Protein AF-A0A2D6U8T1-F1 (afdb_monomer_lite)

Secondary structure (DSSP, 8-state):
-TTTTS-THHHH-GGG--EEEEEEEE-TTS-EEEEEEEEEPPSTTGGGTS-HHHHHHHHHH-BTTTBPP-BGGGT-SB-HHHHHHHHHHHHHTPPPHHHHHHHHHHHHHHHHHHHHHHH--SHHHHHHHHHHHHHHHHHHHHHHHHHH-TT----TT-HHHHHHHHHHHHHHHHHHHHHHHHHHHHHHHHHHHHHHHHHHHHHHHHH-GGGGSTT-HHHHHHHHHHHHTSTTSSTTTHHHHHHHHHHHT--HHHHTT-SHHHHBTTGGGTTTS---HHHHS-SS--GGGTT---TT-BSSSPP-TTTHHHHH-SSHHHHHHHHHH-PPTT--BTTTB--TTS-S---S-EEESS--STT-STTS---EEE--SS-HHHHHHHHHHHTT-

Sequence (389 aa):
IYLEGAQCVNCHGPEGAGGVVNTAITSSSGEFVAQVNWKAPALNTLMSRHTEDEVLHVLNYGRNGVMPAWGSGGGGPLTDQQLEEIIFYLRSVQISEDEIRSQVDSGVEAGAKALILETSDEAWAVEVRAAEAAQADAAMAVRLLGRADFDFECSDDISECLTLDDANARLTAANEAAVEPLDAAVATWFDQVSAAKMAADALAIEADPSLADEGNEDDLRAAALEILSTPGAFEGQEAYLQWGEILFSNTAAAGTYSCARCHTYGWSFDGASDYVLEENGRDGPIPELADGYVTAGGFFGPNLTGGSTLSQFETAIGQSAFITRGQAIGQTYGRGGSGGNGQMPGFGALTEANPVGPGMGPGSGIVFEYPALLTDEQIDAIVAFERTL

Radius of gyration: 23.48 Å; chains: 1; bounding box: 60×54×65 Å

pLDDT: mean 92.46, std 6.71, range [61.53, 98.88]

Structure (mmCIF, N/CA/C/O backbone):
data_AF-A0A2D6U8T1-F1
#
_entry.id   AF-A0A2D6U8T1-F1
#
loop_
_atom_site.group_PDB
_atom_site.id
_atom_site.type_symbol
_atom_site.label_atom_id
_atom_site.label_alt_id
_atom_site.label_comp_id
_atom_site.label_asym_id
_atom_site.label_entity_id
_atom_site.label_seq_id
_atom_site.pdbx_PDB_ins_code
_atom_site.Cartn_x
_atom_site.Cartn_y
_atom_site.Cartn_z
_atom_site.occupancy
_atom_site.B_iso_or_equiv
_atom_site.auth_seq_id
_atom_site.auth_comp_id
_atom_site.auth_asym_id
_atom_site.auth_atom_id
_atom_site.pdbx_PDB_model_num
ATOM 1 N N . ILE A 1 1 ? 26.208 -3.281 -14.864 1.00 82.06 1 ILE A N 1
ATOM 2 C CA . ILE A 1 1 ? 25.438 -2.032 -15.109 1.00 82.06 1 ILE A CA 1
ATOM 3 C C . ILE A 1 1 ? 24.660 -1.595 -13.869 1.00 82.06 1 ILE A C 1
ATOM 5 O O . ILE A 1 1 ? 24.837 -0.455 -13.461 1.00 82.06 1 ILE A O 1
ATOM 9 N N . TYR A 1 2 ? 23.880 -2.487 -13.244 1.00 84.94 2 TYR A N 1
ATOM 10 C CA . TYR A 1 2 ? 23.098 -2.185 -12.034 1.00 84.94 2 TYR A CA 1
ATOM 11 C C . TYR A 1 2 ? 23.930 -1.622 -10.861 1.00 84.94 2 TYR A C 1
ATOM 13 O O . TYR A 1 2 ? 23.549 -0.614 -10.273 1.00 84.94 2 TYR A O 1
ATOM 21 N N . LEU A 1 3 ? 25.086 -2.235 -10.562 1.00 81.75 3 LEU A N 1
ATOM 22 C CA . LEU A 1 3 ? 25.968 -1.835 -9.452 1.00 81.75 3 LEU A CA 1
ATOM 23 C C . LEU A 1 3 ? 26.947 -0.710 -9.830 1.00 81.75 3 LEU A C 1
ATOM 25 O O . LEU A 1 3 ? 26.957 0.347 -9.215 1.00 81.75 3 LEU A O 1
ATOM 29 N N . GLU A 1 4 ? 27.772 -0.931 -10.856 1.00 76.62 4 GLU A N 1
ATOM 30 C CA . GLU A 1 4 ? 28.932 -0.068 -11.154 1.00 76.62 4 GLU A CA 1
ATOM 31 C C . GLU A 1 4 ? 28.704 0.932 -12.303 1.00 76.62 4 GLU A C 1
ATOM 33 O O . GLU A 1 4 ? 29.538 1.800 -12.535 1.00 76.62 4 GLU A O 1
ATOM 38 N N . GLY A 1 5 ? 27.608 0.789 -13.059 1.00 78.44 5 GLY A N 1
ATOM 39 C CA . GLY A 1 5 ? 27.343 1.565 -14.277 1.00 78.44 5 GLY A CA 1
ATOM 40 C C . GLY A 1 5 ? 26.330 2.682 -14.051 1.00 78.44 5 GLY A C 1
ATOM 41 O O . GLY A 1 5 ? 26.669 3.743 -13.546 1.00 78.44 5 GLY A O 1
ATOM 42 N N . ALA A 1 6 ? 25.071 2.428 -14.410 1.00 80.06 6 ALA A N 1
ATOM 43 C CA . ALA A 1 6 ? 23.958 3.349 -14.164 1.00 80.06 6 ALA A CA 1
ATOM 44 C C . ALA A 1 6 ? 23.617 3.504 -12.667 1.00 80.06 6 ALA A C 1
ATOM 46 O O . ALA A 1 6 ? 22.782 4.326 -12.313 1.00 80.06 6 ALA A O 1
ATOM 47 N N . GLN A 1 7 ? 24.254 2.709 -11.795 1.00 88.12 7 GLN A N 1
ATOM 48 C CA . GLN A 1 7 ? 24.093 2.737 -10.340 1.00 88.12 7 GLN A CA 1
ATOM 49 C C . GLN A 1 7 ? 22.624 2.710 -9.890 1.00 88.12 7 GLN A C 1
ATOM 51 O O . GLN A 1 7 ? 22.237 3.392 -8.944 1.00 88.12 7 GLN A O 1
ATOM 56 N N . CYS A 1 8 ? 21.801 1.888 -10.550 1.00 91.12 8 CYS A N 1
ATOM 57 C CA . CYS A 1 8 ? 20.397 1.674 -10.194 1.00 91.12 8 CYS A CA 1
ATOM 58 C C . CYS A 1 8 ? 20.244 1.283 -8.711 1.00 91.12 8 CYS A C 1
ATOM 60 O O . CYS A 1 8 ? 19.275 1.674 -8.062 1.00 91.12 8 CYS A O 1
ATOM 62 N N . VAL A 1 9 ? 21.249 0.580 -8.172 1.00 92.81 9 VAL A N 1
ATOM 63 C CA . VAL A 1 9 ? 21.383 0.213 -6.754 1.00 92.81 9 VAL A CA 1
ATOM 64 C C . VAL A 1 9 ? 21.304 1.407 -5.796 1.00 92.81 9 VAL A C 1
ATOM 66 O O . VAL A 1 9 ? 20.790 1.254 -4.694 1.00 92.81 9 VAL A O 1
ATOM 69 N N . ASN A 1 10 ? 21.749 2.601 -6.205 1.00 90.81 10 ASN A N 1
ATOM 70 C CA . ASN A 1 10 ? 21.728 3.789 -5.346 1.00 90.81 10 ASN A CA 1
ATOM 71 C C . ASN A 1 10 ? 20.302 4.246 -5.025 1.00 90.81 10 ASN A C 1
ATOM 73 O O . ASN A 1 10 ? 20.096 4.914 -4.021 1.00 90.81 10 ASN A O 1
ATOM 77 N N . CYS A 1 11 ? 19.334 3.911 -5.883 1.00 92.06 11 CYS A N 1
ATOM 78 C CA . CYS A 1 11 ? 17.924 4.215 -5.654 1.00 92.06 11 CYS A CA 1
ATOM 79 C C . CYS A 1 11 ? 17.160 2.964 -5.208 1.00 92.06 11 CYS A C 1
ATOM 81 O O . CYS A 1 11 ? 16.411 3.015 -4.245 1.00 92.06 11 CYS A O 1
ATOM 83 N N . HIS A 1 12 ? 17.352 1.833 -5.889 1.00 93.56 12 HIS A N 1
ATOM 84 C CA . HIS A 1 12 ? 16.535 0.625 -5.710 1.00 93.56 12 HIS A CA 1
ATOM 85 C C . HIS A 1 12 ? 17.134 -0.415 -4.755 1.00 93.56 12 HIS A C 1
ATOM 87 O O . HIS A 1 12 ? 16.596 -1.515 -4.633 1.00 93.56 12 HIS A O 1
ATOM 93 N N . GLY A 1 13 ? 18.244 -0.080 -4.096 1.00 91.81 13 GLY A N 1
ATOM 94 C CA . GLY A 1 13 ? 18.906 -0.936 -3.121 1.00 91.81 13 GLY A CA 1
ATOM 95 C C . GLY A 1 13 ? 19.609 -2.158 -3.729 1.00 91.81 13 GLY A C 1
ATOM 96 O O . GLY A 1 13 ? 19.516 -2.426 -4.938 1.00 91.81 13 GLY A O 1
ATOM 97 N N . PRO A 1 14 ? 20.360 -2.912 -2.907 1.00 91.19 14 PRO A N 1
ATOM 98 C CA . PRO A 1 14 ? 20.948 -4.189 -3.300 1.00 91.19 14 PRO A CA 1
ATOM 99 C C . PRO A 1 14 ? 19.871 -5.160 -3.791 1.00 91.19 14 PRO A C 1
ATOM 101 O O . PRO A 1 14 ? 18.778 -5.196 -3.235 1.00 91.19 14 PRO A O 1
ATOM 104 N N . GLU A 1 15 ? 20.170 -5.904 -4.859 1.00 91.75 15 GLU A N 1
ATOM 105 C CA . GLU A 1 15 ? 19.265 -6.915 -5.445 1.00 91.75 15 GLU A CA 1
ATOM 106 C C . GLU A 1 15 ? 17.875 -6.386 -5.845 1.00 91.75 15 GLU A C 1
ATOM 108 O O . GLU A 1 15 ? 16.962 -7.154 -6.125 1.00 91.75 15 GLU A O 1
ATOM 113 N N . GLY A 1 16 ? 17.703 -5.063 -5.919 1.00 91.44 16 GLY A N 1
ATOM 114 C CA . GLY A 1 16 ? 16.411 -4.461 -6.219 1.00 91.44 16 GLY A CA 1
ATOM 115 C C . GLY A 1 16 ? 15.405 -4.599 -5.081 1.00 91.44 16 GLY A C 1
ATOM 116 O O . GLY A 1 16 ? 14.212 -4.597 -5.354 1.00 91.44 16 GLY A O 1
ATOM 117 N N . ALA A 1 17 ? 15.834 -4.715 -3.823 1.00 92.00 17 ALA A N 1
ATOM 118 C CA . ALA A 1 17 ? 14.925 -4.841 -2.679 1.00 92.00 17 ALA A CA 1
ATOM 119 C C . ALA A 1 17 ? 14.108 -3.566 -2.363 1.00 92.00 17 ALA A C 1
ATOM 121 O O . ALA A 1 17 ? 13.240 -3.585 -1.493 1.00 92.00 17 ALA A O 1
ATOM 122 N N . GLY A 1 18 ? 14.360 -2.465 -3.074 1.00 91.19 18 GLY A N 1
ATOM 123 C CA . GLY A 1 18 ? 13.779 -1.152 -2.808 1.00 91.19 18 GLY A CA 1
ATOM 124 C C . GLY A 1 18 ? 14.760 -0.265 -2.052 1.00 91.19 18 GLY A C 1
ATOM 125 O O . GLY A 1 18 ? 15.782 -0.719 -1.536 1.00 91.19 18 GLY A O 1
ATOM 126 N N . GLY A 1 19 ? 14.483 1.033 -2.029 1.00 90.62 19 GLY A N 1
ATOM 127 C CA . GLY A 1 19 ? 15.377 1.988 -1.393 1.00 90.62 19 GLY A CA 1
ATOM 128 C C . GLY A 1 19 ? 14.783 3.380 -1.298 1.00 90.62 19 GLY A C 1
ATOM 129 O O . GLY A 1 19 ? 13.570 3.575 -1.383 1.00 90.62 19 GLY A O 1
ATOM 130 N N . VAL A 1 20 ? 15.656 4.357 -1.095 1.00 90.38 20 VAL A N 1
ATOM 131 C CA . VAL A 1 20 ? 15.286 5.758 -0.917 1.00 90.38 20 VAL A CA 1
ATOM 132 C C . VAL A 1 20 ? 16.223 6.619 -1.746 1.00 90.38 20 VAL A C 1
ATOM 134 O O . VAL A 1 20 ? 17.425 6.366 -1.798 1.00 90.38 20 VAL A O 1
ATOM 137 N N . VAL A 1 21 ? 15.674 7.647 -2.386 1.00 90.00 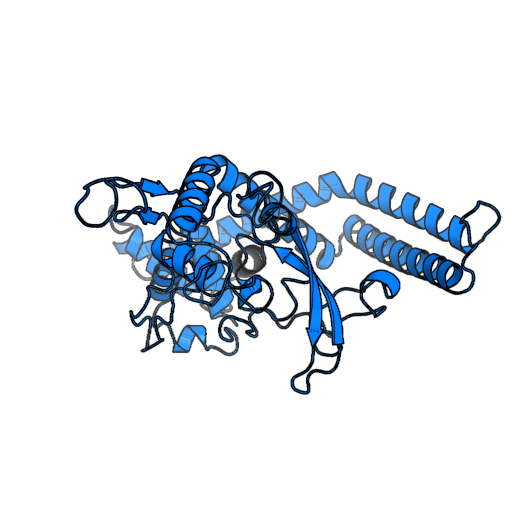21 VAL A N 1
ATOM 138 C CA . VAL A 1 21 ? 16.446 8.660 -3.106 1.00 90.00 21 VAL A CA 1
ATOM 139 C C . VAL A 1 21 ? 16.050 10.050 -2.630 1.00 90.00 21 VAL A C 1
ATOM 141 O O . VAL A 1 21 ? 14.868 10.372 -2.535 1.00 90.00 21 VAL A O 1
ATOM 144 N N . ASN A 1 22 ? 17.043 10.883 -2.326 1.00 88.62 22 ASN A N 1
ATOM 145 C CA . ASN A 1 22 ? 16.806 12.270 -1.950 1.00 88.62 22 ASN A CA 1
ATOM 146 C C . ASN A 1 22 ? 16.539 13.114 -3.207 1.00 88.62 22 ASN A C 1
ATOM 148 O O . ASN A 1 22 ? 17.288 13.031 -4.184 1.00 88.62 22 ASN A O 1
ATOM 152 N N . THR A 1 23 ? 15.462 13.895 -3.201 1.00 88.12 23 THR A N 1
ATOM 153 C CA . THR A 1 23 ? 15.096 14.768 -4.321 1.00 88.12 23 THR A CA 1
ATOM 154 C C . THR A 1 23 ? 14.360 16.016 -3.852 1.00 88.12 23 THR A C 1
ATOM 156 O O . THR A 1 23 ? 13.691 16.009 -2.819 1.00 88.12 23 THR A O 1
ATOM 159 N N . ALA A 1 24 ? 14.442 17.083 -4.646 1.00 88.94 24 ALA A N 1
ATOM 160 C CA . ALA A 1 24 ? 13.748 18.330 -4.370 1.00 88.94 24 ALA A CA 1
ATOM 161 C C . ALA A 1 24 ? 12.346 18.321 -4.985 1.00 88.94 24 ALA A C 1
ATOM 163 O O . ALA A 1 24 ? 12.177 18.064 -6.179 1.00 88.94 24 ALA A O 1
ATOM 164 N N . ILE A 1 25 ? 11.352 18.697 -4.189 1.00 86.50 25 ILE A N 1
ATOM 165 C CA . ILE A 1 25 ? 10.024 19.074 -4.665 1.00 86.50 25 ILE A CA 1
ATOM 166 C C . ILE A 1 25 ? 10.043 20.563 -4.999 1.00 86.50 25 ILE A C 1
ATOM 168 O O . ILE A 1 25 ? 10.510 21.388 -4.207 1.00 86.50 25 ILE A O 1
ATOM 172 N N . THR A 1 26 ? 9.534 20.909 -6.178 1.00 87.75 26 THR A N 1
ATOM 173 C CA . THR A 1 26 ? 9.417 22.290 -6.649 1.00 87.75 26 THR A CA 1
ATOM 174 C C . THR A 1 26 ? 7.975 22.634 -6.998 1.00 87.75 26 THR A C 1
ATOM 176 O O . THR A 1 26 ? 7.170 21.769 -7.343 1.00 87.75 26 THR A O 1
ATOM 179 N N . SER A 1 27 ? 7.635 23.915 -6.888 1.00 86.00 27 SER A N 1
ATOM 180 C CA . SER A 1 27 ? 6.331 24.443 -7.275 1.00 86.00 27 SER A CA 1
ATOM 181 C C . SER A 1 27 ? 6.201 24.536 -8.800 1.00 86.00 27 SER A C 1
ATOM 183 O O . SER A 1 27 ? 7.173 24.407 -9.548 1.00 86.00 27 SER A O 1
ATOM 185 N N . SER A 1 28 ? 5.005 24.872 -9.291 1.00 85.31 28 SER A N 1
ATOM 186 C CA . SER A 1 28 ? 4.776 25.116 -10.722 1.00 85.31 28 SER A CA 1
ATOM 187 C C . SER A 1 28 ? 5.585 26.288 -11.297 1.00 85.31 28 SER A C 1
ATOM 189 O O . SER A 1 28 ? 5.765 26.360 -12.511 1.00 85.31 28 SER A O 1
ATOM 191 N N . SER A 1 29 ? 6.052 27.224 -10.459 1.00 89.75 29 SER A N 1
ATOM 192 C CA . SER A 1 29 ? 6.953 28.315 -10.865 1.00 89.75 29 SER A CA 1
ATOM 193 C C . SER A 1 29 ? 8.435 27.920 -10.814 1.00 89.75 29 SER A C 1
ATOM 195 O O . SER A 1 29 ? 9.289 28.732 -11.168 1.00 89.75 29 SER A O 1
ATOM 197 N N . GLY A 1 30 ? 8.746 26.681 -10.417 1.00 85.81 30 GLY A N 1
ATOM 198 C CA . GLY A 1 30 ? 10.108 26.178 -10.245 1.00 85.81 30 GLY A CA 1
ATOM 199 C C . GLY A 1 30 ? 10.757 26.590 -8.923 1.00 85.81 30 GLY A C 1
ATOM 200 O O . GLY A 1 30 ? 11.965 26.424 -8.764 1.00 85.81 30 GLY A O 1
ATOM 201 N N . GLU A 1 31 ? 9.986 27.135 -7.980 1.00 89.44 31 GLU A N 1
ATOM 202 C CA . GLU A 1 31 ? 10.486 27.488 -6.651 1.00 89.44 31 GLU A CA 1
ATOM 203 C C . GLU A 1 31 ? 10.653 26.234 -5.793 1.00 89.44 31 GLU A C 1
ATOM 205 O O . GLU A 1 31 ? 9.868 25.294 -5.888 1.00 89.44 31 GLU A O 1
ATOM 210 N N . PHE A 1 32 ? 11.684 26.213 -4.953 1.00 88.81 32 PHE A N 1
ATOM 211 C CA . PHE A 1 32 ? 11.931 25.114 -4.026 1.00 88.81 32 PHE A CA 1
ATOM 212 C C . PHE A 1 32 ? 10.830 25.032 -2.957 1.00 88.81 32 PHE A C 1
ATOM 214 O O . PHE A 1 32 ? 10.505 26.044 -2.339 1.00 88.81 32 PHE A O 1
ATOM 221 N N . VAL A 1 33 ? 10.300 23.828 -2.724 1.00 85.94 33 VAL A N 1
ATOM 222 C CA . VAL A 1 33 ? 9.289 23.546 -1.690 1.00 85.94 33 VAL A CA 1
ATOM 223 C C . VAL A 1 33 ? 9.901 22.756 -0.535 1.00 85.94 33 VAL A C 1
ATOM 225 O O . VAL A 1 33 ? 9.754 23.145 0.621 1.00 85.94 33 VAL A O 1
ATOM 228 N N . ALA A 1 34 ? 10.572 21.641 -0.834 1.00 86.88 34 ALA A N 1
ATOM 229 C CA . ALA A 1 34 ? 11.186 20.765 0.163 1.00 86.88 34 ALA A CA 1
ATOM 230 C C . ALA A 1 34 ? 12.251 19.865 -0.469 1.00 86.88 34 ALA A C 1
ATOM 232 O O . ALA A 1 34 ? 12.147 19.524 -1.645 1.00 86.88 34 ALA A O 1
ATOM 233 N N . GLN A 1 35 ? 13.236 19.442 0.320 1.00 88.31 35 GLN A N 1
ATOM 234 C CA . GLN A 1 35 ? 14.005 18.233 0.035 1.00 88.31 35 GLN A CA 1
ATOM 235 C C . GLN A 1 35 ? 13.259 17.066 0.678 1.00 88.31 35 GLN A C 1
ATOM 237 O O . GLN A 1 35 ? 12.760 17.199 1.792 1.00 88.31 35 GLN A O 1
ATOM 242 N N . VAL A 1 36 ? 13.126 15.954 -0.036 1.00 87.69 36 VAL A N 1
ATOM 243 C CA . VAL A 1 36 ? 12.376 14.796 0.448 1.00 87.69 36 VAL A CA 1
ATOM 244 C C . VAL A 1 36 ? 13.110 13.498 0.163 1.00 87.69 36 VAL A C 1
ATOM 246 O O . VAL A 1 36 ? 13.852 13.372 -0.812 1.00 87.69 36 VAL A O 1
ATOM 249 N N . ASN A 1 37 ? 12.835 12.505 1.000 1.00 89.00 37 ASN A N 1
ATOM 250 C CA . ASN A 1 37 ? 13.307 11.140 0.842 1.00 89.00 37 ASN A CA 1
ATOM 251 C C . ASN A 1 37 ? 12.243 10.323 0.107 1.00 89.00 37 ASN A C 1
ATOM 253 O O . ASN A 1 37 ? 11.260 9.869 0.687 1.00 89.00 37 ASN A O 1
ATOM 257 N N . TRP A 1 38 ? 12.424 10.159 -1.199 1.00 90.94 38 TRP A N 1
ATOM 258 C CA . TRP A 1 38 ? 11.486 9.441 -2.048 1.00 90.94 38 TRP A CA 1
ATOM 259 C C . TRP A 1 38 ? 11.690 7.930 -1.955 1.00 90.94 38 TRP A C 1
ATOM 261 O O . TRP A 1 38 ? 12.779 7.427 -2.234 1.00 90.94 38 TRP A O 1
ATOM 271 N N . LYS A 1 39 ? 10.622 7.191 -1.653 1.00 92.19 39 LYS A N 1
ATOM 272 C CA . LYS A 1 39 ? 10.592 5.725 -1.600 1.00 92.19 39 LYS A CA 1
ATOM 273 C C . LYS A 1 39 ? 10.679 5.140 -3.011 1.00 92.19 39 LYS A C 1
ATOM 275 O O . LYS A 1 39 ? 9.722 5.166 -3.798 1.00 92.19 39 LYS A O 1
ATOM 280 N N . ALA A 1 40 ? 11.855 4.626 -3.353 1.00 91.56 40 ALA A N 1
ATOM 281 C CA . ALA A 1 40 ? 12.093 3.902 -4.589 1.00 91.56 40 ALA A CA 1
ATOM 282 C C . ALA A 1 40 ? 11.594 2.454 -4.433 1.00 91.56 40 ALA A C 1
ATOM 284 O O . ALA A 1 40 ? 12.004 1.753 -3.506 1.00 91.56 40 ALA A O 1
ATOM 285 N N . PRO A 1 41 ? 10.705 1.989 -5.328 1.00 89.75 41 PRO A N 1
ATOM 286 C CA . PRO A 1 41 ? 10.052 0.698 -5.170 1.00 89.75 41 PRO A CA 1
ATOM 287 C C . PRO A 1 41 ? 11.044 -0.447 -5.365 1.00 89.75 41 PRO A C 1
ATOM 289 O O . PRO A 1 41 ? 12.032 -0.312 -6.100 1.00 89.75 41 PRO A O 1
ATOM 292 N N . ALA A 1 42 ? 10.728 -1.590 -4.765 1.00 93.69 42 ALA A N 1
ATOM 293 C CA . ALA A 1 42 ? 11.452 -2.827 -4.982 1.00 93.69 42 ALA A CA 1
ATOM 294 C C . ALA A 1 42 ? 11.278 -3.294 -6.433 1.00 93.69 42 ALA A C 1
ATOM 296 O O . ALA A 1 42 ? 10.180 -3.265 -6.986 1.00 93.69 42 ALA A O 1
ATOM 297 N N . LEU A 1 43 ? 12.378 -3.674 -7.075 1.00 95.06 43 LEU A N 1
ATOM 298 C CA . LEU A 1 43 ? 12.438 -4.215 -8.430 1.00 95.06 43 LEU A CA 1
ATOM 299 C C . LEU A 1 43 ? 12.469 -5.750 -8.456 1.00 95.06 43 LEU A C 1
ATOM 301 O O . LEU A 1 43 ? 12.268 -6.345 -9.513 1.00 95.06 43 LEU A O 1
ATOM 305 N N . ASN A 1 44 ? 12.676 -6.394 -7.309 1.00 96.19 44 ASN A N 1
ATOM 306 C CA . ASN A 1 44 ? 12.637 -7.849 -7.148 1.00 96.19 44 ASN A CA 1
ATOM 307 C C . ASN A 1 44 ? 11.219 -8.455 -7.254 1.00 96.19 44 ASN A C 1
ATOM 309 O O . ASN A 1 44 ? 11.055 -9.662 -7.160 1.00 96.19 44 ASN A O 1
ATOM 313 N N . THR A 1 45 ? 10.199 -7.637 -7.501 1.00 95.50 45 THR A N 1
ATOM 314 C CA . THR A 1 45 ? 8.837 -8.061 -7.876 1.00 95.50 45 THR A CA 1
ATOM 315 C C . THR A 1 45 ? 8.362 -7.395 -9.168 1.00 95.50 45 THR A C 1
ATOM 317 O O . THR A 1 45 ? 7.183 -7.431 -9.513 1.00 95.50 45 THR A O 1
ATOM 320 N N . LEU A 1 46 ? 9.266 -6.719 -9.887 1.00 94.75 46 LEU A N 1
ATOM 321 C CA . LEU A 1 46 ? 8.933 -5.913 -11.059 1.00 94.75 46 LEU A CA 1
ATOM 322 C C . LEU A 1 46 ? 8.247 -6.725 -12.158 1.00 94.75 46 LEU A C 1
ATOM 324 O O . LEU A 1 46 ? 7.291 -6.234 -12.756 1.00 94.75 46 LEU A O 1
ATOM 328 N N . MET A 1 47 ? 8.722 -7.944 -12.400 1.00 94.75 47 MET A N 1
ATOM 329 C CA . MET A 1 47 ? 8.226 -8.794 -13.478 1.00 94.75 47 MET A CA 1
ATOM 330 C C . MET A 1 47 ? 6.872 -9.428 -13.149 1.00 94.75 47 MET A C 1
ATOM 332 O O . MET A 1 47 ? 6.176 -9.867 -14.050 1.00 94.75 47 MET A O 1
ATOM 336 N N . SER A 1 48 ? 6.443 -9.409 -11.886 1.00 94.38 48 SER A N 1
ATOM 337 C CA . SER A 1 48 ? 5.073 -9.773 -11.501 1.00 94.38 48 SER A CA 1
ATOM 338 C C . SER A 1 48 ? 4.032 -8.712 -11.860 1.00 94.38 48 SER A C 1
ATOM 340 O O . SER A 1 48 ? 2.843 -8.972 -11.729 1.00 94.38 48 SER A O 1
ATOM 342 N N . ARG A 1 49 ? 4.444 -7.508 -12.280 1.00 90.50 49 ARG A N 1
ATOM 343 C CA . ARG A 1 49 ? 3.520 -6.370 -12.431 1.00 90.50 49 ARG A CA 1
ATOM 344 C C . ARG A 1 49 ? 3.710 -5.509 -13.673 1.00 90.50 49 ARG A C 1
ATOM 346 O O . ARG A 1 49 ? 2.885 -4.636 -13.937 1.00 90.50 49 ARG A O 1
ATOM 353 N N . HIS A 1 50 ? 4.801 -5.726 -14.399 1.00 90.94 50 HIS A N 1
ATOM 354 C CA . HIS A 1 50 ? 5.104 -5.052 -15.651 1.00 90.94 50 HIS A CA 1
ATOM 355 C C . HIS A 1 50 ? 5.669 -6.053 -16.651 1.00 90.94 50 HIS A C 1
ATOM 357 O O . HIS A 1 50 ? 6.556 -6.840 -16.320 1.00 90.94 50 HIS A O 1
ATOM 363 N N . THR A 1 51 ? 5.182 -5.966 -17.882 1.00 89.81 51 THR A N 1
ATOM 364 C CA . THR A 1 51 ? 5.795 -6.638 -19.032 1.00 89.81 51 THR A CA 1
ATOM 365 C C . THR A 1 51 ? 7.178 -6.057 -19.307 1.00 89.81 51 THR A C 1
ATOM 367 O O . THR A 1 51 ? 7.476 -4.908 -18.963 1.00 89.81 51 THR A O 1
ATOM 370 N N . GLU A 1 52 ? 8.043 -6.820 -19.965 1.00 90.81 52 GLU A N 1
ATOM 371 C CA . GLU A 1 52 ? 9.397 -6.351 -20.264 1.00 90.81 52 GLU A CA 1
ATOM 372 C C . GLU A 1 52 ? 9.395 -5.143 -21.223 1.00 90.81 52 GLU A C 1
ATOM 374 O O . GLU A 1 52 ? 10.270 -4.281 -21.117 1.00 90.81 52 GLU A O 1
ATOM 379 N N . ASP A 1 53 ? 8.366 -4.999 -22.066 1.00 86.88 53 ASP A N 1
ATOM 380 C CA . ASP A 1 53 ? 8.133 -3.808 -22.898 1.00 86.88 53 ASP A CA 1
ATOM 381 C C . ASP A 1 53 ? 7.803 -2.559 -22.056 1.00 86.88 53 ASP A C 1
ATOM 383 O O . ASP A 1 53 ? 8.311 -1.464 -22.319 1.00 86.88 53 ASP A O 1
ATOM 387 N N . GLU A 1 54 ? 6.985 -2.701 -21.009 1.00 88.69 54 GLU A N 1
ATOM 388 C CA . GLU A 1 54 ? 6.681 -1.614 -20.069 1.00 88.69 54 GLU A CA 1
ATOM 389 C C . GLU A 1 54 ? 7.913 -1.226 -19.248 1.00 88.69 54 GLU A C 1
ATOM 391 O O . GLU A 1 54 ? 8.191 -0.036 -19.058 1.00 88.69 54 GLU A O 1
ATOM 396 N N . VAL A 1 55 ? 8.700 -2.215 -18.813 1.00 91.81 55 VAL A N 1
ATOM 397 C CA . VAL A 1 55 ? 9.984 -1.976 -18.140 1.00 91.81 55 VAL A CA 1
ATOM 398 C C . VAL A 1 55 ? 10.935 -1.227 -19.072 1.00 91.81 55 VAL A C 1
ATOM 400 O O . VAL A 1 55 ? 11.538 -0.230 -18.666 1.00 91.81 55 VAL A O 1
ATOM 403 N N . LEU A 1 56 ? 11.036 -1.641 -20.336 1.00 90.12 56 LEU A N 1
ATOM 404 C CA . LEU A 1 56 ? 11.863 -0.974 -21.335 1.00 90.12 56 LEU A CA 1
ATOM 405 C C . LEU A 1 56 ? 11.392 0.462 -21.601 1.00 90.12 56 LEU A C 1
ATOM 407 O O . LEU A 1 56 ? 12.225 1.360 -21.751 1.00 90.12 56 LEU A O 1
ATOM 411 N N . HIS A 1 57 ? 10.081 0.714 -21.616 1.00 89.06 57 HIS A N 1
ATOM 412 C CA . HIS A 1 57 ? 9.532 2.067 -21.715 1.00 89.06 57 HIS A CA 1
ATOM 413 C C . HIS A 1 57 ? 9.980 2.937 -20.532 1.00 89.06 57 HIS A C 1
ATOM 415 O O . HIS A 1 57 ? 10.510 4.031 -20.738 1.00 89.06 57 HIS A O 1
ATOM 421 N N . VAL A 1 58 ? 9.842 2.445 -19.298 1.00 90.69 58 VAL A N 1
ATOM 422 C CA . VAL A 1 58 ? 10.273 3.173 -18.091 1.00 90.69 58 VAL A CA 1
ATOM 423 C C . VAL A 1 58 ? 11.783 3.426 -18.098 1.00 90.69 58 VAL A C 1
ATOM 425 O O . VAL A 1 58 ? 12.219 4.533 -17.789 1.00 90.69 58 VAL A O 1
ATOM 428 N N . LEU A 1 59 ? 12.598 2.450 -18.502 1.00 92.38 59 LEU A N 1
ATOM 429 C CA . LEU A 1 59 ? 14.047 2.635 -18.616 1.00 92.38 59 LEU A CA 1
ATOM 430 C C . LEU A 1 59 ? 14.415 3.679 -19.678 1.00 92.38 59 LEU A C 1
ATOM 432 O O . LEU A 1 59 ? 15.340 4.467 -19.475 1.00 92.38 59 LEU A O 1
ATOM 436 N N . ASN A 1 60 ? 13.696 3.720 -20.800 1.00 92.00 60 ASN A N 1
ATOM 437 C CA . ASN A 1 60 ? 13.950 4.696 -21.854 1.00 92.00 60 ASN A CA 1
ATOM 438 C C . ASN A 1 60 ? 13.562 6.116 -21.456 1.00 92.00 60 ASN A C 1
ATOM 440 O O . ASN A 1 60 ? 14.320 7.034 -21.748 1.00 92.00 60 ASN A O 1
ATOM 444 N N . TYR A 1 61 ? 12.417 6.304 -20.803 1.00 90.88 61 TYR A N 1
ATOM 445 C CA . TYR A 1 61 ? 11.818 7.631 -20.629 1.00 90.88 61 TYR A CA 1
ATOM 446 C C . TYR A 1 61 ? 11.816 8.146 -19.186 1.00 90.88 61 TYR A C 1
ATOM 448 O O . TYR A 1 61 ? 11.479 9.307 -18.955 1.00 90.88 61 TYR A O 1
ATOM 456 N N . GLY A 1 62 ? 12.236 7.326 -18.224 1.00 89.62 62 GLY A N 1
ATOM 457 C CA . GLY A 1 62 ? 12.166 7.653 -16.805 1.00 89.62 62 GLY A CA 1
ATOM 458 C C . GLY A 1 62 ? 10.738 7.595 -16.257 1.00 89.62 62 GLY A C 1
ATOM 459 O O . GLY A 1 62 ? 9.796 7.184 -16.938 1.00 89.62 62 GLY A O 1
ATOM 460 N N . ARG A 1 63 ? 10.569 7.992 -14.990 1.00 86.75 63 ARG A N 1
ATOM 461 C CA . ARG A 1 63 ? 9.274 7.965 -14.290 1.00 86.75 63 ARG A CA 1
ATOM 462 C C . ARG A 1 63 ? 9.194 9.002 -13.168 1.00 86.75 63 ARG A C 1
ATOM 464 O O . ARG A 1 63 ? 10.133 9.175 -12.392 1.00 86.75 63 ARG A O 1
ATOM 471 N N . ASN A 1 64 ? 8.039 9.666 -13.069 1.00 76.75 64 ASN A N 1
ATOM 472 C CA . ASN A 1 64 ? 7.644 10.601 -11.999 1.00 76.75 64 ASN A CA 1
ATOM 473 C C . ASN A 1 64 ? 8.591 11.792 -11.771 1.00 76.75 64 ASN A C 1
ATOM 475 O O . ASN A 1 64 ? 8.565 12.390 -10.703 1.00 76.75 64 ASN A O 1
ATOM 479 N N . GLY A 1 65 ? 9.461 12.117 -12.734 1.00 79.12 65 GLY A N 1
ATOM 480 C CA . GLY A 1 65 ? 10.493 13.150 -12.570 1.00 79.12 65 GLY A CA 1
ATOM 481 C C . GLY A 1 65 ? 11.604 12.795 -11.570 1.00 79.12 65 GLY A C 1
ATOM 482 O O . GLY A 1 65 ? 12.533 13.579 -11.410 1.00 79.12 65 GLY A O 1
ATOM 483 N N . VAL A 1 66 ? 11.533 11.620 -10.933 1.00 85.69 66 VAL A N 1
ATOM 484 C CA . VAL A 1 66 ? 12.510 11.129 -9.948 1.00 85.69 66 VAL A CA 1
ATOM 485 C C . VAL A 1 66 ? 13.447 10.109 -10.583 1.00 85.69 66 VAL A C 1
ATOM 487 O O . VAL A 1 66 ? 14.660 10.193 -10.417 1.00 85.69 66 VAL A O 1
ATOM 490 N N . MET A 1 67 ? 12.902 9.166 -11.358 1.00 90.69 67 MET A N 1
ATOM 491 C CA . MET A 1 67 ? 13.713 8.249 -12.153 1.00 90.69 67 MET A CA 1
ATOM 492 C C . MET A 1 67 ? 14.026 8.914 -13.501 1.00 90.69 67 MET A C 1
ATOM 494 O O . MET A 1 67 ? 13.088 9.180 -14.258 1.00 90.69 67 MET A O 1
ATOM 498 N N . PRO A 1 68 ? 15.302 9.192 -13.825 1.00 90.00 68 PRO A N 1
ATOM 499 C CA . PRO A 1 68 ? 15.665 9.800 -15.099 1.00 90.00 68 PRO A CA 1
ATOM 500 C C . PRO A 1 68 ? 15.516 8.809 -16.261 1.00 90.00 68 PRO A C 1
ATOM 502 O O . PRO A 1 68 ? 15.441 7.594 -16.067 1.00 90.00 68 PRO A O 1
ATOM 505 N N . ALA A 1 69 ? 15.520 9.340 -17.483 1.00 93.00 69 ALA A N 1
ATOM 506 C CA . ALA A 1 69 ? 15.674 8.544 -18.694 1.00 93.00 69 ALA A CA 1
ATOM 507 C C . ALA A 1 69 ? 17.082 7.928 -18.746 1.00 93.00 69 ALA A C 1
ATOM 509 O O . ALA A 1 69 ? 18.085 8.645 -18.713 1.00 93.00 69 ALA A O 1
ATOM 510 N N . TRP A 1 70 ? 17.160 6.601 -18.851 1.00 93.31 70 TRP A N 1
ATOM 511 C CA . TRP A 1 70 ? 18.425 5.875 -18.972 1.00 93.31 70 TRP A CA 1
ATOM 512 C C . TRP A 1 70 ? 18.704 5.425 -20.398 1.00 93.31 70 TRP A C 1
ATOM 514 O O . TRP A 1 70 ? 19.855 5.435 -20.825 1.00 93.31 70 TRP A O 1
ATOM 524 N N . GLY A 1 71 ? 17.665 5.050 -21.135 1.00 92.94 71 GLY A N 1
ATOM 525 C CA . GLY A 1 71 ? 17.783 4.600 -22.512 1.00 92.94 71 GLY A CA 1
ATOM 526 C C . GLY A 1 71 ? 17.919 5.732 -23.522 1.00 92.94 71 GLY A C 1
ATOM 527 O O . GLY A 1 71 ? 17.391 6.833 -23.343 1.00 92.94 71 GLY A O 1
ATOM 528 N N . SER A 1 72 ? 18.597 5.432 -24.628 1.00 88.81 72 SER A N 1
ATOM 529 C CA . SER A 1 72 ? 18.807 6.377 -25.728 1.00 88.81 72 SER A CA 1
ATOM 530 C C . SER A 1 72 ? 17.502 6.947 -26.308 1.00 88.81 72 SER A C 1
ATOM 532 O O . SER A 1 72 ? 17.488 8.098 -26.748 1.00 88.81 72 SER A O 1
ATOM 534 N N . GLY A 1 73 ? 16.389 6.203 -26.227 1.00 84.69 73 GLY A N 1
ATOM 535 C CA . GLY A 1 73 ? 15.071 6.639 -26.691 1.00 84.69 73 GLY A CA 1
ATOM 536 C C . GLY A 1 73 ? 14.541 7.895 -25.990 1.00 84.69 73 GLY A C 1
ATOM 537 O O . GLY A 1 73 ? 13.854 8.693 -26.626 1.00 84.69 73 GLY A O 1
ATOM 538 N N . GLY A 1 74 ? 14.895 8.107 -24.718 1.00 87.94 74 GLY A N 1
ATOM 539 C CA . GLY A 1 74 ? 14.594 9.327 -23.957 1.00 87.94 74 GLY A CA 1
ATOM 540 C C . GLY A 1 74 ? 15.793 10.261 -23.773 1.00 87.94 74 GLY A C 1
ATOM 541 O O . GLY A 1 74 ? 15.727 11.179 -22.959 1.00 87.94 74 GLY A O 1
ATOM 542 N N . GLY A 1 75 ? 16.890 10.044 -24.509 1.00 91.00 75 GLY A N 1
ATOM 543 C CA . GLY A 1 75 ? 18.120 10.837 -24.403 1.00 91.00 75 GLY A CA 1
ATOM 544 C C . GLY A 1 75 ? 19.069 10.409 -23.278 1.00 91.00 75 GLY A C 1
ATOM 545 O O . GLY A 1 75 ? 20.001 11.149 -22.962 1.00 91.00 75 GLY A O 1
ATOM 546 N N . GLY A 1 76 ? 18.844 9.238 -22.678 1.00 92.62 76 GLY A N 1
ATOM 547 C CA . GLY A 1 76 ? 19.712 8.663 -21.656 1.00 92.62 76 GLY A CA 1
ATOM 548 C C . GLY A 1 76 ? 21.001 8.033 -22.216 1.00 92.62 76 GLY A C 1
ATOM 549 O O . GLY A 1 76 ? 21.158 7.885 -23.432 1.00 92.62 76 GLY A O 1
ATOM 550 N N . PRO A 1 77 ? 21.958 7.672 -21.340 1.00 93.38 77 PRO A N 1
ATOM 551 C CA . PRO A 1 77 ? 23.300 7.239 -21.738 1.00 93.38 77 PRO A CA 1
ATOM 552 C C . PRO A 1 77 ? 23.414 5.769 -22.177 1.00 93.38 77 PRO A C 1
ATOM 554 O O . PRO A 1 77 ? 24.477 5.374 -22.657 1.00 93.38 77 PRO A O 1
ATOM 557 N N . LEU A 1 78 ? 22.384 4.944 -21.970 1.00 94.25 78 LEU A N 1
ATOM 558 C CA . LEU A 1 78 ? 22.436 3.502 -22.211 1.00 94.25 78 LEU A CA 1
ATOM 559 C C . LEU A 1 78 ? 21.931 3.136 -23.611 1.00 94.25 78 LEU A C 1
ATOM 561 O O . LEU A 1 78 ? 20.921 3.649 -24.097 1.00 94.25 78 LEU A O 1
ATOM 565 N N . THR A 1 79 ? 22.645 2.207 -24.241 1.00 93.06 79 THR A N 1
ATOM 566 C CA . THR A 1 79 ? 22.240 1.556 -25.496 1.00 93.06 79 THR A CA 1
ATOM 567 C C . THR A 1 79 ? 21.158 0.507 -25.252 1.00 93.06 79 THR A C 1
ATOM 569 O O . THR A 1 79 ? 21.046 -0.006 -24.141 1.00 93.06 79 THR A O 1
ATOM 572 N N . ASP A 1 80 ? 20.422 0.124 -26.297 1.00 90.50 80 ASP A N 1
ATOM 573 C CA . ASP A 1 80 ? 19.375 -0.902 -26.195 1.00 90.50 80 ASP A CA 1
ATOM 574 C C . ASP A 1 80 ? 19.922 -2.204 -25.597 1.00 90.50 80 ASP A C 1
ATOM 576 O O . ASP A 1 80 ? 19.390 -2.680 -24.603 1.00 90.50 80 ASP A O 1
ATOM 580 N N . GLN A 1 81 ? 21.074 -2.692 -26.074 1.00 90.44 81 GLN A N 1
ATOM 581 C CA . GLN A 1 81 ? 21.734 -3.886 -25.528 1.00 90.44 81 GLN A CA 1
ATOM 582 C C . GLN A 1 81 ? 22.005 -3.786 -24.015 1.00 90.44 81 GLN A C 1
ATOM 584 O O . GLN A 1 81 ? 21.839 -4.756 -23.281 1.00 90.44 81 GLN A O 1
ATOM 589 N N . GLN A 1 82 ? 22.409 -2.612 -23.526 1.00 93.00 82 GLN A N 1
ATOM 590 C CA . GLN A 1 82 ? 22.643 -2.393 -22.096 1.00 93.00 82 GLN A CA 1
ATOM 591 C C . GLN A 1 82 ? 21.340 -2.392 -21.286 1.00 93.00 82 GLN A C 1
ATOM 593 O O . GLN A 1 82 ? 21.352 -2.788 -20.121 1.00 93.00 82 GLN A O 1
ATOM 598 N N . LEU A 1 83 ? 20.223 -1.961 -21.881 1.00 92.75 83 LEU A N 1
ATOM 599 C CA . LEU A 1 83 ? 18.899 -2.081 -21.267 1.00 92.75 83 LEU A CA 1
ATOM 600 C C . LEU A 1 83 ? 18.444 -3.542 -21.221 1.00 92.75 83 LEU A C 1
ATOM 602 O O . LEU A 1 83 ? 17.934 -3.975 -20.192 1.00 92.75 83 LEU A O 1
ATOM 606 N N . GLU A 1 84 ? 18.696 -4.321 -22.277 1.00 90.81 84 GLU A N 1
ATOM 607 C CA . GLU A 1 84 ? 18.422 -5.765 -22.286 1.00 90.81 84 GLU A CA 1
ATOM 608 C C . GLU A 1 84 ? 19.209 -6.490 -21.179 1.00 90.81 84 GLU A C 1
ATOM 610 O O . GLU A 1 84 ? 18.656 -7.324 -20.465 1.00 90.81 84 GLU A O 1
ATOM 615 N N . GLU A 1 85 ? 20.482 -6.134 -20.969 1.00 91.31 85 GLU A N 1
ATOM 616 C CA . GLU A 1 85 ? 21.299 -6.670 -19.869 1.00 91.31 85 GLU A CA 1
ATOM 617 C C . GLU A 1 85 ? 20.732 -6.319 -18.483 1.00 91.31 85 GLU A C 1
ATOM 619 O O . GLU A 1 85 ? 20.801 -7.136 -17.560 1.00 91.31 85 GLU A O 1
ATOM 624 N N . ILE A 1 86 ? 20.156 -5.120 -18.320 1.00 93.31 86 ILE A N 1
ATOM 625 C CA . ILE A 1 86 ? 19.445 -4.745 -17.090 1.00 93.31 86 ILE A CA 1
ATOM 626 C C . ILE A 1 86 ? 18.204 -5.620 -16.917 1.00 93.31 86 ILE A C 1
ATOM 628 O O . ILE A 1 86 ? 18.028 -6.187 -15.843 1.00 93.31 86 ILE A O 1
ATOM 632 N N . ILE A 1 87 ? 17.368 -5.763 -17.947 1.00 93.88 87 ILE A N 1
ATOM 633 C CA . ILE A 1 87 ? 16.148 -6.581 -17.887 1.00 93.88 87 ILE A CA 1
ATOM 634 C C . ILE A 1 87 ? 16.489 -8.037 -17.540 1.00 93.88 87 ILE A C 1
ATOM 636 O O . ILE A 1 87 ? 15.849 -8.628 -16.671 1.00 93.88 87 ILE A O 1
ATOM 640 N N . PHE A 1 88 ? 17.562 -8.585 -18.118 1.00 92.31 88 PHE A N 1
ATOM 641 C CA . PHE A 1 88 ? 18.056 -9.919 -17.776 1.00 92.31 88 PHE A CA 1
ATOM 642 C C . PHE A 1 88 ? 18.444 -10.044 -16.294 1.00 92.31 88 PHE A C 1
ATOM 644 O O . PHE A 1 88 ? 18.091 -11.025 -15.640 1.00 92.31 88 PHE A O 1
ATOM 651 N N . TYR A 1 89 ? 19.138 -9.045 -15.740 1.00 93.25 89 TYR A N 1
ATOM 652 C CA . TYR A 1 89 ? 19.447 -9.016 -14.310 1.00 93.25 89 TYR A CA 1
ATOM 653 C C . TYR A 1 89 ? 18.178 -8.919 -13.454 1.00 93.25 89 TYR A C 1
ATOM 655 O O . TYR A 1 89 ? 18.040 -9.673 -12.494 1.00 93.25 89 TYR A O 1
ATOM 663 N N . LEU A 1 90 ? 17.233 -8.049 -13.818 1.00 94.94 90 LEU A N 1
ATOM 664 C CA . LEU A 1 90 ? 15.969 -7.892 -13.096 1.00 94.94 90 LEU A CA 1
ATOM 665 C C . LEU A 1 90 ? 15.185 -9.206 -13.055 1.00 94.94 90 LEU A C 1
ATOM 667 O O . LEU A 1 90 ? 14.715 -9.595 -11.991 1.00 94.94 90 LEU A O 1
ATOM 671 N N . ARG A 1 91 ? 15.149 -9.951 -14.164 1.00 93.81 91 ARG A N 1
ATOM 672 C CA . ARG A 1 91 ? 14.567 -11.298 -14.214 1.00 93.81 91 ARG A CA 1
ATOM 673 C C . ARG A 1 91 ? 15.213 -12.254 -13.203 1.00 93.81 91 ARG A C 1
ATOM 675 O O . ARG A 1 91 ? 14.526 -13.076 -12.610 1.00 93.81 91 ARG A O 1
ATOM 682 N N . SER A 1 92 ? 16.525 -12.144 -12.991 1.00 93.94 92 SER A N 1
ATOM 683 C CA . SER A 1 92 ? 17.278 -13.042 -12.102 1.00 93.94 92 SER A CA 1
ATOM 684 C C . SER A 1 92 ? 17.099 -12.776 -10.605 1.00 93.94 92 SER A C 1
ATOM 686 O O . SER A 1 92 ? 17.408 -13.656 -9.808 1.00 93.94 92 SER A O 1
ATOM 688 N N . VAL A 1 93 ? 16.619 -11.589 -10.224 1.00 95.50 93 VAL A N 1
ATOM 689 C CA . VAL A 1 93 ? 16.447 -11.188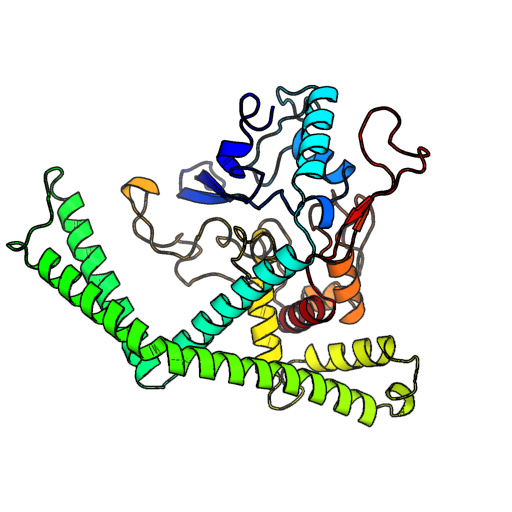 -8.815 1.00 95.50 93 VAL A CA 1
ATOM 690 C C . VAL A 1 93 ? 14.994 -11.244 -8.351 1.00 95.50 93 VAL A C 1
ATOM 692 O O . VAL A 1 93 ? 14.689 -10.743 -7.276 1.00 95.50 93 VAL A O 1
ATOM 695 N N . GLN A 1 94 ? 14.085 -11.804 -9.158 1.00 96.56 94 GLN A N 1
ATOM 696 C CA . GLN A 1 94 ? 12.684 -11.907 -8.758 1.00 96.56 94 GLN A CA 1
ATOM 697 C C . GLN A 1 94 ? 12.526 -12.848 -7.554 1.00 96.56 94 GLN A C 1
ATOM 699 O O . GLN A 1 94 ? 13.091 -13.943 -7.554 1.00 96.56 94 GLN A O 1
ATOM 704 N N . ILE A 1 95 ? 11.771 -12.417 -6.543 1.00 96.69 95 ILE A N 1
ATOM 705 C CA . ILE A 1 95 ? 11.477 -13.216 -5.344 1.00 96.69 95 ILE A CA 1
ATOM 706 C C . ILE A 1 95 ? 10.303 -14.174 -5.579 1.00 96.69 95 ILE A C 1
ATOM 708 O O . ILE A 1 95 ? 9.535 -14.028 -6.533 1.00 96.69 95 ILE A O 1
ATOM 712 N N . SER A 1 96 ? 10.184 -15.181 -4.717 1.00 96.75 96 SER A N 1
ATOM 713 C CA . SER A 1 96 ? 9.115 -16.181 -4.794 1.00 96.75 96 SER A CA 1
ATOM 714 C C . SER A 1 96 ? 7.744 -15.628 -4.384 1.00 96.75 96 SER A C 1
ATOM 716 O O . SER A 1 96 ? 7.648 -14.595 -3.722 1.00 96.75 96 SER A O 1
ATOM 718 N N . GLU A 1 97 ? 6.670 -16.344 -4.738 1.00 96.12 97 GLU A N 1
ATOM 719 C CA . GLU A 1 97 ? 5.314 -15.990 -4.293 1.00 96.12 97 GLU A CA 1
ATOM 720 C C . GLU A 1 97 ? 5.213 -15.943 -2.763 1.00 96.12 97 GLU A C 1
ATOM 722 O O . GLU A 1 97 ? 4.687 -14.974 -2.229 1.00 96.12 97 GLU A O 1
ATOM 727 N N . ASP A 1 98 ? 5.777 -16.924 -2.054 1.00 97.69 98 ASP A N 1
ATOM 728 C CA . ASP A 1 98 ? 5.745 -16.972 -0.586 1.00 97.69 98 ASP A CA 1
ATOM 729 C C . ASP A 1 98 ? 6.409 -15.736 0.047 1.00 97.69 98 ASP A C 1
ATOM 731 O O . ASP A 1 98 ? 5.903 -15.176 1.021 1.00 97.69 98 ASP A O 1
ATOM 735 N N . GLU A 1 99 ? 7.521 -15.266 -0.525 1.00 97.56 99 GLU A N 1
ATOM 736 C CA . GLU A 1 99 ? 8.188 -14.042 -0.072 1.00 97.56 99 GLU A CA 1
ATOM 737 C C . GLU A 1 99 ? 7.349 -12.791 -0.362 1.00 97.56 99 GLU A C 1
ATOM 739 O O . GLU A 1 99 ? 7.285 -11.896 0.482 1.00 97.56 99 GLU A O 1
ATOM 744 N N . ILE A 1 100 ? 6.670 -12.730 -1.514 1.00 97.38 100 ILE A N 1
ATOM 745 C CA . ILE A 1 100 ? 5.731 -11.645 -1.843 1.00 97.38 100 ILE A CA 1
ATOM 746 C C . ILE A 1 100 ? 4.586 -11.614 -0.831 1.00 97.38 100 ILE A C 1
ATOM 748 O O . ILE A 1 100 ? 4.323 -10.561 -0.251 1.00 97.38 100 ILE A O 1
ATOM 752 N N . ARG A 1 101 ? 3.941 -12.761 -0.573 1.00 97.38 101 ARG A N 1
ATOM 753 C CA . ARG A 1 101 ? 2.854 -12.872 0.414 1.00 97.38 101 ARG A CA 1
ATOM 754 C C . ARG A 1 101 ? 3.318 -12.422 1.789 1.00 97.38 101 ARG A C 1
ATOM 756 O O . ARG A 1 101 ? 2.691 -11.552 2.377 1.00 97.38 101 ARG A O 1
ATOM 763 N N . SER A 1 102 ? 4.474 -12.908 2.240 1.00 97.81 102 SER A N 1
ATOM 764 C CA . SER A 1 102 ? 5.044 -12.509 3.527 1.00 97.81 102 SER A CA 1
ATOM 765 C C . SER A 1 102 ? 5.281 -10.999 3.626 1.00 97.81 102 SER A C 1
ATOM 767 O O . SER A 1 102 ? 5.016 -10.411 4.675 1.00 97.81 102 SER A O 1
ATOM 769 N N . GLN A 1 103 ? 5.744 -10.346 2.555 1.00 97.19 103 GLN A N 1
ATOM 770 C CA . GLN A 1 103 ? 5.914 -8.893 2.555 1.00 97.19 103 GLN A CA 1
ATOM 771 C C . GLN A 1 103 ? 4.571 -8.159 2.601 1.00 97.19 103 GLN A C 1
ATOM 773 O O . GLN A 1 103 ? 4.421 -7.239 3.405 1.00 97.19 103 GLN A O 1
ATOM 778 N N . VAL A 1 104 ? 3.598 -8.555 1.776 1.00 98.00 104 VAL A N 1
ATOM 779 C CA . VAL A 1 104 ? 2.252 -7.959 1.786 1.00 98.00 104 VAL A CA 1
ATOM 780 C C . VAL A 1 104 ? 1.631 -8.084 3.175 1.00 98.00 104 VAL A C 1
ATOM 782 O O . VAL A 1 104 ? 1.228 -7.066 3.740 1.00 98.00 104 VAL A O 1
ATOM 785 N N . ASP A 1 105 ? 1.641 -9.285 3.751 1.00 97.69 105 ASP A N 1
ATOM 786 C CA . ASP A 1 105 ? 1.057 -9.582 5.059 1.00 97.69 105 ASP A CA 1
ATOM 787 C C . ASP A 1 105 ? 1.746 -8.795 6.177 1.00 97.69 105 ASP A C 1
ATOM 789 O O . ASP A 1 105 ? 1.065 -8.246 7.038 1.00 97.69 105 ASP A O 1
ATOM 793 N N . SER A 1 106 ? 3.074 -8.626 6.118 1.00 97.69 106 SER A N 1
ATOM 794 C CA . SER A 1 106 ? 3.799 -7.787 7.085 1.00 97.69 106 SER A CA 1
ATOM 795 C C . SER A 1 106 ? 3.338 -6.326 7.056 1.00 97.69 106 SER A C 1
ATOM 797 O O . SER A 1 106 ? 3.249 -5.670 8.094 1.00 97.69 106 SER A O 1
ATOM 799 N N . GLY A 1 107 ? 3.002 -5.814 5.868 1.00 97.50 107 GLY A N 1
ATOM 800 C CA . GLY A 1 107 ? 2.460 -4.471 5.707 1.00 97.50 107 GLY A CA 1
ATOM 801 C C . GLY A 1 107 ? 1.014 -4.357 6.180 1.00 97.50 107 GLY A C 1
ATOM 802 O O . GLY A 1 107 ? 0.653 -3.338 6.766 1.00 97.50 107 GLY A O 1
ATOM 803 N N . VAL A 1 108 ? 0.205 -5.404 5.984 1.00 98.38 108 VAL A N 1
ATOM 804 C CA . VAL A 1 108 ? -1.159 -5.459 6.527 1.00 98.38 108 VAL A CA 1
ATOM 805 C C . VAL A 1 108 ? -1.126 -5.502 8.050 1.00 98.38 108 VAL A C 1
ATOM 807 O O . VAL A 1 108 ? -1.843 -4.740 8.689 1.00 98.38 108 VAL A O 1
ATOM 810 N N . GLU A 1 109 ? -0.271 -6.337 8.638 1.00 97.94 109 GLU A N 1
ATOM 811 C CA . GLU A 1 109 ? -0.108 -6.429 10.087 1.00 97.94 109 GLU A CA 1
ATOM 812 C C . GLU A 1 109 ? 0.343 -5.088 10.679 1.00 97.94 109 GLU A C 1
ATOM 814 O O . GLU A 1 109 ? -0.243 -4.616 11.651 1.00 97.94 109 GLU A O 1
ATOM 819 N N . ALA A 1 110 ? 1.331 -4.429 10.065 1.00 97.69 110 ALA A N 1
ATOM 820 C CA . ALA A 1 110 ? 1.778 -3.106 10.492 1.00 97.69 110 ALA A CA 1
ATOM 821 C C . ALA A 1 110 ? 0.659 -2.052 10.398 1.00 97.69 110 ALA A C 1
ATOM 823 O O . ALA A 1 110 ? 0.484 -1.261 11.325 1.00 97.69 110 ALA A O 1
ATOM 824 N N . GLY A 1 111 ? -0.121 -2.057 9.311 1.00 97.94 111 GLY A N 1
ATOM 825 C CA . GLY A 1 111 ? -1.265 -1.159 9.139 1.00 97.94 111 GLY A CA 1
ATOM 826 C C . GLY A 1 111 ? -2.384 -1.418 10.149 1.00 97.94 111 GLY A C 1
ATOM 827 O O . GLY A 1 111 ? -2.908 -0.475 10.734 1.00 97.94 111 GLY A O 1
ATOM 828 N N . ALA A 1 112 ? -2.698 -2.686 10.426 1.00 98.44 112 ALA A N 1
ATOM 829 C CA . ALA A 1 112 ? -3.683 -3.072 11.432 1.00 98.44 112 ALA A CA 1
ATOM 830 C C . ALA A 1 112 ? -3.235 -2.658 12.839 1.00 98.44 112 ALA A C 1
ATOM 832 O O . ALA A 1 112 ? -4.027 -2.114 13.606 1.00 98.44 112 ALA A O 1
ATOM 833 N N . LYS A 1 113 ? -1.950 -2.851 13.165 1.00 98.19 113 LYS A N 1
ATOM 834 C CA . LYS A 1 113 ? -1.362 -2.391 14.429 1.00 98.19 113 LYS A CA 1
ATOM 835 C C . LYS A 1 113 ? -1.493 -0.880 14.591 1.00 98.19 113 LYS A C 1
ATOM 837 O O . LYS A 1 113 ? -1.934 -0.436 15.647 1.00 98.19 113 LYS A O 1
ATOM 842 N N . ALA A 1 114 ? -1.158 -0.113 13.553 1.00 96.69 114 ALA A N 1
ATOM 843 C CA . ALA A 1 114 ? -1.284 1.343 13.561 1.00 96.69 114 ALA A CA 1
ATOM 844 C C . ALA A 1 114 ? -2.742 1.791 13.749 1.00 96.69 114 ALA A C 1
ATOM 846 O O . ALA A 1 114 ? -3.018 2.580 14.648 1.00 96.69 114 ALA A O 1
ATOM 847 N N . LEU A 1 115 ? -3.673 1.220 12.975 1.00 97.50 115 LEU A N 1
ATOM 848 C CA . LEU A 1 115 ? -5.106 1.495 13.088 1.00 97.50 115 LEU A CA 1
ATOM 849 C C . LEU A 1 115 ? -5.618 1.225 14.508 1.00 97.50 115 LEU A C 1
ATOM 851 O O . LEU A 1 115 ? -6.231 2.088 15.126 1.00 97.50 115 LEU A O 1
ATOM 855 N N . ILE A 1 116 ? -5.338 0.040 15.055 1.00 98.31 116 ILE A N 1
ATOM 856 C CA . ILE A 1 116 ? -5.809 -0.349 16.388 1.00 98.31 116 ILE A CA 1
ATOM 857 C C . ILE A 1 116 ? -5.196 0.548 17.467 1.00 98.31 116 ILE A C 1
ATOM 859 O O . ILE A 1 116 ? -5.902 0.955 18.388 1.00 98.31 116 ILE A O 1
ATOM 863 N N . LEU A 1 117 ? -3.901 0.865 17.376 1.00 97.50 117 LEU A N 1
ATOM 864 C CA . LEU A 1 117 ? -3.247 1.794 18.301 1.00 97.50 117 LEU A CA 1
ATOM 865 C C . LEU A 1 117 ? -3.898 3.180 18.264 1.00 97.50 117 LEU A C 1
ATOM 867 O O . LEU A 1 117 ? -4.113 3.785 19.315 1.00 97.50 117 LEU A O 1
ATOM 871 N N . GLU A 1 118 ? -4.241 3.662 17.070 1.00 95.88 118 GLU A N 1
ATOM 872 C CA . GLU A 1 118 ? -4.883 4.956 16.865 1.00 95.88 118 GLU A CA 1
ATOM 873 C C . GLU A 1 118 ? -6.303 4.998 17.445 1.00 95.88 118 GLU A C 1
ATOM 875 O O . GLU A 1 118 ? -6.663 5.965 18.124 1.00 95.88 118 GLU A O 1
ATOM 880 N N . THR A 1 119 ? -7.103 3.954 17.216 1.00 96.44 119 THR A N 1
ATOM 881 C CA . THR A 1 119 ? -8.543 3.971 17.511 1.00 96.44 119 THR A CA 1
ATOM 882 C C . THR A 1 119 ? -8.923 3.343 18.850 1.00 96.44 119 THR A C 1
ATOM 884 O O . THR A 1 119 ? -10.044 3.544 19.312 1.00 96.44 119 THR A O 1
ATOM 887 N N . SER A 1 120 ? -8.044 2.561 19.482 1.00 97.19 120 SER A N 1
ATOM 888 C CA . SER A 1 120 ? -8.367 1.835 20.716 1.00 97.19 120 SER A CA 1
ATOM 889 C C . SER A 1 120 ? -8.354 2.734 21.955 1.00 97.19 120 SER A C 1
ATOM 891 O O . SER A 1 120 ? -7.363 3.401 22.261 1.00 97.19 120 SER A O 1
ATOM 893 N N . ASP A 1 121 ? -9.440 2.679 22.727 1.00 97.56 121 ASP A N 1
ATOM 894 C CA . ASP A 1 121 ? -9.574 3.343 24.031 1.00 97.56 121 ASP A CA 1
ATOM 895 C C . ASP A 1 121 ? -9.016 2.507 25.200 1.00 97.56 121 ASP A C 1
ATOM 897 O O . ASP A 1 121 ? -9.093 2.914 26.363 1.00 97.56 121 ASP A O 1
ATOM 901 N N . GLU A 1 122 ? -8.451 1.331 24.917 1.00 98.00 122 GLU A N 1
ATOM 902 C CA . GLU A 1 122 ? -7.827 0.493 25.936 1.00 98.00 122 GLU A CA 1
ATOM 903 C C . GLU A 1 122 ? -6.627 1.197 26.581 1.00 98.00 122 GLU A C 1
ATOM 905 O O . GLU A 1 122 ? -5.849 1.895 25.928 1.00 98.00 122 GLU A O 1
ATOM 910 N N . ALA A 1 123 ? -6.428 0.967 27.881 1.00 98.12 123 ALA A N 1
ATOM 911 C CA . ALA A 1 123 ? -5.419 1.688 28.659 1.00 98.12 123 ALA A CA 1
ATOM 912 C C . ALA A 1 123 ? -3.991 1.542 28.099 1.00 98.12 123 ALA A C 1
ATOM 914 O O . ALA A 1 123 ? -3.205 2.482 28.188 1.00 98.12 123 ALA A O 1
ATOM 915 N N . TRP A 1 124 ? -3.659 0.386 27.513 1.00 97.75 124 TRP A N 1
ATOM 916 C CA . TRP A 1 124 ? -2.354 0.150 26.892 1.00 97.75 124 TRP A CA 1
ATOM 917 C C . TRP A 1 124 ? -2.160 0.997 25.624 1.00 97.75 124 TRP A C 1
ATOM 919 O O . TRP A 1 124 ? -1.095 1.576 25.449 1.00 97.75 124 TRP A O 1
ATOM 929 N N . ALA A 1 125 ? -3.190 1.139 24.784 1.00 98.00 125 ALA A N 1
ATOM 930 C CA . ALA A 1 125 ? -3.122 1.921 23.550 1.00 98.00 125 ALA A CA 1
ATOM 931 C C . ALA A 1 125 ? -3.082 3.424 23.851 1.00 98.00 125 ALA A C 1
ATOM 933 O O . ALA A 1 125 ? -2.320 4.174 23.242 1.00 98.00 125 ALA A O 1
ATOM 934 N N . VAL A 1 126 ? -3.865 3.868 24.841 1.00 98.31 126 VAL A N 1
ATOM 935 C CA . VAL A 1 126 ? -3.821 5.249 25.344 1.00 98.31 126 VAL A CA 1
ATOM 936 C C . VAL A 1 126 ? -2.437 5.583 25.908 1.00 98.31 126 VAL A C 1
ATOM 938 O O . VAL A 1 126 ? -1.923 6.671 25.649 1.00 98.31 126 VAL A O 1
ATOM 941 N N . GLU A 1 127 ? -1.816 4.664 26.654 1.00 98.25 127 GLU A N 1
ATOM 942 C CA . GLU A 1 127 ? -0.475 4.877 27.207 1.00 98.25 127 GLU A CA 1
ATOM 943 C C . GLU A 1 127 ? 0.605 4.917 26.122 1.00 98.25 127 GLU A C 1
ATOM 945 O O . GLU A 1 127 ? 1.457 5.801 26.183 1.00 98.25 127 GLU A O 1
ATOM 950 N N . VAL A 1 128 ? 0.552 4.036 25.114 1.00 98.31 128 VAL A N 1
ATOM 951 C CA . VAL A 1 128 ? 1.481 4.085 23.969 1.00 98.31 128 VAL A CA 1
ATOM 952 C C . VAL A 1 128 ? 1.388 5.438 23.268 1.00 98.31 128 VAL A C 1
ATOM 954 O O . VAL A 1 128 ? 2.392 6.143 23.197 1.00 98.31 128 VAL A O 1
ATOM 957 N N . ARG A 1 129 ? 0.183 5.874 22.872 1.00 97.69 129 ARG A N 1
ATOM 958 C CA . ARG A 1 129 ? -0.019 7.180 22.217 1.00 97.69 129 ARG A CA 1
ATOM 959 C C . ARG A 1 129 ? 0.474 8.349 23.076 1.00 97.69 129 ARG A C 1
ATOM 961 O O . ARG A 1 129 ? 1.092 9.288 22.577 1.00 97.69 129 ARG A O 1
ATOM 968 N N . ALA A 1 130 ? 0.224 8.306 24.386 1.00 98.06 130 ALA A N 1
ATOM 969 C CA . ALA A 1 130 ? 0.691 9.340 25.308 1.00 98.06 130 ALA A CA 1
ATOM 970 C C . ALA A 1 130 ? 2.221 9.341 25.478 1.00 98.06 130 ALA A C 1
ATOM 972 O O . ALA A 1 130 ? 2.813 10.405 25.678 1.00 98.06 130 ALA A O 1
ATOM 973 N N . ALA A 1 131 ? 2.861 8.172 25.433 1.00 98.00 131 ALA A N 1
ATOM 974 C CA . ALA A 1 131 ? 4.310 8.045 25.494 1.00 98.00 131 ALA A CA 1
ATOM 975 C C . ALA A 1 131 ? 4.978 8.495 24.183 1.00 98.00 131 ALA A C 1
ATOM 977 O O . ALA A 1 131 ? 5.979 9.203 24.245 1.00 98.00 131 ALA A O 1
ATOM 978 N N . GLU A 1 132 ? 4.396 8.167 23.026 1.00 96.19 132 GLU A N 1
ATOM 979 C CA . GLU A 1 132 ? 4.844 8.634 21.705 1.00 96.19 132 GLU A CA 1
ATOM 980 C C . GLU A 1 132 ? 4.796 10.159 21.606 1.00 96.19 132 GLU A C 1
ATOM 982 O O . GLU A 1 132 ? 5.795 10.780 21.253 1.00 96.19 132 GLU A O 1
ATOM 987 N N . ALA A 1 133 ? 3.678 10.780 22.000 1.00 94.75 133 ALA A N 1
ATOM 988 C CA . A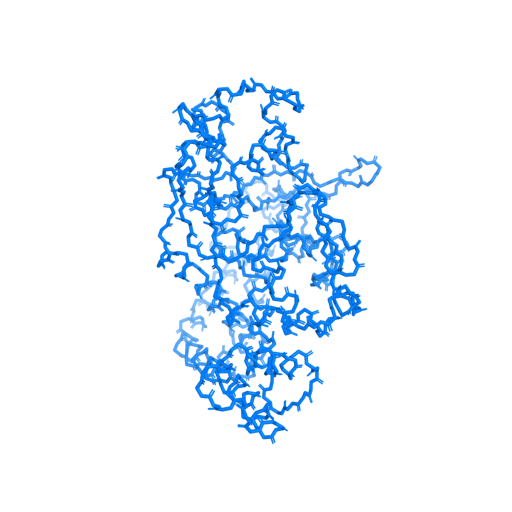LA A 1 133 ? 3.547 12.237 22.000 1.00 94.75 133 ALA A CA 1
ATOM 989 C C . ALA A 1 133 ? 4.586 12.913 22.914 1.00 94.75 133 ALA A C 1
ATOM 991 O O . ALA A 1 133 ? 5.243 13.871 22.512 1.00 94.75 133 ALA A O 1
ATOM 992 N N . ALA A 1 134 ? 4.787 12.385 24.128 1.00 96.44 134 ALA A N 1
ATOM 993 C CA . ALA A 1 134 ? 5.786 12.916 25.056 1.00 96.44 134 ALA A CA 1
ATOM 994 C C . ALA A 1 134 ? 7.220 12.765 24.521 1.00 96.44 134 ALA A C 1
ATOM 996 O O . ALA A 1 134 ? 8.053 13.652 24.714 1.00 96.44 134 ALA A O 1
ATOM 997 N N . GLN A 1 135 ? 7.509 11.648 23.851 1.00 96.12 135 GLN A N 1
ATOM 998 C CA . GLN A 1 135 ? 8.806 11.392 23.237 1.00 96.12 135 GLN A CA 1
ATOM 999 C C . GLN A 1 135 ? 9.055 12.327 22.050 1.00 96.12 135 GLN A C 1
ATOM 1001 O O . GLN A 1 135 ? 10.137 12.908 21.974 1.00 96.12 135 GLN A O 1
ATOM 1006 N N . ALA A 1 136 ? 8.057 12.546 21.192 1.00 90.75 136 ALA A N 1
ATOM 1007 C CA . ALA A 1 136 ? 8.147 13.468 20.065 1.00 90.75 136 ALA A CA 1
ATOM 1008 C C . ALA A 1 136 ? 8.395 14.915 20.526 1.00 90.75 136 ALA A C 1
ATOM 1010 O O . ALA A 1 136 ? 9.304 15.579 20.019 1.00 90.75 136 ALA A O 1
ATOM 1011 N N . ASP A 1 137 ? 7.659 15.378 21.542 1.00 91.00 137 ASP A N 1
ATOM 1012 C CA . ASP A 1 137 ? 7.844 16.705 22.139 1.00 91.00 137 ASP A CA 1
ATOM 1013 C C . ASP A 1 137 ? 9.262 16.875 22.715 1.00 91.00 137 ASP A C 1
ATOM 1015 O O . ASP A 1 137 ? 9.935 17.883 22.465 1.00 91.00 137 ASP A O 1
ATOM 1019 N N . ALA A 1 138 ? 9.753 15.876 23.459 1.00 93.38 138 ALA A N 1
ATOM 1020 C CA . ALA A 1 138 ? 11.092 15.905 24.043 1.00 93.38 138 ALA A CA 1
ATOM 1021 C C . ALA A 1 138 ? 12.196 15.852 22.972 1.00 93.38 138 ALA A C 1
ATOM 1023 O O . ALA A 1 138 ? 13.183 16.589 23.053 1.00 93.38 138 ALA A O 1
ATOM 1024 N N . ALA A 1 139 ? 12.014 15.034 21.932 1.00 90.44 139 ALA A N 1
ATOM 1025 C CA . ALA A 1 139 ? 12.952 14.917 20.821 1.00 90.44 139 ALA A CA 1
ATOM 1026 C C . ALA A 1 139 ? 13.057 16.236 20.047 1.00 90.44 139 ALA A C 1
ATOM 1028 O O . ALA A 1 139 ? 14.160 16.686 19.724 1.00 90.44 139 ALA A O 1
ATOM 1029 N N . MET A 1 140 ? 11.923 16.900 19.810 1.00 86.31 140 MET A N 1
ATOM 1030 C CA . MET A 1 140 ? 11.891 18.219 19.184 1.00 86.31 140 MET A CA 1
ATOM 1031 C C . MET A 1 140 ? 12.619 19.267 20.037 1.00 86.31 140 MET A C 1
ATOM 1033 O O . MET A 1 140 ? 13.396 20.060 19.502 1.00 86.31 140 MET A O 1
ATOM 1037 N N . ALA A 1 141 ? 12.433 19.256 21.360 1.00 89.31 141 ALA A N 1
ATOM 1038 C CA . ALA A 1 141 ? 13.116 20.185 22.261 1.00 89.31 141 ALA A CA 1
ATOM 1039 C C . ALA A 1 141 ? 14.648 20.037 22.204 1.00 89.31 141 ALA A C 1
ATOM 1041 O O . ALA A 1 141 ? 15.353 21.030 22.008 1.00 89.31 141 ALA A O 1
ATOM 1042 N N . VAL A 1 142 ? 15.167 18.805 22.292 1.00 89.31 142 VAL A N 1
ATOM 1043 C CA . VAL A 1 142 ? 16.611 18.523 22.158 1.00 89.31 142 VAL A CA 1
ATOM 1044 C C . VAL A 1 142 ? 17.130 18.965 20.792 1.00 89.31 142 VAL A C 1
ATOM 1046 O O . VAL A 1 142 ? 18.193 19.578 20.681 1.00 89.31 142 VAL A O 1
ATOM 1049 N N . ARG A 1 143 ? 16.356 18.723 19.735 1.00 85.06 143 ARG A N 1
ATOM 1050 C CA . ARG A 1 143 ? 16.734 19.105 18.377 1.00 85.06 143 ARG A CA 1
ATOM 1051 C C . ARG A 1 143 ? 16.818 20.620 18.179 1.00 85.06 143 ARG A C 1
ATOM 1053 O O . ARG A 1 143 ? 17.719 21.099 17.491 1.00 85.06 143 ARG A O 1
ATOM 1060 N N . LEU A 1 144 ? 15.923 21.390 18.797 1.00 84.62 144 LEU A N 1
ATOM 1061 C CA . LEU A 1 144 ? 15.980 22.854 18.767 1.00 84.62 144 LEU A CA 1
ATOM 1062 C C . LEU A 1 144 ? 17.224 23.406 19.480 1.00 84.62 144 LEU A C 1
ATOM 1064 O O . LEU A 1 144 ? 17.762 24.421 19.033 1.00 84.62 144 LEU A O 1
ATOM 1068 N N . LEU A 1 145 ? 17.711 22.735 20.530 1.00 86.81 145 LEU A N 1
ATOM 1069 C CA . LEU A 1 145 ? 18.981 23.083 21.177 1.00 86.81 145 LEU A CA 1
ATOM 1070 C C . LEU A 1 145 ? 20.174 22.826 20.253 1.00 86.81 145 LEU A C 1
ATOM 1072 O O . LEU A 1 145 ? 20.986 23.730 20.059 1.00 86.81 145 LEU A O 1
ATOM 1076 N N . GLY A 1 146 ? 20.227 21.650 19.618 1.00 85.75 146 GLY A N 1
ATOM 1077 C CA . GLY A 1 146 ? 21.280 21.310 18.654 1.00 85.75 146 GLY A CA 1
ATOM 1078 C C . GLY A 1 146 ? 21.364 22.274 17.470 1.00 85.75 146 GLY A C 1
ATOM 1079 O O . GLY A 1 146 ? 22.439 22.592 16.977 1.00 85.75 146 GLY A O 1
ATOM 1080 N N . ARG A 1 147 ? 20.225 22.829 17.052 1.00 79.81 147 ARG A N 1
ATOM 1081 C CA . ARG A 1 147 ? 20.189 23.865 16.015 1.00 79.81 147 ARG A CA 1
ATOM 1082 C C . ARG A 1 147 ? 20.720 25.219 16.495 1.00 79.81 147 ARG A C 1
ATOM 1084 O O . ARG A 1 147 ? 21.239 26.000 15.696 1.00 79.81 147 ARG A O 1
ATOM 1091 N N . ALA A 1 148 ? 20.504 25.552 17.764 1.00 84.56 148 ALA A N 1
ATOM 1092 C CA . ALA A 1 148 ? 20.932 26.827 18.329 1.00 84.56 148 ALA A CA 1
ATOM 1093 C C . ALA A 1 148 ? 22.449 26.874 18.568 1.00 84.56 148 ALA A C 1
ATOM 1095 O O . ALA A 1 148 ? 23.030 27.961 18.525 1.00 84.56 148 ALA A O 1
ATOM 1096 N N . ASP A 1 149 ? 23.075 25.717 18.789 1.00 85.19 149 ASP A N 1
ATOM 1097 C CA . ASP A 1 149 ? 24.505 25.582 19.038 1.00 85.19 149 ASP A CA 1
ATOM 1098 C C . ASP A 1 149 ? 25.085 24.374 18.289 1.00 85.19 149 ASP A C 1
ATOM 1100 O O . ASP A 1 149 ? 24.768 23.229 18.586 1.00 85.19 149 ASP A O 1
ATOM 1104 N N . PHE A 1 150 ? 25.967 24.644 17.325 1.00 79.19 150 PHE A N 1
ATOM 1105 C CA . PHE A 1 150 ? 26.588 23.617 16.484 1.00 79.19 150 PHE A CA 1
ATOM 1106 C C . PHE A 1 150 ? 27.477 22.641 17.276 1.00 79.19 150 PHE A C 1
ATOM 1108 O O . PHE A 1 150 ? 27.675 21.515 16.830 1.00 79.19 150 PHE A O 1
ATOM 1115 N N . ASP A 1 151 ? 27.986 23.058 18.440 1.00 86.00 151 ASP A N 1
ATOM 1116 C CA . ASP A 1 151 ? 28.796 22.214 19.328 1.00 86.00 151 ASP A CA 1
ATOM 1117 C C . ASP A 1 151 ? 27.942 21.554 20.435 1.00 86.00 151 ASP A C 1
ATOM 1119 O O . ASP A 1 151 ? 28.479 21.024 21.411 1.00 86.00 151 ASP A O 1
ATOM 1123 N N . PHE A 1 152 ? 26.608 21.595 20.318 1.00 87.19 152 PHE A N 1
ATOM 1124 C CA . PHE A 1 152 ? 25.705 20.963 21.275 1.00 87.19 152 PHE A CA 1
ATOM 1125 C C . PHE A 1 152 ? 25.882 19.444 21.280 1.00 87.19 152 PHE A C 1
ATOM 1127 O O . PHE A 1 152 ? 25.607 18.754 20.298 1.00 87.19 152 PHE A O 1
ATOM 1134 N N . GLU A 1 153 ? 26.251 18.918 22.443 1.00 86.69 153 GLU A N 1
ATOM 1135 C CA . GLU A 1 153 ? 26.255 17.490 22.721 1.00 86.69 153 GLU A CA 1
ATOM 1136 C C . GLU A 1 153 ? 25.292 17.196 23.867 1.00 86.69 153 GLU A C 1
ATOM 1138 O O . GLU A 1 153 ? 25.341 17.809 24.939 1.00 86.69 153 GLU A O 1
ATOM 1143 N N . CYS A 1 154 ? 24.405 16.235 23.628 1.00 87.69 154 CYS A N 1
ATOM 1144 C CA . CYS A 1 154 ? 23.449 15.801 24.627 1.00 87.69 154 CYS A CA 1
ATOM 1145 C C . CYS A 1 154 ? 24.184 15.094 25.776 1.00 87.69 154 CYS A C 1
ATOM 1147 O O . CYS A 1 154 ? 25.012 14.213 25.542 1.00 87.69 154 CYS A O 1
ATOM 1149 N N . SER A 1 155 ? 23.916 15.512 27.013 1.00 86.88 155 SER A N 1
ATOM 1150 C CA . SER A 1 155 ? 24.553 14.975 28.219 1.00 86.88 155 SER A CA 1
ATOM 1151 C C . SER A 1 155 ? 23.629 15.079 29.433 1.00 86.88 155 SER A C 1
ATOM 1153 O O . SER A 1 155 ? 22.678 15.862 29.428 1.00 86.88 155 SER A O 1
ATOM 1155 N N . ASP A 1 156 ? 23.945 14.321 30.485 1.00 79.12 156 ASP A N 1
ATOM 1156 C CA . ASP A 1 156 ? 23.125 14.174 31.700 1.00 79.12 156 ASP A CA 1
ATOM 1157 C C . ASP A 1 156 ? 22.921 15.477 32.501 1.00 79.12 156 ASP A C 1
ATOM 1159 O O . ASP A 1 156 ? 22.090 15.525 33.404 1.00 79.12 156 ASP A O 1
ATOM 1163 N N . ASP A 1 157 ? 23.660 16.547 32.196 1.00 85.69 157 ASP A N 1
ATOM 1164 C CA . ASP A 1 157 ? 23.492 17.858 32.837 1.00 85.69 157 ASP A CA 1
ATOM 1165 C C . ASP A 1 157 ? 22.467 18.755 32.106 1.00 85.69 157 ASP A C 1
ATOM 1167 O O . ASP A 1 157 ? 22.138 19.846 32.584 1.00 85.69 157 ASP A O 1
ATOM 1171 N N . ILE A 1 158 ? 21.950 18.318 30.952 1.00 89.94 158 ILE A N 1
ATOM 1172 C CA . ILE A 1 158 ? 21.007 19.071 30.116 1.00 89.94 158 ILE A CA 1
ATOM 1173 C C . ILE A 1 158 ? 19.589 18.544 30.356 1.00 89.94 158 ILE A C 1
ATOM 1175 O O . ILE A 1 158 ? 19.280 17.387 30.077 1.00 89.94 158 ILE A O 1
ATOM 1179 N N . SER A 1 159 ? 18.695 19.404 30.851 1.00 92.38 159 SER A N 1
ATOM 1180 C CA . SER A 1 159 ? 17.328 19.021 31.238 1.00 92.38 159 SER A CA 1
ATOM 1181 C C . SER A 1 159 ? 16.515 18.390 30.110 1.00 92.38 159 SER A C 1
ATOM 1183 O O . SER A 1 159 ? 15.785 17.427 30.332 1.00 92.38 159 SER A O 1
ATOM 1185 N N . GLU A 1 160 ? 16.635 18.923 28.901 1.00 93.56 160 GLU A N 1
ATOM 1186 C CA . GLU A 1 160 ? 15.928 18.465 27.711 1.00 93.56 160 GLU A CA 1
ATOM 1187 C C . GLU A 1 160 ? 16.415 17.072 27.294 1.00 93.56 160 GLU A C 1
ATOM 1189 O O . GLU A 1 160 ? 15.603 16.238 26.905 1.00 93.56 160 GLU A O 1
ATOM 1194 N N . CYS A 1 161 ? 17.711 16.794 27.462 1.00 94.38 161 CYS A N 1
ATOM 1195 C CA . CYS A 1 161 ? 18.301 15.477 27.231 1.00 94.38 161 CYS A CA 1
ATOM 1196 C C . CYS A 1 161 ? 17.779 14.436 28.218 1.00 94.38 161 CYS A C 1
ATOM 1198 O O . CYS A 1 161 ? 17.280 13.399 27.795 1.00 94.38 161 CYS A O 1
ATOM 1200 N N . LEU A 1 162 ? 17.781 14.752 29.517 1.00 94.88 162 LEU A N 1
ATOM 1201 C CA . LEU A 1 162 ? 17.192 13.875 30.535 1.00 94.88 162 LEU A CA 1
ATOM 1202 C C . LEU A 1 162 ? 15.699 13.620 30.282 1.00 94.88 162 LEU A C 1
ATOM 1204 O O . LEU A 1 162 ? 15.219 12.504 30.445 1.00 94.88 162 LEU A O 1
ATOM 1208 N N . THR A 1 163 ? 14.965 14.650 29.849 1.00 96.38 163 THR A N 1
ATOM 1209 C CA . THR A 1 163 ? 13.537 14.527 29.516 1.00 96.38 163 THR A CA 1
ATOM 1210 C C . THR A 1 163 ? 13.324 13.593 28.325 1.00 96.38 163 THR A C 1
ATOM 1212 O O . THR A 1 163 ? 12.395 12.788 28.340 1.00 96.38 163 THR A O 1
ATOM 1215 N N . LEU A 1 164 ? 14.180 13.679 27.301 1.00 95.50 164 LEU A N 1
ATOM 1216 C CA . LEU A 1 164 ? 14.149 12.772 26.156 1.00 95.50 164 LEU A CA 1
ATOM 1217 C C . LEU A 1 164 ? 14.482 11.334 26.570 1.00 95.50 164 LEU A C 1
ATOM 1219 O O . LEU A 1 164 ? 13.791 10.414 26.138 1.00 95.50 164 LEU A O 1
ATOM 1223 N N . ASP A 1 165 ? 15.477 11.129 27.431 1.00 96.56 165 ASP A N 1
ATOM 1224 C CA . ASP A 1 165 ? 15.829 9.800 27.942 1.00 96.56 165 ASP A CA 1
ATOM 1225 C C . ASP A 1 165 ? 14.685 9.174 28.752 1.00 96.56 165 ASP A C 1
ATOM 1227 O O . ASP A 1 165 ? 14.316 8.020 28.512 1.00 96.56 165 ASP A O 1
ATOM 1231 N N . ASP A 1 166 ? 14.056 9.944 29.644 1.00 97.31 166 ASP A N 1
ATOM 1232 C CA . ASP A 1 166 ? 12.880 9.509 30.403 1.00 97.31 166 ASP A CA 1
ATOM 1233 C C . ASP A 1 166 ? 11.697 9.176 29.476 1.00 97.31 166 ASP A C 1
ATOM 1235 O O . ASP A 1 166 ? 11.010 8.166 29.667 1.00 97.31 166 ASP A O 1
ATOM 1239 N N . ALA A 1 167 ? 11.463 9.991 28.442 1.00 97.81 167 ALA A N 1
ATOM 1240 C CA . ALA A 1 167 ? 10.406 9.751 27.464 1.00 97.81 167 ALA A CA 1
ATOM 1241 C C . ALA A 1 167 ? 10.679 8.502 26.606 1.00 97.81 167 ALA A C 1
ATOM 1243 O O . ALA A 1 167 ? 9.771 7.696 26.399 1.00 97.81 167 ALA A O 1
ATOM 1244 N N . ASN A 1 168 ? 11.927 8.281 26.179 1.00 97.94 168 ASN A N 1
ATOM 1245 C CA . ASN A 1 168 ? 12.351 7.069 25.469 1.00 97.94 168 ASN A CA 1
ATOM 1246 C C . ASN A 1 168 ? 12.162 5.813 26.337 1.00 97.94 168 ASN A C 1
ATOM 1248 O O . ASN A 1 168 ? 11.665 4.789 25.856 1.00 97.94 168 ASN A O 1
ATOM 1252 N N . ALA A 1 169 ? 12.522 5.883 27.622 1.00 98.19 169 ALA A N 1
ATOM 1253 C CA . ALA A 1 169 ? 12.329 4.784 28.565 1.00 98.19 169 ALA A CA 1
ATOM 1254 C C . ALA A 1 169 ? 10.839 4.476 28.782 1.00 98.19 169 ALA A C 1
ATOM 1256 O O . ALA A 1 169 ? 10.440 3.309 28.763 1.00 98.19 169 ALA A O 1
ATOM 1257 N N . ARG A 1 170 ? 10.000 5.512 28.928 1.00 98.31 170 ARG A N 1
ATOM 1258 C CA . ARG A 1 170 ? 8.542 5.364 29.037 1.00 98.31 170 ARG A CA 1
ATOM 1259 C C . ARG A 1 170 ? 7.942 4.732 27.785 1.00 98.31 170 ARG A C 1
ATOM 1261 O O . ARG A 1 170 ? 7.168 3.790 27.913 1.00 98.31 170 ARG A O 1
ATOM 1268 N N . LEU A 1 171 ? 8.311 5.216 26.599 1.00 98.44 171 LEU A N 1
ATOM 1269 C CA . LEU A 1 171 ? 7.825 4.675 25.329 1.00 98.44 171 LEU A CA 1
ATOM 1270 C C . LEU A 1 171 ? 8.226 3.209 25.152 1.00 98.44 171 LEU A C 1
ATOM 1272 O O . LEU A 1 171 ? 7.397 2.387 24.773 1.00 98.44 171 LEU A O 1
ATOM 1276 N N . THR A 1 172 ? 9.465 2.857 25.499 1.00 98.56 172 THR A N 1
ATOM 1277 C CA . THR A 1 172 ? 9.931 1.463 25.469 1.00 98.56 172 THR A CA 1
ATOM 1278 C C . THR A 1 172 ? 9.070 0.578 26.371 1.00 98.56 172 THR A C 1
ATOM 1280 O O . THR A 1 172 ? 8.548 -0.436 25.916 1.00 98.56 172 THR A O 1
ATOM 1283 N N . ALA A 1 173 ? 8.845 0.989 27.623 1.00 98.44 173 ALA A N 1
ATOM 1284 C CA . ALA A 1 173 ? 8.021 0.234 28.565 1.00 98.44 173 ALA A CA 1
ATOM 1285 C C . ALA A 1 173 ? 6.547 0.131 28.127 1.00 98.44 173 ALA A C 1
ATOM 1287 O O . ALA A 1 173 ? 5.925 -0.917 28.304 1.00 98.44 173 ALA A O 1
ATOM 1288 N N . ALA A 1 174 ? 5.987 1.199 27.548 1.00 98.38 174 ALA A N 1
ATOM 1289 C CA . ALA A 1 174 ? 4.628 1.204 27.014 1.00 98.38 174 ALA A CA 1
ATOM 1290 C C . ALA A 1 174 ? 4.486 0.223 25.840 1.00 98.38 174 ALA A C 1
ATOM 1292 O O . ALA A 1 174 ? 3.564 -0.591 25.834 1.00 98.38 174 ALA A O 1
ATOM 1293 N N . ASN A 1 175 ? 5.436 0.242 24.901 1.00 98.06 175 ASN A N 1
ATOM 1294 C CA . ASN A 1 175 ? 5.463 -0.677 23.765 1.00 98.06 175 ASN A CA 1
ATOM 1295 C C . ASN A 1 175 ? 5.614 -2.135 24.209 1.00 98.06 175 ASN A C 1
ATOM 1297 O O . ASN A 1 175 ? 4.867 -2.988 23.742 1.00 98.06 175 ASN A O 1
ATOM 1301 N N . GLU A 1 176 ? 6.517 -2.426 25.152 1.00 98.12 176 GLU A N 1
ATOM 1302 C CA . GLU A 1 176 ? 6.679 -3.774 25.714 1.00 98.12 176 GLU A CA 1
ATOM 1303 C C . GLU A 1 176 ? 5.391 -4.287 26.375 1.00 98.12 176 GLU A C 1
ATOM 1305 O O . GLU A 1 176 ? 5.015 -5.444 26.190 1.00 98.12 176 GLU A O 1
ATOM 1310 N N . ALA A 1 177 ? 4.684 -3.429 27.117 1.00 97.88 177 ALA A N 1
ATOM 1311 C CA . ALA A 1 177 ? 3.411 -3.780 27.743 1.00 97.88 177 ALA A CA 1
ATOM 1312 C C . ALA A 1 177 ? 2.266 -3.958 26.728 1.00 97.88 177 ALA A C 1
ATOM 1314 O O . ALA A 1 177 ? 1.301 -4.671 27.015 1.00 97.88 177 ALA A O 1
ATOM 1315 N N . ALA A 1 178 ? 2.364 -3.315 25.562 1.00 98.12 178 ALA A N 1
ATOM 1316 C CA . ALA A 1 178 ? 1.353 -3.343 24.516 1.00 98.12 178 ALA A CA 1
ATOM 1317 C C . ALA A 1 178 ? 1.466 -4.544 23.565 1.00 98.12 178 ALA A C 1
ATOM 1319 O O . ALA A 1 178 ? 0.470 -4.850 22.923 1.00 98.12 178 ALA A O 1
ATOM 1320 N N . VAL A 1 179 ? 2.610 -5.241 23.484 1.00 97.81 179 VAL A N 1
ATOM 1321 C CA . VAL A 1 179 ? 2.840 -6.327 22.501 1.00 97.81 179 VAL A CA 1
ATOM 1322 C C . VAL A 1 179 ? 1.712 -7.366 22.495 1.00 97.81 179 VAL A C 1
ATOM 1324 O O . VAL A 1 179 ? 1.005 -7.507 21.503 1.00 97.81 179 VAL A O 1
ATOM 1327 N N . GLU A 1 180 ? 1.504 -8.058 23.616 1.00 98.06 180 GLU A N 1
ATOM 1328 C CA . GLU A 1 180 ? 0.494 -9.120 23.731 1.00 98.06 180 GLU A CA 1
ATOM 1329 C C . GLU A 1 180 ? -0.949 -8.631 23.484 1.00 98.06 180 GLU A C 1
ATOM 1331 O O . GLU A 1 180 ? -1.654 -9.248 22.681 1.00 98.06 180 GLU A O 1
ATOM 1336 N N . PRO A 1 181 ? -1.444 -7.548 24.129 1.00 98.31 181 PRO A N 1
ATOM 1337 C CA . PRO A 1 181 ? -2.807 -7.089 23.873 1.00 98.31 181 PRO A CA 1
ATOM 1338 C C . PRO A 1 181 ? -3.000 -6.529 22.457 1.00 98.31 181 PRO A C 1
ATOM 1340 O O . PRO A 1 181 ? -4.090 -6.682 21.907 1.00 98.31 181 PRO A O 1
ATOM 1343 N N . LEU A 1 182 ? -1.971 -5.928 21.852 1.00 98.25 182 LEU A N 1
ATOM 1344 C CA . LEU A 1 182 ? -2.020 -5.457 20.470 1.00 98.25 182 LEU A CA 1
ATOM 1345 C C . LEU A 1 182 ? -2.100 -6.632 19.491 1.00 98.25 182 LEU A C 1
ATOM 1347 O O . LEU A 1 182 ? -2.970 -6.633 18.625 1.00 98.25 182 LEU A O 1
ATOM 1351 N N . ASP A 1 183 ? -1.259 -7.656 19.652 1.00 98.00 183 ASP A N 1
ATOM 1352 C CA . ASP A 1 183 ? -1.291 -8.850 18.800 1.00 98.00 183 ASP A CA 1
ATOM 1353 C C . ASP A 1 183 ? -2.642 -9.584 18.914 1.00 98.00 183 ASP A C 1
ATOM 1355 O O . ASP A 1 183 ? -3.223 -10.002 17.909 1.00 98.00 183 ASP A O 1
ATOM 1359 N N . ALA A 1 184 ? -3.210 -9.673 20.123 1.00 98.38 184 ALA A N 1
ATOM 1360 C CA . ALA A 1 184 ? -4.546 -10.235 20.330 1.00 98.38 184 ALA A CA 1
ATOM 1361 C C . ALA A 1 184 ? -5.658 -9.395 19.670 1.00 98.38 184 ALA A C 1
ATOM 1363 O O . ALA A 1 184 ? -6.620 -9.948 19.121 1.00 98.38 184 ALA A O 1
ATOM 1364 N N . ALA A 1 185 ? -5.538 -8.065 19.705 1.00 98.44 185 ALA A N 1
ATOM 1365 C CA . ALA A 1 185 ? -6.475 -7.165 19.040 1.00 98.44 185 ALA A CA 1
ATOM 1366 C C . ALA A 1 185 ? -6.391 -7.289 17.510 1.00 98.44 185 ALA A C 1
ATOM 1368 O O . ALA A 1 185 ? -7.429 -7.349 16.856 1.00 98.44 185 ALA A O 1
ATOM 1369 N N . VAL A 1 186 ? -5.184 -7.415 16.946 1.00 98.50 186 VAL A N 1
ATOM 1370 C CA . VAL A 1 186 ? -4.970 -7.660 15.508 1.00 98.50 186 VAL A CA 1
ATOM 1371 C C . VAL A 1 186 ? -5.605 -8.983 15.079 1.00 98.50 186 VAL A C 1
ATOM 1373 O O . VAL A 1 186 ? -6.315 -9.020 14.077 1.00 98.50 186 VAL A O 1
ATOM 1376 N N . ALA A 1 187 ? -5.416 -10.057 15.851 1.00 98.44 187 ALA A N 1
ATOM 1377 C CA . ALA A 1 187 ? -6.055 -11.343 15.566 1.00 98.44 187 ALA A CA 1
ATOM 1378 C C . ALA A 1 187 ? -7.590 -11.229 15.562 1.00 98.44 187 ALA A C 1
ATOM 1380 O O . ALA A 1 187 ? -8.250 -11.694 14.636 1.00 98.44 187 ALA A O 1
ATOM 1381 N N . THR A 1 188 ? -8.152 -10.532 16.555 1.00 98.44 188 THR A N 1
ATOM 1382 C CA . THR A 1 188 ? -9.600 -10.277 16.634 1.00 98.44 188 THR A CA 1
ATOM 1383 C C . THR A 1 188 ? -10.099 -9.457 15.442 1.00 98.44 188 THR A C 1
ATOM 1385 O O . THR A 1 188 ? -11.179 -9.718 14.917 1.00 98.44 188 THR A O 1
ATOM 1388 N N . TRP A 1 189 ? -9.325 -8.471 14.994 1.00 98.50 189 TRP A N 1
ATOM 1389 C CA . TRP A 1 189 ? -9.660 -7.666 13.824 1.00 98.50 189 TRP A CA 1
ATOM 1390 C C . TRP A 1 189 ? -9.667 -8.505 12.535 1.00 98.50 189 TRP A C 1
ATOM 1392 O O . TRP A 1 189 ? -10.614 -8.413 11.758 1.00 98.50 189 TRP A O 1
ATOM 1402 N N . PHE A 1 190 ? -8.705 -9.411 12.335 1.00 98.50 190 PHE A N 1
ATOM 1403 C CA . PHE A 1 190 ? -8.732 -10.339 11.194 1.00 98.50 190 PHE A CA 1
ATOM 1404 C C . PHE A 1 190 ? -9.923 -11.312 11.226 1.00 98.50 190 PHE A C 1
ATOM 1406 O O . PHE A 1 190 ? -10.497 -11.620 10.174 1.00 98.50 190 PHE A O 1
ATOM 1413 N N . ASP A 1 191 ? -10.345 -11.755 12.414 1.00 98.69 191 ASP A N 1
ATOM 1414 C CA . ASP A 1 191 ? -11.581 -12.531 12.562 1.00 98.69 191 ASP A CA 1
ATOM 1415 C C . ASP A 1 191 ? -12.804 -11.712 12.108 1.00 98.69 191 ASP A C 1
ATOM 1417 O O . ASP A 1 191 ? -13.705 -12.247 11.457 1.00 98.69 191 ASP A O 1
ATOM 1421 N N . GLN A 1 192 ? -12.830 -10.402 12.387 1.00 98.56 192 GLN A N 1
ATOM 1422 C CA . GLN A 1 192 ? -13.893 -9.495 11.932 1.00 98.56 192 GLN A CA 1
ATOM 1423 C C . GLN A 1 192 ? -13.868 -9.283 10.413 1.00 98.56 192 GLN A C 1
ATOM 1425 O O . GLN A 1 192 ? -14.928 -9.314 9.788 1.00 98.56 192 GLN A O 1
ATOM 1430 N N . VAL A 1 193 ? -12.685 -9.128 9.805 1.00 98.62 193 VAL A N 1
ATOM 1431 C CA . VAL A 1 193 ? -12.519 -9.058 8.340 1.00 98.62 193 VAL A CA 1
ATOM 1432 C C . VAL A 1 193 ? -13.107 -10.310 7.680 1.00 98.62 193 VAL A C 1
ATOM 1434 O O . VAL A 1 193 ? -13.940 -10.214 6.777 1.00 98.62 193 VAL A O 1
ATOM 1437 N N . SER A 1 194 ? -12.741 -11.488 8.190 1.00 98.62 194 SER A N 1
ATOM 1438 C CA . SER A 1 194 ? -13.228 -12.776 7.681 1.00 98.62 194 SER A CA 1
ATOM 1439 C C . SER A 1 194 ? -14.743 -12.923 7.862 1.00 98.62 194 SER A C 1
ATOM 1441 O O . SER A 1 194 ? -15.455 -13.348 6.949 1.00 98.62 194 SER A O 1
ATOM 1443 N N . ALA A 1 195 ? -15.268 -12.521 9.024 1.00 98.69 195 ALA A N 1
ATOM 1444 C CA . ALA A 1 195 ? -16.699 -12.545 9.302 1.00 98.69 195 ALA A CA 1
ATOM 1445 C C . ALA A 1 195 ? -17.492 -11.620 8.365 1.00 98.69 195 ALA A C 1
ATOM 1447 O O . ALA A 1 195 ? -18.576 -11.997 7.917 1.00 98.69 195 ALA A O 1
ATOM 1448 N N . ALA A 1 196 ? -16.954 -10.445 8.026 1.00 98.69 196 ALA A N 1
ATOM 1449 C CA . ALA A 1 196 ? -17.582 -9.521 7.087 1.00 98.69 196 ALA A CA 1
ATOM 1450 C C . ALA A 1 196 ? -17.683 -10.119 5.675 1.00 98.69 196 ALA A C 1
ATOM 1452 O O . ALA A 1 196 ? -18.747 -10.047 5.055 1.00 98.69 196 ALA A O 1
ATOM 1453 N N . LYS A 1 197 ? -16.626 -10.788 5.192 1.00 98.31 197 LYS A N 1
ATOM 1454 C CA . LYS A 1 197 ? -16.661 -11.513 3.912 1.00 98.31 197 LYS A CA 1
ATOM 1455 C C . LYS A 1 197 ? -17.716 -12.621 3.913 1.00 98.31 197 LYS A C 1
ATOM 1457 O O . LYS A 1 197 ? -18.535 -12.692 2.999 1.00 98.31 197 LYS A O 1
ATOM 1462 N N . MET A 1 198 ? -17.746 -13.445 4.962 1.00 98.56 198 MET A N 1
ATOM 1463 C CA . MET A 1 198 ? -18.734 -14.524 5.099 1.00 98.56 198 MET A CA 1
ATOM 1464 C C . MET A 1 198 ? -20.175 -13.998 5.171 1.00 98.56 198 MET A C 1
ATOM 1466 O O . MET A 1 198 ? -21.087 -14.621 4.627 1.00 98.56 198 MET A O 1
ATOM 1470 N N . ALA A 1 199 ? -20.396 -12.860 5.835 1.00 98.69 199 ALA A N 1
ATOM 1471 C CA . ALA A 1 199 ? -21.707 -12.221 5.902 1.00 98.69 199 ALA A CA 1
ATOM 1472 C C . ALA A 1 199 ? -22.170 -11.734 4.522 1.00 98.69 199 ALA A C 1
ATOM 1474 O O . ALA A 1 199 ? -23.325 -11.952 4.157 1.00 98.69 199 ALA A O 1
ATOM 1475 N N . ALA A 1 200 ? -21.273 -11.135 3.732 1.00 98.75 200 ALA A N 1
ATOM 1476 C CA . ALA A 1 200 ? -21.579 -10.723 2.366 1.00 98.75 200 ALA A CA 1
ATOM 1477 C C . ALA A 1 200 ? -21.927 -11.916 1.461 1.00 98.75 200 ALA A C 1
ATOM 1479 O O . ALA A 1 200 ? -22.917 -11.850 0.732 1.00 98.75 200 ALA A O 1
ATOM 1480 N N . ASP A 1 201 ? -21.185 -13.024 1.560 1.00 98.62 201 ASP A N 1
ATOM 1481 C CA . ASP A 1 201 ? -21.495 -14.257 0.823 1.00 98.62 201 ASP A CA 1
ATOM 1482 C C . ASP A 1 201 ? -22.877 -14.804 1.204 1.00 98.62 201 ASP A C 1
ATOM 1484 O O . ASP A 1 201 ? -23.682 -15.148 0.339 1.00 98.62 201 ASP A O 1
ATOM 1488 N N . ALA A 1 202 ? -23.191 -14.840 2.503 1.00 98.69 202 ALA A N 1
ATOM 1489 C CA . ALA A 1 202 ? -24.486 -15.305 2.987 1.00 98.69 202 ALA A CA 1
ATOM 1490 C C . ALA A 1 202 ? -25.645 -14.425 2.490 1.00 98.69 202 ALA A C 1
ATOM 1492 O O . ALA A 1 202 ? -26.678 -14.955 2.085 1.00 98.69 202 ALA A O 1
ATOM 1493 N N . LEU A 1 203 ? -25.469 -13.099 2.476 1.00 98.75 203 LEU A N 1
ATOM 1494 C CA . LEU A 1 203 ? -26.460 -12.156 1.952 1.00 98.75 203 LEU A CA 1
ATOM 1495 C C . LEU A 1 203 ? -26.651 -12.305 0.436 1.00 98.75 203 LEU A C 1
ATOM 1497 O O . LEU A 1 203 ? -27.783 -12.237 -0.046 1.00 98.75 203 LEU A O 1
ATOM 1501 N N . ALA A 1 204 ? -25.572 -12.542 -0.315 1.00 98.69 204 ALA A N 1
ATOM 1502 C CA . ALA A 1 204 ? -25.651 -12.818 -1.747 1.00 98.69 204 ALA A CA 1
ATOM 1503 C C . ALA A 1 204 ? -26.444 -14.107 -2.022 1.00 98.69 204 ALA A C 1
ATOM 1505 O O . ALA A 1 204 ? -27.367 -14.095 -2.834 1.00 98.69 204 ALA A O 1
ATOM 1506 N N . ILE A 1 205 ? -26.155 -15.188 -1.289 1.00 98.75 205 ILE A N 1
ATOM 1507 C CA . ILE A 1 205 ? -26.872 -16.470 -1.395 1.00 98.75 205 ILE A CA 1
ATOM 1508 C C . ILE A 1 205 ? -28.336 -16.343 -0.949 1.00 98.75 205 ILE A C 1
ATOM 1510 O O . ILE A 1 205 ? -29.219 -16.978 -1.521 1.00 98.75 205 ILE A O 1
ATOM 1514 N N . GLU A 1 206 ? -28.634 -15.531 0.068 1.00 98.56 206 GLU A N 1
ATOM 1515 C CA . GLU A 1 206 ? -30.020 -15.269 0.474 1.00 98.56 206 GLU A CA 1
ATOM 1516 C C . GLU A 1 206 ? -30.809 -14.577 -0.647 1.00 98.56 206 GLU A C 1
ATOM 1518 O O . GLU A 1 206 ? -31.970 -14.918 -0.893 1.00 98.56 206 GLU A O 1
ATOM 1523 N N . ALA A 1 207 ? -30.177 -13.630 -1.346 1.00 98.38 207 ALA A N 1
ATOM 1524 C CA . ALA A 1 207 ? -30.778 -12.926 -2.472 1.00 98.38 207 ALA A CA 1
ATOM 1525 C C . ALA A 1 207 ? -30.932 -13.819 -3.718 1.00 98.38 207 ALA A C 1
ATOM 1527 O O . ALA A 1 207 ? -31.953 -13.729 -4.407 1.00 98.38 207 ALA A O 1
ATOM 1528 N N . ASP A 1 208 ? -29.955 -14.688 -3.987 1.00 98.44 208 ASP A N 1
ATOM 1529 C CA . ASP A 1 208 ? -29.981 -15.682 -5.060 1.00 98.44 208 ASP A CA 1
ATOM 1530 C C . ASP A 1 208 ? -29.391 -17.029 -4.593 1.00 98.44 208 ASP A C 1
ATOM 1532 O O . ASP A 1 208 ? -28.175 -17.235 -4.632 1.00 98.44 208 ASP A O 1
ATOM 1536 N N . PRO A 1 209 ? -30.247 -17.994 -4.198 1.00 98.50 209 PRO A N 1
ATOM 1537 C CA . PRO A 1 209 ? -29.790 -19.293 -3.710 1.00 98.50 209 PRO A CA 1
ATOM 1538 C C . PRO A 1 209 ? -28.998 -20.124 -4.723 1.00 98.50 209 PRO A C 1
ATOM 1540 O O . PRO A 1 209 ? -28.307 -21.051 -4.305 1.00 98.50 209 PRO A O 1
ATOM 1543 N N . SER A 1 210 ? -29.090 -19.830 -6.028 1.00 98.12 210 SER A N 1
ATOM 1544 C CA . SER A 1 210 ? -28.314 -20.555 -7.044 1.00 98.12 210 SER A CA 1
ATOM 1545 C C . SER A 1 210 ? -26.815 -20.266 -6.952 1.00 98.12 210 SER A C 1
ATOM 1547 O O . SER A 1 210 ? -26.007 -21.088 -7.372 1.00 98.12 210 SER A O 1
ATOM 1549 N N . LEU A 1 211 ? -26.417 -19.159 -6.315 1.00 98.06 211 LEU A N 1
ATOM 1550 C CA . LEU A 1 211 ? -25.010 -18.827 -6.073 1.00 98.06 211 LEU A CA 1
ATOM 1551 C C . LEU A 1 211 ? -24.302 -19.818 -5.133 1.00 98.06 211 LEU A C 1
ATOM 1553 O O . LEU A 1 211 ? -23.078 -19.832 -5.078 1.00 98.06 211 LEU A O 1
ATOM 1557 N N . ALA A 1 212 ? -25.047 -20.650 -4.397 1.00 97.62 212 ALA A N 1
ATOM 1558 C CA . ALA A 1 212 ? -24.483 -21.707 -3.556 1.00 97.62 212 ALA A CA 1
ATOM 1559 C C . ALA A 1 212 ? -24.198 -23.018 -4.316 1.00 97.62 212 ALA A C 1
ATOM 1561 O O . ALA A 1 212 ? -23.641 -23.951 -3.729 1.00 97.62 212 ALA A O 1
ATOM 1562 N N . ASP A 1 213 ? -24.613 -23.122 -5.582 1.00 97.62 213 ASP A N 1
ATOM 1563 C CA . ASP A 1 213 ? -24.382 -24.311 -6.400 1.00 97.62 213 ASP A CA 1
ATOM 1564 C C . ASP A 1 213 ? -22.903 -24.406 -6.833 1.00 97.62 213 ASP A C 1
ATOM 1566 O O . ASP A 1 213 ? -22.246 -23.403 -7.111 1.00 97.62 213 ASP A O 1
ATOM 1570 N N . GLU A 1 214 ? -22.372 -25.632 -6.905 1.00 96.19 214 GLU A N 1
ATOM 1571 C CA . GLU A 1 214 ? -20.996 -25.908 -7.357 1.00 96.19 214 GLU A CA 1
ATOM 1572 C C . GLU A 1 214 ? -20.752 -25.342 -8.768 1.00 96.19 214 GLU A C 1
ATOM 1574 O O . GLU A 1 214 ? -21.529 -25.616 -9.689 1.00 96.19 214 GLU A O 1
ATOM 1579 N N . GLY A 1 215 ? -19.655 -24.599 -8.950 1.00 96.38 215 GLY A N 1
ATOM 1580 C CA . GLY A 1 215 ? -19.301 -23.961 -10.222 1.00 96.38 215 GLY A CA 1
ATOM 1581 C C . GLY A 1 215 ? -19.754 -22.504 -10.375 1.00 96.38 215 GLY A C 1
ATOM 1582 O O . GLY A 1 215 ? -19.463 -21.908 -11.413 1.00 96.38 215 GLY A O 1
ATOM 1583 N N . ASN A 1 216 ? -20.442 -21.935 -9.378 1.00 97.62 216 ASN A N 1
ATOM 1584 C CA . ASN A 1 216 ? -20.878 -20.532 -9.360 1.00 97.62 216 ASN A CA 1
ATOM 1585 C C . ASN A 1 216 ? -20.008 -19.643 -8.446 1.00 97.62 216 ASN A C 1
ATOM 1587 O O . ASN A 1 216 ? -20.444 -18.575 -8.017 1.00 97.62 216 ASN A O 1
ATOM 1591 N N . GLU A 1 217 ? -18.777 -20.054 -8.124 1.00 97.19 217 GLU A N 1
ATOM 1592 C CA . GLU A 1 217 ? -17.905 -19.350 -7.173 1.00 97.19 217 GLU A CA 1
ATOM 1593 C C . GLU A 1 217 ? -17.560 -17.923 -7.635 1.00 97.19 217 GLU A C 1
ATOM 1595 O O . GLU A 1 217 ? -17.547 -16.996 -6.821 1.00 97.19 217 GLU A O 1
ATOM 1600 N N . ASP A 1 218 ? -17.344 -17.726 -8.939 1.00 97.56 218 ASP A N 1
ATOM 1601 C CA . ASP A 1 218 ? -17.074 -16.406 -9.525 1.00 97.56 218 ASP A CA 1
ATOM 1602 C C . ASP A 1 218 ? -18.308 -15.489 -9.473 1.00 97.56 218 ASP A C 1
ATOM 1604 O O . ASP A 1 218 ? -18.183 -14.291 -9.205 1.00 97.56 218 ASP A O 1
ATOM 1608 N N . ASP A 1 219 ? -19.506 -16.047 -9.679 1.00 98.38 219 ASP A N 1
ATOM 1609 C CA . ASP A 1 219 ? -20.764 -15.299 -9.600 1.00 98.38 219 ASP A CA 1
ATOM 1610 C C . ASP A 1 219 ? -21.079 -14.912 -8.146 1.00 98.38 219 ASP A C 1
ATOM 1612 O O . ASP A 1 219 ? -21.471 -13.773 -7.875 1.00 98.38 219 ASP A O 1
ATOM 1616 N N . LEU A 1 220 ? -20.835 -15.822 -7.192 1.00 98.62 220 LEU A N 1
ATOM 1617 C CA . LEU A 1 220 ? -20.932 -15.535 -5.761 1.00 98.62 220 LEU A CA 1
ATOM 1618 C C . LEU A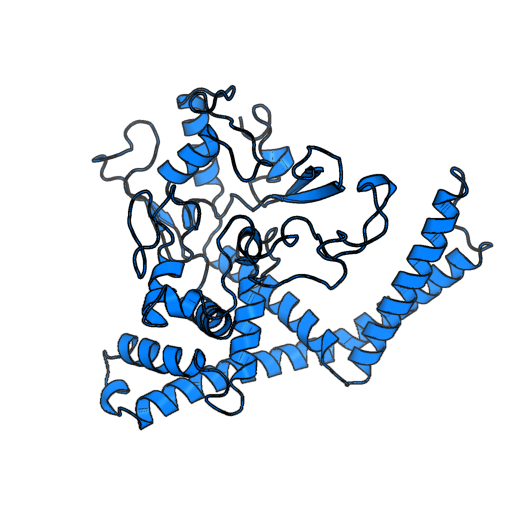 1 220 ? -19.953 -14.430 -5.360 1.00 98.62 220 LEU A C 1
ATOM 1620 O O . LEU A 1 220 ? -20.357 -13.462 -4.714 1.00 98.62 220 LEU A O 1
ATOM 1624 N N . ARG A 1 221 ? -18.686 -14.535 -5.781 1.00 98.38 221 ARG A N 1
ATOM 1625 C CA . ARG A 1 221 ? -17.666 -13.506 -5.541 1.00 98.38 221 ARG A CA 1
ATOM 1626 C C . ARG A 1 221 ? -18.115 -12.152 -6.083 1.00 98.38 221 ARG A C 1
ATOM 1628 O O . ARG A 1 221 ? -18.046 -11.161 -5.361 1.00 98.38 221 ARG A O 1
ATOM 1635 N N . ALA A 1 222 ? -18.600 -12.101 -7.324 1.00 98.69 222 ALA A N 1
ATOM 1636 C CA . ALA A 1 222 ? -19.068 -10.863 -7.938 1.00 98.69 222 ALA A CA 1
ATOM 1637 C C . ALA A 1 222 ? -20.236 -10.237 -7.157 1.00 98.69 222 ALA A C 1
ATOM 1639 O O . ALA A 1 222 ? -20.219 -9.033 -6.895 1.00 98.69 222 ALA A O 1
ATOM 1640 N N . ALA A 1 223 ? -21.221 -11.042 -6.747 1.00 98.69 223 ALA A N 1
ATOM 1641 C CA . ALA A 1 223 ? -22.371 -10.575 -5.978 1.00 98.69 223 ALA A CA 1
ATOM 1642 C C . ALA A 1 223 ? -21.982 -10.092 -4.569 1.00 98.69 223 ALA A C 1
ATOM 1644 O O . ALA A 1 223 ? -22.381 -9.001 -4.157 1.00 98.69 223 ALA A O 1
ATOM 1645 N N . ALA A 1 224 ? -21.169 -10.865 -3.845 1.00 98.75 224 ALA A N 1
ATOM 1646 C CA . ALA A 1 224 ? -20.692 -10.506 -2.513 1.00 98.75 224 ALA A CA 1
ATOM 1647 C C . ALA A 1 224 ? -19.831 -9.235 -2.535 1.00 98.75 224 ALA A C 1
ATOM 1649 O O . ALA A 1 224 ? -19.962 -8.382 -1.656 1.00 98.75 224 ALA A O 1
ATOM 1650 N N . LEU A 1 225 ? -18.999 -9.060 -3.565 1.00 98.75 225 LEU A N 1
ATOM 1651 C CA . LEU A 1 225 ? -18.175 -7.867 -3.719 1.00 98.75 225 LEU A CA 1
ATOM 1652 C C . LEU A 1 225 ? -19.016 -6.598 -3.930 1.00 98.75 225 LEU A C 1
ATOM 1654 O O . LEU A 1 225 ? -18.664 -5.549 -3.393 1.00 98.75 225 LEU A O 1
ATOM 1658 N N . GLU A 1 226 ? -20.145 -6.657 -4.644 1.00 98.50 226 GLU A N 1
ATOM 1659 C CA . GLU A 1 226 ? -21.052 -5.498 -4.743 1.00 98.50 226 GLU A CA 1
ATOM 1660 C C . GLU A 1 226 ? -21.660 -5.127 -3.382 1.00 98.50 226 GLU A C 1
ATOM 1662 O O . GLU A 1 226 ? -21.783 -3.942 -3.060 1.00 98.50 226 GLU A O 1
ATOM 1667 N N . ILE A 1 227 ? -21.989 -6.126 -2.554 1.00 98.62 227 ILE A N 1
ATOM 1668 C CA . ILE A 1 227 ? -22.477 -5.906 -1.185 1.00 98.62 227 ILE A CA 1
ATOM 1669 C C . ILE A 1 227 ? -21.376 -5.253 -0.338 1.00 98.62 227 ILE A C 1
ATOM 1671 O O . ILE A 1 227 ? -21.616 -4.214 0.274 1.00 98.62 227 ILE A O 1
ATOM 1675 N N . LEU A 1 228 ? -20.156 -5.801 -0.356 1.00 98.62 228 LEU A N 1
ATOM 1676 C CA . LEU A 1 228 ? -18.996 -5.253 0.364 1.00 98.62 228 LEU A CA 1
ATOM 1677 C C . LEU A 1 228 ? -18.608 -3.849 -0.110 1.00 98.62 228 LEU A C 1
ATOM 1679 O O . LEU A 1 228 ? -18.111 -3.060 0.685 1.00 98.62 228 LEU A O 1
ATOM 1683 N N . SER A 1 229 ? -18.872 -3.519 -1.373 1.00 98.12 229 SER A N 1
ATOM 1684 C CA . SER A 1 229 ? -18.598 -2.202 -1.960 1.00 98.12 229 SER A CA 1
ATOM 1685 C C . SER A 1 229 ? -19.705 -1.173 -1.715 1.00 98.12 229 SER A C 1
ATOM 1687 O O . SER A 1 229 ? -19.564 -0.019 -2.113 1.00 98.12 229 SER A O 1
ATOM 1689 N N . THR A 1 230 ? -20.830 -1.569 -1.111 1.00 96.25 230 THR A N 1
ATOM 1690 C CA . THR A 1 230 ? -21.955 -0.670 -0.831 1.00 96.25 230 THR A CA 1
ATOM 1691 C C . THR A 1 230 ? -21.834 -0.138 0.599 1.00 96.25 230 THR A C 1
ATOM 1693 O O . THR A 1 230 ? -21.990 -0.926 1.530 1.00 96.25 230 THR A O 1
ATOM 1696 N N . PRO A 1 231 ? -21.577 1.167 0.823 1.00 93.12 231 PRO A N 1
ATOM 1697 C CA . PRO A 1 231 ? -21.368 1.694 2.171 1.00 93.12 231 PRO A CA 1
ATOM 1698 C C . PRO A 1 231 ? -22.548 1.405 3.110 1.00 93.12 231 PRO A C 1
ATOM 1700 O O . PRO A 1 231 ? -23.690 1.763 2.811 1.00 93.12 231 PRO A O 1
ATOM 1703 N N . GLY A 1 232 ? -22.270 0.797 4.265 1.00 94.81 232 GLY A N 1
ATOM 1704 C CA . GLY A 1 232 ? -23.273 0.508 5.292 1.00 94.81 232 GLY A CA 1
ATOM 1705 C C . GLY A 1 232 ? -24.255 -0.605 4.918 1.00 94.81 232 GLY A C 1
ATOM 1706 O O . GLY A 1 232 ? -25.387 -0.597 5.402 1.00 94.81 232 GLY A O 1
ATOM 1707 N N . ALA A 1 233 ? -23.853 -1.543 4.054 1.00 96.19 233 ALA A N 1
ATOM 1708 C CA . ALA A 1 233 ? -24.702 -2.648 3.613 1.00 96.19 233 ALA A CA 1
ATOM 1709 C C . ALA A 1 233 ? -25.131 -3.568 4.770 1.00 96.19 233 ALA A C 1
ATOM 1711 O O . ALA A 1 233 ? -26.261 -4.059 4.774 1.00 96.19 233 ALA A O 1
ATOM 1712 N N . PHE A 1 234 ? -24.251 -3.790 5.751 1.00 97.88 234 PHE A N 1
ATOM 1713 C CA . PHE A 1 234 ? -24.524 -4.600 6.939 1.00 97.88 234 PHE A CA 1
ATOM 1714 C C . PHE A 1 234 ? -23.608 -4.219 8.117 1.00 97.88 234 PHE A C 1
ATOM 1716 O O . PHE A 1 234 ? -22.567 -3.583 7.948 1.00 97.88 234 PHE A O 1
ATOM 1723 N N . GLU A 1 235 ? -24.005 -4.605 9.332 1.00 97.12 235 GLU A N 1
ATOM 1724 C CA . GLU A 1 235 ? -23.212 -4.396 10.551 1.00 97.12 235 GLU A CA 1
ATOM 1725 C C . GLU A 1 235 ? -21.925 -5.236 10.519 1.00 97.12 235 GLU A C 1
ATOM 1727 O O . GLU A 1 235 ? -21.976 -6.440 10.281 1.00 97.12 235 GLU A O 1
ATOM 1732 N N . GLY A 1 236 ? -20.772 -4.609 10.771 1.00 95.50 236 GLY A N 1
ATOM 1733 C CA . GLY A 1 236 ? -19.460 -5.271 10.748 1.00 95.50 236 GLY A CA 1
ATOM 1734 C C . GLY A 1 236 ? -18.699 -5.170 9.420 1.00 95.50 236 GLY A C 1
ATOM 1735 O O . GLY A 1 236 ? -17.537 -5.559 9.370 1.00 95.50 236 GLY A O 1
ATOM 1736 N N . GLN A 1 237 ? -19.293 -4.591 8.368 1.00 97.88 237 GLN A N 1
ATOM 1737 C CA . GLN A 1 237 ? -18.625 -4.343 7.078 1.00 97.88 237 GLN A CA 1
ATOM 1738 C C . GLN A 1 237 ? -17.333 -3.516 7.208 1.00 97.88 237 GLN A C 1
ATOM 1740 O O . GLN A 1 237 ? -16.399 -3.696 6.430 1.00 97.88 237 GLN A O 1
ATOM 1745 N N . GLU A 1 238 ? -17.285 -2.609 8.185 1.00 97.38 238 GLU A N 1
ATOM 1746 C CA . GLU A 1 238 ? -16.195 -1.649 8.379 1.00 97.38 238 GLU A CA 1
ATOM 1747 C C . GLU A 1 238 ? -14.812 -2.308 8.449 1.00 97.38 238 GLU A C 1
ATOM 1749 O O . GLU A 1 238 ? -13.886 -1.808 7.816 1.00 97.38 238 GLU A O 1
ATOM 1754 N N . ALA A 1 239 ? -14.678 -3.460 9.114 1.00 97.94 239 ALA A N 1
ATOM 1755 C CA . ALA A 1 239 ? -13.398 -4.166 9.211 1.00 97.94 239 ALA A CA 1
ATOM 1756 C C . ALA A 1 239 ? -12.838 -4.538 7.824 1.00 97.94 239 ALA A C 1
ATOM 1758 O O . ALA A 1 239 ? -11.645 -4.386 7.569 1.00 97.94 239 ALA A O 1
ATOM 1759 N N . TYR A 1 240 ? -13.702 -4.957 6.892 1.00 98.62 240 TYR A N 1
ATOM 1760 C CA . TYR A 1 240 ? -13.297 -5.296 5.524 1.00 98.62 240 TYR A CA 1
ATOM 1761 C C . TYR A 1 240 ? -12.862 -4.058 4.725 1.00 98.62 240 TYR A C 1
ATOM 1763 O O . TYR A 1 240 ? -11.893 -4.115 3.970 1.00 98.62 240 TYR A O 1
ATOM 1771 N N . LEU A 1 241 ? -13.537 -2.920 4.924 1.00 98.56 241 LEU A N 1
ATOM 1772 C CA . LEU A 1 241 ? -13.162 -1.647 4.296 1.00 98.56 241 LEU A CA 1
ATOM 1773 C C . LEU A 1 241 ? -11.828 -1.118 4.842 1.00 98.56 241 LEU A C 1
ATOM 1775 O O . LEU A 1 241 ? -10.982 -0.692 4.062 1.00 98.56 241 LEU A O 1
ATOM 1779 N N . GLN A 1 242 ? -11.610 -1.216 6.156 1.00 98.38 242 GLN A N 1
ATOM 1780 C CA . GLN A 1 242 ? -10.334 -0.882 6.797 1.00 98.38 242 GLN A CA 1
ATOM 1781 C C . GLN A 1 242 ? -9.193 -1.753 6.262 1.00 98.38 242 GLN A C 1
ATOM 1783 O O . GLN A 1 242 ? -8.098 -1.256 6.001 1.00 98.38 242 GLN A O 1
ATOM 1788 N N . TRP A 1 243 ? -9.439 -3.048 6.045 1.00 98.75 243 TRP A N 1
ATOM 1789 C CA . TRP A 1 243 ? -8.447 -3.927 5.430 1.00 98.75 243 TRP A CA 1
ATOM 1790 C C . TRP A 1 243 ? -8.108 -3.495 3.998 1.00 98.75 243 TRP A C 1
ATOM 1792 O O . TRP A 1 243 ? -6.930 -3.439 3.637 1.00 98.75 243 TRP A O 1
ATOM 1802 N N . GLY A 1 244 ? -9.118 -3.106 3.215 1.00 98.75 244 GLY A N 1
ATOM 1803 C CA . GLY A 1 244 ? -8.938 -2.508 1.893 1.00 98.75 244 GLY A CA 1
ATOM 1804 C C . GLY A 1 244 ? -8.096 -1.230 1.909 1.00 98.75 244 GLY A C 1
ATOM 1805 O O . GLY A 1 244 ? -7.197 -1.081 1.083 1.00 98.75 244 GLY A O 1
ATOM 1806 N N . GLU A 1 245 ? -8.323 -0.338 2.874 1.00 98.44 245 GLU A N 1
ATOM 1807 C CA . GLU A 1 245 ? -7.539 0.891 3.055 1.00 98.44 245 GLU A CA 1
ATOM 1808 C C . GLU A 1 245 ? -6.075 0.610 3.440 1.00 98.44 245 GLU A C 1
ATOM 1810 O O . GLU A 1 245 ? -5.139 1.209 2.892 1.00 98.44 245 GLU A O 1
ATOM 1815 N N . ILE A 1 246 ? -5.858 -0.341 4.350 1.00 98.62 246 ILE A N 1
ATOM 1816 C CA . ILE A 1 246 ? -4.520 -0.782 4.761 1.00 98.62 246 ILE A CA 1
ATOM 1817 C C . ILE A 1 246 ? -3.763 -1.376 3.568 1.00 98.62 246 ILE A C 1
ATOM 1819 O O . ILE A 1 246 ? -2.594 -1.057 3.352 1.00 98.62 246 ILE A O 1
ATOM 1823 N N . LEU A 1 247 ? -4.420 -2.203 2.752 1.00 98.62 247 LEU A N 1
ATOM 1824 C CA . LEU A 1 247 ? -3.836 -2.744 1.525 1.00 98.62 247 LEU A CA 1
ATOM 1825 C C . LEU A 1 247 ? -3.534 -1.637 0.505 1.00 98.62 247 LEU A C 1
ATOM 1827 O O . LEU A 1 247 ? -2.432 -1.589 -0.045 1.00 98.62 247 LEU A O 1
ATOM 1831 N N . PHE A 1 248 ? -4.469 -0.703 0.307 1.00 98.50 248 PHE A N 1
ATOM 1832 C CA . PHE A 1 248 ? -4.315 0.446 -0.589 1.00 98.50 248 PHE A CA 1
ATOM 1833 C C . PHE A 1 248 ? -3.078 1.290 -0.245 1.00 98.50 248 PHE A C 1
ATOM 1835 O O . PHE A 1 248 ? -2.411 1.829 -1.133 1.00 98.50 248 PHE A O 1
ATOM 1842 N N . SER A 1 249 ? -2.750 1.390 1.043 1.00 96.81 249 SER A N 1
ATOM 1843 C CA . SER A 1 249 ? -1.639 2.178 1.578 1.00 96.81 249 SER A CA 1
ATOM 1844 C C . SER A 1 249 ? -0.482 1.331 2.128 1.00 96.81 249 SER A C 1
ATOM 1846 O O . SER A 1 249 ? 0.369 1.859 2.841 1.00 96.81 249 SER A O 1
ATOM 1848 N N . ASN A 1 250 ? -0.394 0.048 1.756 1.00 96.75 250 ASN A N 1
ATOM 1849 C CA . ASN A 1 250 ? 0.577 -0.902 2.305 1.00 96.75 250 ASN A CA 1
ATOM 1850 C C . ASN A 1 250 ? 2.031 -0.403 2.173 1.00 96.75 250 ASN A C 1
ATOM 1852 O O . ASN A 1 250 ? 2.552 -0.184 1.076 1.00 96.75 250 ASN A O 1
ATOM 1856 N N . THR A 1 251 ? 2.710 -0.227 3.305 1.00 92.50 251 THR A N 1
ATOM 1857 C CA . THR A 1 251 ? 4.047 0.382 3.372 1.00 92.50 251 THR A CA 1
ATOM 1858 C C . THR A 1 251 ? 5.192 -0.601 3.118 1.00 92.50 251 THR A C 1
ATOM 1860 O O . THR A 1 251 ? 6.328 -0.161 2.901 1.00 92.50 251 THR A O 1
ATOM 1863 N N . ALA A 1 252 ? 4.924 -1.911 3.090 1.00 93.12 252 ALA A N 1
ATOM 1864 C CA . ALA A 1 252 ? 5.945 -2.939 2.930 1.00 93.12 252 ALA A CA 1
ATOM 1865 C C . ALA A 1 252 ? 6.722 -2.792 1.613 1.00 93.12 252 ALA A C 1
ATOM 1867 O O . ALA A 1 252 ? 6.217 -2.294 0.601 1.00 93.12 252 ALA A O 1
ATOM 1868 N N . ALA A 1 253 ? 7.988 -3.222 1.638 1.00 91.38 253 ALA A N 1
ATOM 1869 C CA . ALA A 1 253 ? 8.900 -3.166 0.494 1.00 91.38 253 ALA A CA 1
ATOM 1870 C C . ALA A 1 253 ? 8.928 -1.782 -0.192 1.00 91.38 253 ALA A C 1
ATOM 1872 O O . ALA A 1 253 ? 8.768 -1.670 -1.409 1.00 91.38 253 ALA A O 1
ATOM 1873 N N . ALA A 1 254 ? 9.076 -0.707 0.594 1.00 88.50 254 ALA A N 1
ATOM 1874 C CA . ALA A 1 254 ? 9.045 0.684 0.119 1.00 88.50 254 ALA A CA 1
ATOM 1875 C C . ALA A 1 254 ? 7.741 1.059 -0.624 1.00 88.50 254 ALA A C 1
ATOM 1877 O O . ALA A 1 254 ? 7.740 1.849 -1.574 1.00 88.50 254 ALA A O 1
ATOM 1878 N N . GLY A 1 255 ? 6.618 0.471 -0.202 1.00 90.88 255 GLY A N 1
ATOM 1879 C CA . GLY A 1 255 ? 5.303 0.681 -0.797 1.00 90.88 255 GLY A CA 1
ATOM 1880 C C . GLY A 1 255 ? 5.071 -0.041 -2.116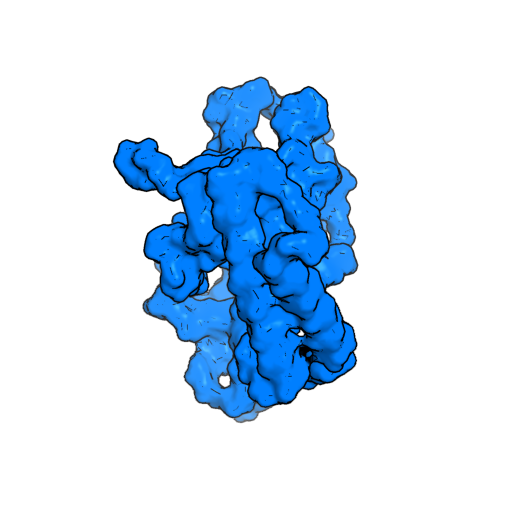 1.00 90.88 255 GLY A C 1
ATOM 1881 O O . GLY A 1 255 ? 4.188 0.340 -2.874 1.00 90.88 255 GLY A O 1
ATOM 1882 N N . THR A 1 256 ? 5.864 -1.057 -2.440 1.00 91.81 256 THR A N 1
ATOM 1883 C CA . THR A 1 256 ? 5.789 -1.792 -3.716 1.00 91.81 256 THR A CA 1
ATOM 1884 C C . THR A 1 256 ? 4.374 -2.271 -4.061 1.00 91.81 256 THR A C 1
ATOM 1886 O O . THR A 1 256 ? 4.034 -2.313 -5.244 1.00 91.81 256 THR A O 1
ATOM 1889 N N . TYR A 1 257 ? 3.554 -2.557 -3.051 1.00 94.12 257 TYR A N 1
ATOM 1890 C CA . TYR A 1 257 ? 2.179 -3.048 -3.182 1.00 94.12 257 TYR A CA 1
ATOM 1891 C C . TYR A 1 257 ? 1.107 -1.953 -3.042 1.00 94.12 257 TYR A C 1
ATOM 1893 O O . TYR A 1 257 ? -0.071 -2.234 -3.212 1.00 94.12 257 TYR A O 1
ATOM 1901 N N . SER A 1 258 ? 1.503 -0.712 -2.744 1.00 94.69 258 SER A N 1
ATOM 1902 C CA . SER A 1 258 ? 0.593 0.381 -2.392 1.00 94.69 258 SER A CA 1
ATOM 1903 C C . SER A 1 258 ? 0.104 1.168 -3.608 1.00 94.69 258 SER A C 1
ATOM 1905 O O . SER A 1 258 ? 0.882 1.705 -4.409 1.00 94.69 258 SER A O 1
ATOM 1907 N N . CYS A 1 259 ? -1.217 1.295 -3.693 1.00 97.00 259 CYS A N 1
ATOM 1908 C CA . CYS A 1 259 ? -1.947 2.145 -4.627 1.00 97.00 259 CYS A CA 1
ATOM 1909 C C . CYS A 1 259 ? -1.716 3.635 -4.314 1.00 97.00 259 CYS A C 1
ATOM 1911 O O . CYS A 1 259 ? -1.578 4.462 -5.227 1.00 97.00 259 CYS A O 1
ATOM 1913 N N . ALA A 1 260 ? -1.583 3.977 -3.025 1.00 96.31 260 ALA A N 1
ATOM 1914 C CA . ALA A 1 260 ? -1.353 5.337 -2.541 1.00 96.31 260 ALA A CA 1
ATOM 1915 C C . ALA A 1 260 ? -0.088 5.977 -3.139 1.00 96.31 260 ALA A C 1
ATOM 1917 O O . ALA A 1 260 ? -0.042 7.190 -3.334 1.00 96.31 260 ALA A O 1
ATOM 1918 N N . ARG A 1 261 ? 0.909 5.184 -3.559 1.00 93.12 261 ARG A N 1
ATOM 1919 C CA . ARG A 1 261 ? 2.097 5.697 -4.272 1.00 93.12 261 ARG A CA 1
ATOM 1920 C C . ARG A 1 261 ? 1.775 6.537 -5.499 1.00 93.12 261 ARG A C 1
ATOM 1922 O O . ARG A 1 261 ? 2.521 7.465 -5.817 1.00 93.12 261 ARG A O 1
ATOM 1929 N N . CYS A 1 262 ? 0.709 6.174 -6.207 1.00 93.75 262 CYS A N 1
ATOM 1930 C CA . CYS A 1 262 ? 0.276 6.871 -7.411 1.00 93.75 262 CYS A CA 1
ATOM 1931 C C . CYS A 1 262 ? -0.973 7.712 -7.160 1.00 93.75 262 CYS A C 1
ATOM 1933 O O . CYS A 1 262 ? -1.113 8.768 -7.776 1.00 93.75 262 CYS A O 1
ATOM 1935 N N . HIS A 1 263 ? -1.849 7.259 -6.268 1.00 96.56 263 HIS A N 1
ATOM 1936 C CA . HIS A 1 263 ? -3.161 7.854 -6.049 1.00 96.56 263 HIS A CA 1
ATOM 1937 C C . HIS A 1 263 ? -3.245 8.741 -4.802 1.00 96.56 263 HIS A C 1
ATOM 1939 O O . HIS A 1 263 ? -4.299 9.299 -4.556 1.00 96.56 263 HIS A O 1
ATOM 1945 N N . THR A 1 264 ? -2.160 8.953 -4.055 1.00 96.56 264 THR A N 1
ATOM 1946 C CA . THR A 1 264 ? -2.124 9.867 -2.902 1.00 96.56 264 THR A CA 1
ATOM 1947 C C . THR A 1 264 ? -0.897 10.772 -3.001 1.00 96.56 264 THR A C 1
ATOM 1949 O O . THR A 1 264 ? 0.245 10.312 -2.909 1.00 96.56 264 THR A O 1
ATOM 1952 N N . TYR A 1 265 ? -1.108 12.077 -3.192 1.00 93.88 265 TYR A N 1
ATOM 1953 C CA . TYR A 1 265 ? -0.008 13.045 -3.161 1.00 93.88 265 TYR A CA 1
ATOM 1954 C C . TYR A 1 265 ? 0.692 13.021 -1.799 1.00 93.88 265 TYR A C 1
ATOM 1956 O O . TYR A 1 265 ? 0.041 12.922 -0.764 1.00 93.88 265 TYR A O 1
ATOM 1964 N N . GLY A 1 266 ? 2.023 13.095 -1.788 1.00 92.62 266 GLY A N 1
ATOM 1965 C CA . GLY A 1 266 ? 2.795 13.052 -0.546 1.00 92.62 266 GLY A CA 1
ATOM 1966 C C . GLY A 1 266 ? 3.241 11.665 -0.107 1.00 92.62 266 GLY A C 1
ATOM 1967 O O . GLY A 1 266 ? 4.327 11.535 0.447 1.00 92.62 266 GLY A O 1
ATOM 1968 N N . TRP A 1 267 ? 2.453 10.624 -0.379 1.00 94.62 267 TRP A N 1
ATOM 1969 C CA . TRP A 1 267 ? 2.652 9.309 0.241 1.00 94.62 267 TRP A CA 1
ATOM 1970 C C . TRP A 1 267 ? 4.031 8.698 -0.056 1.00 94.62 267 TRP A C 1
ATOM 1972 O O . TRP A 1 267 ? 4.703 8.173 0.830 1.00 94.62 267 TRP A O 1
ATOM 1982 N N . SER A 1 268 ? 4.505 8.814 -1.304 1.00 92.38 268 SER A N 1
ATOM 1983 C CA . SER A 1 268 ? 5.799 8.245 -1.732 1.00 92.38 268 SER A CA 1
ATOM 1984 C C . SER A 1 268 ? 7.023 8.918 -1.097 1.00 92.38 268 SER A C 1
ATOM 1986 O O . SER A 1 268 ? 8.137 8.445 -1.307 1.00 92.38 268 SER A O 1
ATOM 1988 N N . PHE A 1 269 ? 6.849 10.019 -0.369 1.00 90.88 269 PHE A N 1
ATOM 1989 C CA . PHE A 1 269 ? 7.938 10.808 0.211 1.00 90.88 269 PHE A CA 1
ATOM 1990 C C . PHE A 1 269 ? 7.594 11.365 1.601 1.00 90.88 269 PHE A C 1
ATOM 1992 O O . PHE A 1 269 ? 8.152 12.377 2.034 1.00 90.88 269 PHE A O 1
ATOM 1999 N N . ASP A 1 270 ? 6.649 10.707 2.276 1.00 90.75 270 ASP A N 1
ATOM 2000 C CA . ASP A 1 270 ? 6.190 11.032 3.626 1.00 90.75 270 ASP A CA 1
ATOM 2001 C C . ASP A 1 270 ? 5.747 12.497 3.797 1.00 90.75 270 ASP A C 1
ATOM 2003 O O . ASP A 1 270 ? 5.996 13.132 4.814 1.00 90.75 270 ASP A O 1
ATOM 2007 N N . GLY A 1 271 ? 5.074 13.027 2.768 1.00 90.69 271 GLY A N 1
ATOM 2008 C CA . GLY A 1 271 ? 4.637 14.419 2.608 1.00 90.69 271 GLY A CA 1
ATOM 2009 C C . GLY A 1 271 ? 3.942 15.062 3.813 1.00 90.69 271 GLY A C 1
ATOM 2010 O O . GLY A 1 271 ? 4.066 16.274 4.017 1.00 90.69 271 GLY A O 1
ATOM 2011 N N . ALA A 1 272 ? 3.191 14.261 4.566 1.00 90.94 272 ALA A N 1
ATOM 2012 C CA . ALA A 1 272 ? 2.393 14.696 5.710 1.00 90.94 272 ALA A CA 1
ATOM 2013 C C . ALA A 1 272 ? 3.108 14.523 7.060 1.00 90.94 272 ALA A C 1
ATOM 2015 O O . ALA A 1 272 ? 2.531 14.841 8.095 1.00 90.94 272 ALA A O 1
ATOM 2016 N N . SER A 1 273 ? 4.339 14.013 7.066 1.00 86.12 273 SER A N 1
ATOM 2017 C CA . SER A 1 273 ? 5.108 13.815 8.291 1.00 86.12 273 SER A CA 1
ATOM 2018 C C . SER A 1 273 ? 5.861 15.081 8.694 1.00 86.12 273 SER A C 1
ATOM 2020 O O . SER A 1 273 ? 6.104 15.971 7.875 1.00 86.12 273 SER A O 1
ATOM 2022 N N . ASP A 1 274 ? 6.283 15.144 9.954 1.00 77.94 274 ASP A N 1
ATOM 2023 C CA . ASP A 1 274 ? 7.290 16.109 10.382 1.00 77.94 274 ASP A CA 1
ATOM 2024 C C . ASP A 1 274 ? 8.658 15.756 9.792 1.00 77.94 274 ASP A C 1
ATOM 2026 O O . ASP A 1 274 ? 9.006 14.590 9.588 1.00 77.94 274 ASP A O 1
ATOM 2030 N N . TYR A 1 275 ? 9.445 16.789 9.497 1.00 68.56 275 TYR A N 1
ATOM 2031 C CA . TYR A 1 275 ? 10.699 16.654 8.766 1.00 68.56 275 TYR A CA 1
ATOM 2032 C C . TYR A 1 275 ? 11.894 17.168 9.559 1.00 68.56 275 TYR A C 1
ATOM 2034 O O . TYR A 1 275 ? 11.788 17.935 10.522 1.00 68.56 275 TYR A O 1
ATOM 2042 N N . VAL A 1 276 ? 13.078 16.758 9.103 1.00 61.91 276 VAL A N 1
ATOM 2043 C CA . VAL A 1 276 ? 14.337 17.334 9.564 1.00 61.91 276 VAL A CA 1
ATOM 2044 C C . VAL A 1 276 ? 14.744 18.520 8.695 1.00 61.91 276 VAL A C 1
ATOM 2046 O O . VAL A 1 276 ? 15.116 18.300 7.553 1.00 61.91 276 VAL A O 1
ATOM 2049 N N . LEU A 1 277 ? 14.732 19.764 9.196 1.00 63.69 277 LEU A N 1
ATOM 2050 C CA . LEU A 1 277 ? 15.068 20.964 8.409 1.00 63.69 277 LEU A CA 1
ATOM 2051 C C . LEU A 1 277 ? 16.444 20.911 7.753 1.00 63.69 277 LEU A C 1
ATOM 2053 O O . LEU A 1 277 ? 16.592 21.366 6.622 1.00 63.69 277 LEU A O 1
ATOM 2057 N N . GLU A 1 278 ? 17.438 20.364 8.442 1.00 61.53 278 GLU A N 1
ATOM 2058 C CA . GLU A 1 278 ? 18.806 20.269 7.925 1.00 61.53 278 GLU A CA 1
ATOM 2059 C C . GLU A 1 278 ? 18.924 19.268 6.768 1.00 61.53 278 GLU A C 1
ATOM 2061 O O . GLU A 1 278 ? 19.719 19.476 5.855 1.00 61.53 278 GLU A O 1
ATOM 2066 N N . GLU A 1 279 ? 18.084 18.232 6.760 1.00 64.12 279 GLU A N 1
ATOM 2067 C CA . GLU A 1 279 ? 18.053 17.211 5.708 1.00 64.12 279 GLU A CA 1
ATOM 2068 C C . GLU A 1 279 ? 17.049 17.546 4.592 1.00 64.12 279 GLU A C 1
ATOM 2070 O O . GLU A 1 279 ? 17.286 17.259 3.420 1.00 64.12 279 GLU A O 1
ATOM 2075 N N . ASN A 1 280 ? 15.925 18.169 4.953 1.00 64.12 280 ASN A N 1
ATOM 2076 C CA . ASN A 1 280 ? 14.705 18.244 4.146 1.00 64.12 280 ASN A CA 1
ATOM 2077 C C . ASN A 1 280 ? 14.234 19.691 3.874 1.00 64.12 280 ASN A C 1
ATOM 2079 O O . ASN A 1 280 ? 13.273 19.929 3.142 1.00 64.12 280 ASN A O 1
ATOM 2083 N N . GLY A 1 281 ? 14.910 20.696 4.438 1.00 70.75 281 GLY A N 1
ATOM 2084 C CA . GLY A 1 281 ? 14.607 22.113 4.209 1.00 70.75 281 GLY A CA 1
ATOM 2085 C C . GLY A 1 281 ? 13.382 22.650 4.961 1.00 70.75 281 GLY A C 1
ATOM 2086 O O . GLY A 1 281 ? 12.955 23.769 4.683 1.00 70.75 281 GLY A O 1
ATOM 2087 N N . ARG A 1 282 ? 12.835 21.892 5.925 1.00 78.00 282 ARG A N 1
ATOM 2088 C CA . ARG A 1 282 ? 11.653 22.234 6.743 1.00 78.00 282 ARG A CA 1
ATOM 2089 C C . ARG A 1 282 ? 11.490 21.363 7.994 1.00 78.00 282 ARG A C 1
ATOM 2091 O O . ARG A 1 282 ? 11.974 20.239 8.014 1.00 78.00 282 ARG A O 1
ATOM 2098 N N . ASP A 1 283 ? 10.761 21.879 8.985 1.00 75.75 283 ASP A N 1
ATOM 2099 C CA . ASP A 1 283 ? 10.515 21.214 10.279 1.00 75.75 283 ASP A CA 1
ATOM 2100 C C . ASP A 1 283 ? 9.110 20.587 10.419 1.00 75.75 283 ASP A C 1
ATOM 2102 O O . ASP A 1 283 ? 8.852 19.919 11.409 1.00 75.75 283 ASP A O 1
ATOM 2106 N N . GLY A 1 284 ? 8.209 20.773 9.447 1.00 79.81 284 GLY A N 1
ATOM 2107 C CA . GLY A 1 284 ? 6.833 20.249 9.486 1.00 79.81 284 GLY A CA 1
ATOM 2108 C C . GLY A 1 284 ? 6.341 19.750 8.121 1.00 79.81 284 GLY A C 1
ATOM 2109 O O . GLY A 1 284 ? 7.116 19.822 7.153 1.00 79.81 284 GLY A O 1
ATOM 2110 N N . PRO A 1 285 ? 5.083 19.276 8.017 1.00 88.62 285 PRO A N 1
ATOM 2111 C CA . PRO A 1 285 ? 4.484 18.689 6.813 1.00 88.62 285 PRO A CA 1
ATOM 2112 C C . PRO A 1 285 ? 4.400 19.661 5.639 1.00 88.62 285 PRO A C 1
ATOM 2114 O O . PRO A 1 285 ? 4.675 20.860 5.766 1.00 88.62 285 PRO A O 1
ATOM 2117 N N . ILE A 1 286 ? 4.140 19.119 4.436 1.00 88.19 286 ILE A N 1
ATOM 2118 C CA . ILE A 1 286 ? 4.088 19.957 3.232 1.00 88.19 286 ILE A CA 1
ATOM 2119 C C . ILE A 1 286 ? 2.911 20.895 3.462 1.00 88.19 286 ILE A C 1
ATOM 2121 O O . ILE A 1 286 ? 1.910 20.405 3.967 1.00 88.19 286 ILE A O 1
ATOM 2125 N N . PRO A 1 287 ? 2.989 22.211 3.179 1.00 86.25 287 PRO A N 1
ATOM 2126 C CA . PRO A 1 287 ? 1.869 23.104 3.472 1.00 86.25 287 PRO A CA 1
ATOM 2127 C C . PRO A 1 287 ? 0.536 22.586 2.914 1.00 86.25 287 PRO A C 1
ATOM 2129 O O . PRO A 1 287 ? -0.485 22.651 3.587 1.00 86.25 287 PRO A O 1
ATOM 2132 N N . GLU A 1 288 ? 0.567 21.986 1.724 1.00 86.62 288 GLU A N 1
ATOM 2133 C CA . GLU A 1 288 ? -0.574 21.333 1.075 1.00 86.62 288 GLU A CA 1
ATOM 2134 C C . GLU A 1 288 ? -1.047 20.025 1.747 1.00 86.62 288 GLU A C 1
ATOM 2136 O O . GLU A 1 288 ? -2.109 19.518 1.404 1.00 86.62 288 GLU A O 1
ATOM 2141 N N . LEU A 1 289 ? -0.264 19.475 2.674 1.00 90.75 289 LEU A N 1
ATOM 2142 C CA . LEU A 1 289 ? -0.480 18.230 3.424 1.00 90.75 289 LEU A CA 1
ATOM 2143 C C . LEU A 1 289 ? -0.470 18.459 4.947 1.00 90.75 289 LEU A C 1
ATOM 2145 O O . LEU A 1 289 ? -0.307 17.511 5.711 1.00 90.75 289 LEU A O 1
ATOM 2149 N N . ALA A 1 290 ? -0.613 19.709 5.403 1.00 89.19 290 ALA A N 1
ATOM 2150 C CA . ALA A 1 290 ? -0.584 20.049 6.827 1.00 89.19 290 ALA A CA 1
ATOM 2151 C C . ALA A 1 290 ? -1.738 19.410 7.619 1.00 89.19 290 ALA A C 1
ATOM 2153 O O . ALA A 1 290 ? -1.578 19.121 8.800 1.00 89.19 290 ALA A O 1
ATOM 2154 N N . ASP A 1 291 ? -2.862 19.148 6.948 1.00 90.56 291 ASP A N 1
ATOM 2155 C CA . ASP A 1 291 ? -4.028 18.459 7.509 1.00 90.56 291 ASP A CA 1
ATOM 2156 C C . ASP A 1 291 ? -3.978 16.931 7.281 1.00 90.56 291 ASP A C 1
ATOM 2158 O O . ASP A 1 291 ? -4.975 16.238 7.478 1.00 90.56 291 ASP A O 1
ATOM 2162 N N . GLY A 1 292 ? -2.833 16.394 6.845 1.00 91.75 292 GLY A N 1
ATOM 2163 C CA . GLY A 1 292 ? -2.657 14.983 6.512 1.00 91.75 292 GLY A CA 1
ATOM 2164 C C . GLY A 1 292 ? -2.789 14.677 5.019 1.00 91.75 292 GLY A C 1
ATOM 2165 O O . GLY A 1 292 ? -2.855 15.561 4.159 1.00 91.75 292 GLY A O 1
ATOM 2166 N N . TYR A 1 293 ? -2.798 13.384 4.694 1.00 94.06 293 TYR A N 1
ATOM 2167 C CA . TYR A 1 293 ? -3.013 12.923 3.326 1.00 94.06 293 TYR A CA 1
ATOM 2168 C C . TYR A 1 293 ? -4.486 13.012 2.934 1.00 94.06 293 TYR A C 1
ATOM 2170 O O . TYR A 1 293 ? -5.371 12.604 3.680 1.00 94.06 293 TYR A O 1
ATOM 2178 N N . VAL A 1 294 ? -4.742 13.426 1.693 1.00 94.94 294 VAL A N 1
ATOM 2179 C CA . VAL A 1 294 ? -6.014 13.130 1.027 1.00 94.94 294 VAL A CA 1
ATOM 2180 C C . VAL A 1 294 ? -5.880 11.754 0.381 1.00 94.94 294 VAL A C 1
ATOM 2182 O O . VAL A 1 294 ? -5.408 11.641 -0.756 1.00 94.94 294 VAL A O 1
ATOM 2185 N N . THR A 1 295 ? -6.226 10.702 1.126 1.00 95.06 295 THR A N 1
ATOM 2186 C CA . THR A 1 295 ? -6.151 9.314 0.646 1.00 95.06 295 THR A CA 1
ATOM 2187 C C . THR A 1 295 ? -6.904 9.166 -0.674 1.00 95.06 295 THR A C 1
ATOM 2189 O O . THR A 1 295 ? -8.043 9.604 -0.810 1.00 95.06 295 THR A O 1
ATOM 2192 N N . ALA A 1 296 ? -6.232 8.585 -1.670 1.00 96.81 296 ALA A N 1
ATOM 2193 C CA . ALA A 1 296 ? -6.752 8.389 -3.021 1.00 96.81 296 ALA A CA 1
ATOM 2194 C C . ALA A 1 296 ? -7.082 9.683 -3.806 1.00 96.81 296 ALA A C 1
ATOM 2196 O O . ALA A 1 296 ? -7.687 9.618 -4.878 1.00 96.81 296 ALA A O 1
ATOM 2197 N N . GLY A 1 297 ? -6.638 10.855 -3.329 1.00 96.31 297 GLY A N 1
ATOM 2198 C CA . GLY A 1 297 ? -6.884 12.175 -3.931 1.00 96.31 297 GLY A CA 1
ATOM 2199 C C . GLY A 1 297 ? -6.237 12.429 -5.304 1.00 96.31 297 GLY A C 1
ATOM 2200 O O . GLY A 1 297 ? -6.485 13.460 -5.930 1.00 96.31 297 GLY A O 1
ATOM 2201 N N . GLY A 1 298 ? -5.429 11.494 -5.798 1.00 93.81 298 GLY A N 1
ATOM 2202 C CA . GLY A 1 298 ? -4.687 11.579 -7.052 1.00 93.81 298 GLY A CA 1
ATOM 2203 C C . GLY A 1 298 ? -3.309 12.224 -6.896 1.00 93.81 298 GLY A C 1
ATOM 2204 O O . GLY A 1 298 ? -3.051 13.006 -5.982 1.00 93.81 298 GLY A O 1
ATOM 2205 N N . PHE A 1 299 ? -2.402 11.875 -7.806 1.00 90.94 299 PHE A N 1
ATOM 2206 C CA . PHE A 1 299 ? -1.089 12.507 -7.934 1.00 90.94 299 PHE A CA 1
ATOM 2207 C C . PHE A 1 299 ? -0.455 12.148 -9.276 1.00 90.94 299 PHE A C 1
ATOM 2209 O O . PHE A 1 299 ? -0.472 12.939 -10.216 1.00 90.94 299 PHE A O 1
ATOM 2216 N N . PHE A 1 300 ? 0.083 10.933 -9.363 1.00 89.69 300 PHE A N 1
ATOM 2217 C CA . PHE A 1 300 ? 0.596 10.367 -10.602 1.00 89.69 300 PHE A CA 1
ATOM 2218 C C . PHE A 1 300 ? -0.513 9.619 -11.346 1.00 89.69 300 PHE A C 1
ATOM 2220 O O . PHE A 1 300 ? -0.668 9.764 -12.556 1.00 89.69 300 PHE A O 1
ATOM 2227 N N . GLY A 1 301 ? -1.302 8.844 -10.601 1.00 91.50 301 GLY A N 1
ATOM 2228 C CA . GLY A 1 301 ? -2.580 8.309 -11.043 1.00 91.50 301 GLY A CA 1
ATOM 2229 C C . GLY A 1 301 ? -3.713 9.320 -10.827 1.00 91.50 301 GLY A C 1
ATOM 2230 O O . GLY A 1 301 ? -3.542 10.301 -10.093 1.00 91.50 301 GLY A O 1
ATOM 2231 N N . PRO A 1 302 ? -4.877 9.100 -11.463 1.00 92.81 302 PRO A N 1
ATOM 2232 C CA . PRO A 1 302 ? -6.054 9.944 -11.275 1.00 92.81 302 PRO A CA 1
ATOM 2233 C C . PRO A 1 302 ? -6.546 9.945 -9.822 1.00 92.81 302 PRO A C 1
ATOM 2235 O O . PRO A 1 302 ? -6.261 9.031 -9.052 1.00 92.81 302 PRO A O 1
ATOM 2238 N N . ASN A 1 303 ? -7.332 10.961 -9.471 1.00 95.44 303 ASN A N 1
ATOM 2239 C CA . ASN A 1 303 ? -8.137 10.953 -8.252 1.00 95.44 303 ASN A CA 1
ATOM 2240 C C . ASN A 1 303 ? -9.144 9.786 -8.286 1.00 95.44 303 ASN A C 1
ATOM 2242 O O . ASN A 1 303 ? -9.777 9.579 -9.324 1.00 95.44 303 ASN A O 1
ATOM 2246 N N . LEU A 1 304 ? -9.279 9.063 -7.171 1.00 96.88 304 LEU A N 1
ATOM 2247 C CA . LEU A 1 304 ? -10.207 7.940 -6.982 1.00 96.88 304 LEU A CA 1
ATOM 2248 C C . LEU A 1 304 ? -11.366 8.267 -6.020 1.00 96.88 304 LEU A C 1
ATOM 2250 O O . LEU A 1 304 ? -12.306 7.488 -5.905 1.00 96.88 304 LEU A O 1
ATOM 2254 N N . THR A 1 305 ? -11.346 9.441 -5.388 1.00 96.06 305 THR A N 1
ATOM 2255 C CA . THR A 1 305 ? -12.410 9.916 -4.484 1.00 96.06 305 THR A CA 1
ATOM 2256 C C . THR A 1 305 ? -13.642 10.440 -5.227 1.00 96.06 305 THR A C 1
ATOM 2258 O O . THR A 1 305 ? -13.631 10.619 -6.456 1.00 96.06 305 THR A O 1
ATOM 2261 N N . GLY A 1 306 ? -14.710 10.722 -4.478 1.00 94.50 306 GLY A N 1
ATOM 2262 C CA . GLY A 1 306 ? -15.911 11.401 -4.955 1.00 94.50 306 GLY A CA 1
ATOM 2263 C C . GLY A 1 306 ? -16.725 10.579 -5.954 1.00 94.50 306 GLY A C 1
ATOM 2264 O O . GLY A 1 306 ? -17.312 11.150 -6.876 1.00 94.50 306 GLY A O 1
ATOM 2265 N N . GLY A 1 307 ? -16.725 9.248 -5.823 1.00 92.94 307 GLY A N 1
ATOM 2266 C CA . GLY A 1 307 ? -17.427 8.336 -6.731 1.00 92.94 307 GLY A CA 1
ATOM 2267 C C . GLY A 1 307 ? -16.838 8.263 -8.148 1.00 92.94 307 GLY A C 1
ATOM 2268 O O . GLY A 1 307 ? -17.523 7.867 -9.101 1.00 92.94 307 GLY A O 1
ATOM 2269 N N . SER A 1 308 ? -15.576 8.660 -8.329 1.00 93.12 308 SER A N 1
ATOM 2270 C CA . SER A 1 308 ? -14.895 8.572 -9.628 1.00 93.12 308 SER A CA 1
ATOM 2271 C C . SER A 1 308 ? -14.701 7.119 -10.083 1.00 93.12 308 SER A C 1
ATOM 2273 O O . SER A 1 308 ? -14.919 6.812 -11.258 1.00 93.12 308 SER A O 1
ATOM 2275 N N . THR A 1 309 ? -14.412 6.204 -9.157 1.00 94.00 309 THR A N 1
ATOM 2276 C CA . THR A 1 309 ? -14.311 4.755 -9.403 1.00 94.00 309 THR A CA 1
ATOM 2277 C C . THR A 1 309 ? -15.645 4.168 -9.869 1.00 94.00 309 THR A C 1
ATOM 2279 O O . THR A 1 309 ? -15.689 3.507 -10.906 1.00 94.00 309 THR A O 1
ATOM 2282 N N . LEU A 1 310 ? -16.754 4.517 -9.206 1.00 95.25 310 LEU A N 1
ATOM 2283 C CA . LEU A 1 310 ? -18.126 4.157 -9.606 1.00 95.25 310 LEU A CA 1
ATOM 2284 C C . LEU A 1 310 ? -18.502 4.692 -10.998 1.00 95.25 310 LEU A C 1
ATOM 2286 O O . LEU A 1 310 ? -19.265 4.078 -11.748 1.00 95.25 310 LEU A O 1
ATOM 2290 N N . SER A 1 311 ? -17.974 5.861 -11.360 1.00 93.75 311 SER A N 1
ATOM 2291 C CA . SER A 1 311 ? -18.195 6.448 -12.683 1.00 93.75 311 SER A CA 1
ATOM 2292 C C . SER A 1 311 ? -17.412 5.709 -13.769 1.00 93.75 311 SER A C 1
ATOM 2294 O O . SER A 1 311 ? -17.915 5.564 -14.887 1.00 93.75 311 SER A O 1
ATOM 2296 N N . GLN A 1 312 ? -16.207 5.233 -13.444 1.00 95.06 312 GLN A N 1
ATOM 2297 C CA . GLN A 1 312 ? -15.301 4.559 -14.371 1.00 95.06 312 GLN A CA 1
ATOM 2298 C C . GLN A 1 312 ? -15.640 3.074 -14.566 1.00 95.06 312 GLN A C 1
ATOM 2300 O O . GLN A 1 312 ? -15.570 2.586 -15.699 1.00 95.06 312 GLN A O 1
ATOM 2305 N N . PHE A 1 313 ? -16.017 2.367 -13.499 1.00 96.19 313 PHE A N 1
ATOM 2306 C CA . PHE A 1 313 ? -16.310 0.934 -13.494 1.00 96.19 313 PHE A CA 1
ATOM 2307 C C . PHE A 1 313 ? -17.759 0.676 -13.096 1.00 96.19 313 PHE A C 1
ATOM 2309 O O . PHE A 1 313 ? -18.197 1.029 -12.004 1.00 96.19 313 PHE A O 1
ATOM 2316 N N . GLU A 1 314 ? -18.499 0.028 -13.994 1.00 95.06 314 GLU A N 1
ATOM 2317 C CA . GLU A 1 314 ? -19.919 -0.265 -13.791 1.00 95.06 314 GLU A CA 1
ATOM 2318 C C . GLU A 1 314 ? -20.160 -1.249 -12.645 1.00 95.06 314 GLU A C 1
ATOM 2320 O O . GLU A 1 314 ? -21.079 -1.042 -11.859 1.00 95.06 314 GLU A O 1
ATOM 2325 N N . THR A 1 315 ? -19.307 -2.266 -12.523 1.00 97.19 315 THR A N 1
ATOM 2326 C CA . THR A 1 315 ? -19.381 -3.287 -11.476 1.00 97.19 315 THR A CA 1
ATOM 2327 C C . THR A 1 315 ? -18.084 -3.336 -10.679 1.00 97.19 315 THR A C 1
ATOM 2329 O O . THR A 1 315 ? -17.004 -3.042 -11.204 1.00 97.19 315 THR A O 1
ATOM 2332 N N . ALA A 1 316 ? -18.185 -3.733 -9.416 1.00 98.19 316 ALA A N 1
ATOM 2333 C CA . ALA A 1 316 ? -17.050 -3.941 -8.533 1.00 98.19 316 ALA A CA 1
ATOM 2334 C C . ALA A 1 316 ? -16.129 -5.042 -9.078 1.00 98.19 316 ALA A C 1
ATOM 2336 O O . ALA A 1 316 ? -14.919 -4.846 -9.168 1.00 98.19 316 ALA A O 1
ATOM 2337 N N . ILE A 1 317 ? -16.691 -6.145 -9.587 1.00 98.06 317 ILE A N 1
ATOM 2338 C CA . ILE A 1 317 ? -15.887 -7.209 -10.209 1.00 98.06 317 ILE A CA 1
ATOM 2339 C C . ILE A 1 317 ? -15.175 -6.733 -11.488 1.00 98.06 317 ILE A C 1
ATOM 2341 O O . ILE A 1 317 ? -14.065 -7.164 -11.791 1.00 98.06 317 ILE A O 1
ATOM 2345 N N . GLY A 1 318 ? -15.765 -5.782 -12.222 1.00 97.62 318 GLY A N 1
ATOM 2346 C CA . GLY A 1 318 ? -15.125 -5.148 -13.374 1.00 97.62 318 GLY A CA 1
ATOM 2347 C C . GLY A 1 318 ? -13.930 -4.268 -12.989 1.00 97.62 318 GLY A C 1
ATOM 2348 O O . GLY A 1 318 ? -12.944 -4.228 -13.728 1.00 97.62 318 GLY A O 1
ATOM 2349 N N . GLN A 1 319 ? -14.001 -3.593 -11.836 1.00 98.06 319 GLN A N 1
ATOM 2350 C CA . GLN A 1 319 ? -12.879 -2.855 -11.245 1.00 98.06 319 GLN A CA 1
ATOM 2351 C C . GLN A 1 319 ? -11.793 -3.812 -10.740 1.00 98.06 319 GLN A C 1
ATOM 2353 O O . GLN A 1 319 ? -10.627 -3.621 -11.080 1.00 98.06 319 GLN A O 1
ATOM 2358 N N . SER A 1 320 ? -12.175 -4.882 -10.032 1.00 98.50 320 SER A N 1
ATOM 2359 C CA . SER A 1 320 ? -11.262 -5.941 -9.570 1.00 98.50 320 SER A CA 1
ATOM 2360 C C . SER A 1 320 ? -10.470 -6.525 -10.742 1.00 98.50 320 SER A C 1
ATOM 2362 O O . SER A 1 320 ? -9.246 -6.427 -10.781 1.00 98.50 320 SER A O 1
ATOM 2364 N N . ALA A 1 321 ? -11.156 -6.940 -11.812 1.00 96.81 321 ALA A N 1
ATOM 2365 C CA . ALA A 1 321 ? -10.522 -7.456 -13.026 1.00 96.81 321 ALA A CA 1
ATOM 2366 C C . ALA A 1 321 ? -9.608 -6.445 -13.749 1.00 96.81 321 ALA A C 1
ATOM 2368 O O . ALA A 1 321 ? -8.763 -6.845 -14.559 1.00 96.81 321 ALA A O 1
ATOM 2369 N N . PHE A 1 322 ? -9.797 -5.139 -13.537 1.00 95.94 322 PHE A N 1
ATOM 2370 C CA . PHE A 1 322 ? -8.879 -4.118 -14.036 1.00 95.94 322 PHE A CA 1
ATOM 2371 C C . PHE A 1 322 ? -7.636 -4.000 -13.151 1.00 95.94 322 PHE A C 1
ATOM 2373 O O . PHE A 1 322 ? -6.541 -3.990 -13.697 1.00 95.94 322 PHE A O 1
ATOM 2380 N N . ILE A 1 323 ? -7.772 -3.991 -11.822 1.00 97.00 323 ILE A N 1
ATOM 2381 C CA . ILE A 1 323 ? -6.628 -3.979 -10.893 1.00 97.00 323 ILE A CA 1
ATOM 2382 C C . ILE A 1 323 ? -5.778 -5.250 -11.054 1.00 97.00 323 ILE A C 1
ATOM 2384 O O . ILE A 1 323 ? -4.550 -5.169 -11.098 1.00 97.00 323 ILE A O 1
ATOM 2388 N N . THR A 1 324 ? -6.406 -6.415 -11.246 1.00 96.44 324 THR A N 1
ATOM 2389 C CA . THR A 1 324 ? -5.706 -7.683 -11.510 1.00 96.44 324 THR A CA 1
ATOM 2390 C C . THR A 1 324 ? -4.813 -7.587 -12.749 1.00 96.44 324 THR A C 1
ATOM 2392 O O . THR A 1 324 ? -3.656 -7.995 -12.703 1.00 96.44 324 THR A O 1
ATOM 2395 N N . ARG A 1 325 ? -5.319 -7.028 -13.855 1.00 92.56 325 ARG A N 1
ATOM 2396 C CA . ARG A 1 325 ? -4.593 -6.973 -15.140 1.00 92.56 325 ARG A CA 1
ATOM 2397 C C . ARG A 1 325 ? -3.709 -5.741 -15.307 1.00 92.56 325 ARG A C 1
ATOM 2399 O O . ARG A 1 325 ? -2.769 -5.777 -16.092 1.00 92.56 325 ARG A O 1
ATOM 2406 N N . GLY A 1 326 ? -4.029 -4.662 -14.607 1.00 92.06 326 GLY A N 1
ATOM 2407 C CA . GLY A 1 326 ? -3.430 -3.356 -14.815 1.00 92.06 326 GLY A CA 1
ATOM 2408 C C . GLY A 1 326 ? -3.887 -2.683 -16.105 1.00 92.06 326 GLY A C 1
ATOM 2409 O O . GLY A 1 326 ? -4.784 -3.130 -16.830 1.00 92.06 326 GLY A O 1
ATOM 2410 N N . GLN A 1 327 ? -3.244 -1.560 -16.394 1.00 89.25 327 GLN A N 1
ATOM 2411 C CA . GLN A 1 327 ? -3.454 -0.806 -17.615 1.00 89.25 327 GLN A CA 1
ATOM 2412 C C . GLN A 1 327 ? -2.580 -1.381 -18.733 1.00 89.25 327 GLN A C 1
ATOM 2414 O O . GLN A 1 327 ? -1.363 -1.356 -18.632 1.00 89.25 327 GLN A O 1
ATOM 2419 N N . ALA A 1 328 ? -3.184 -1.804 -19.844 1.00 83.75 328 ALA A N 1
ATOM 2420 C CA . ALA A 1 328 ? -2.436 -2.194 -21.037 1.00 83.75 328 ALA A CA 1
ATOM 2421 C C . ALA A 1 328 ? -2.205 -0.993 -21.970 1.00 83.75 328 ALA A C 1
ATOM 2423 O O . ALA A 1 328 ? -3.136 -0.234 -22.271 1.00 83.75 328 ALA A O 1
ATOM 2424 N N . ILE A 1 329 ? -0.975 -0.851 -22.478 1.00 83.06 329 ILE A N 1
ATOM 2425 C CA . ILE A 1 329 ? -0.579 0.233 -23.390 1.00 83.06 329 ILE A CA 1
ATOM 2426 C C . ILE A 1 329 ? -1.548 0.324 -24.577 1.00 83.06 329 ILE A C 1
ATOM 2428 O O . ILE A 1 329 ? -1.764 -0.635 -25.318 1.00 83.06 329 ILE A O 1
ATOM 2432 N N . GLY A 1 330 ? -2.127 1.512 -24.771 1.00 83.31 330 GLY A N 1
ATOM 2433 C CA . GLY A 1 330 ? -3.023 1.803 -25.893 1.00 83.31 330 GLY A CA 1
ATOM 2434 C C . GLY A 1 330 ? -4.409 1.144 -25.842 1.00 83.31 330 GLY A C 1
ATOM 2435 O O . GLY A 1 330 ? -5.203 1.383 -26.752 1.00 83.31 330 GLY A O 1
ATOM 2436 N N . GLN A 1 331 ? -4.737 0.365 -24.804 1.00 86.19 331 GLN A N 1
ATOM 2437 C CA . GLN A 1 331 ? -6.044 -0.289 -24.655 1.00 86.19 331 GLN A CA 1
ATOM 2438 C C . GLN A 1 331 ? -6.961 0.485 -23.712 1.00 86.19 331 GLN A C 1
ATOM 2440 O O . GLN A 1 331 ? -6.581 0.841 -22.604 1.00 86.19 331 G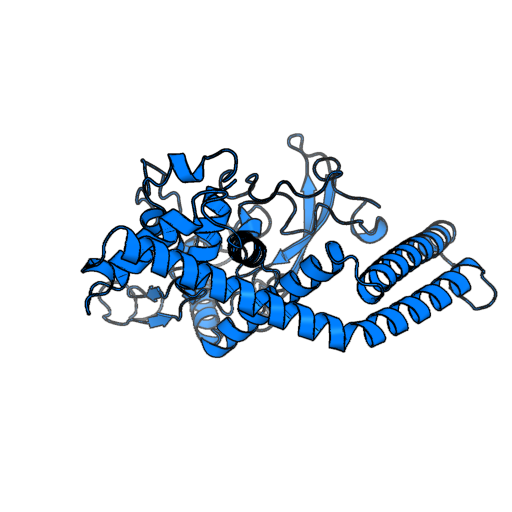LN A O 1
ATOM 2445 N N . THR A 1 332 ? -8.204 0.736 -24.113 1.00 89.38 332 THR A N 1
ATOM 2446 C CA . THR A 1 332 ? -9.163 1.399 -23.220 1.00 89.38 332 THR A CA 1
ATOM 2447 C C . THR A 1 332 ? -9.583 0.500 -22.059 1.00 89.38 332 THR A C 1
ATOM 2449 O O . THR A 1 332 ? -9.676 -0.715 -22.226 1.00 89.38 332 THR A O 1
ATOM 2452 N N . TYR A 1 333 ? -9.941 1.096 -20.923 1.00 90.81 333 TYR A N 1
ATOM 2453 C CA . TYR A 1 333 ? -10.504 0.391 -19.766 1.00 90.81 333 TYR A CA 1
ATOM 2454 C C . TYR A 1 333 ? -11.743 1.109 -19.215 1.00 90.81 333 TYR A C 1
ATOM 2456 O O . TYR A 1 333 ? -11.923 2.311 -19.427 1.00 90.81 333 TYR A O 1
ATOM 2464 N N . GLY A 1 334 ? -12.605 0.383 -18.494 1.00 89.81 334 GLY A N 1
ATOM 2465 C CA . GLY A 1 334 ? -13.853 0.922 -17.940 1.00 89.81 334 GLY A CA 1
ATOM 2466 C C . GLY A 1 334 ? -14.684 1.695 -18.977 1.00 89.81 334 GLY A C 1
ATOM 2467 O O . GLY A 1 334 ? -14.717 1.349 -20.160 1.00 89.81 334 GLY A O 1
ATOM 2468 N N . ARG A 1 335 ? -15.322 2.791 -18.555 1.00 92.12 335 ARG A N 1
ATOM 2469 C CA . ARG A 1 335 ? -16.096 3.694 -19.425 1.00 92.12 335 ARG A CA 1
ATOM 2470 C C . ARG A 1 335 ? -15.213 4.673 -20.212 1.00 92.12 335 ARG A C 1
ATOM 2472 O O . ARG A 1 335 ? -15.348 5.887 -20.095 1.00 92.12 335 ARG A O 1
ATOM 2479 N N . GLY A 1 336 ? -14.321 4.141 -21.048 1.00 84.31 336 GLY A N 1
ATOM 2480 C CA . GLY A 1 336 ? -13.511 4.934 -21.983 1.00 84.31 336 GLY A CA 1
ATOM 2481 C C . GLY A 1 336 ? -12.249 5.555 -21.378 1.00 84.31 336 GLY A C 1
ATOM 2482 O O . GLY A 1 336 ? -11.728 6.530 -21.918 1.00 84.31 336 GLY A O 1
ATOM 2483 N N . GLY A 1 337 ? -11.747 4.989 -20.277 1.00 85.19 337 GLY A N 1
ATOM 2484 C CA . GLY A 1 337 ? -10.438 5.335 -19.730 1.00 85.19 337 GLY A CA 1
ATOM 2485 C C . GLY A 1 337 ? -9.339 5.037 -20.749 1.00 85.19 337 GLY A C 1
ATOM 2486 O O . GLY A 1 337 ? -9.405 4.042 -21.474 1.00 85.19 337 GLY A O 1
ATOM 2487 N N . SER A 1 338 ? -8.340 5.913 -20.840 1.00 80.38 338 SER A N 1
ATOM 2488 C CA . SER A 1 338 ? -7.230 5.751 -21.783 1.00 80.38 338 SER A CA 1
ATOM 2489 C C . SER A 1 338 ? -6.205 4.759 -21.243 1.00 80.38 338 SER A C 1
ATOM 2491 O O . SER A 1 338 ? -5.678 4.963 -20.153 1.00 80.38 338 SER A O 1
ATOM 2493 N N . GLY A 1 339 ? -5.841 3.746 -22.031 1.00 71.31 339 GLY A N 1
ATOM 2494 C CA . GLY A 1 339 ? -4.750 2.811 -21.718 1.00 71.31 339 GLY A CA 1
ATOM 2495 C C . GLY A 1 339 ? -3.370 3.438 -21.583 1.00 71.31 339 GLY A C 1
ATOM 2496 O O . GLY A 1 339 ? -2.432 2.758 -21.183 1.00 71.31 339 GLY A O 1
ATOM 2497 N N . GLY A 1 340 ? -3.236 4.725 -21.923 1.00 76.81 340 GLY A N 1
ATOM 2498 C CA . GLY A 1 340 ? -2.006 5.482 -21.732 1.00 76.81 340 GLY A CA 1
ATOM 2499 C C . GLY A 1 340 ? -0.768 4.703 -22.181 1.00 76.81 340 GLY A C 1
ATOM 2500 O O . GLY A 1 340 ? -0.741 4.116 -23.264 1.00 76.81 340 GLY A O 1
ATOM 2501 N N . ASN A 1 341 ? 0.237 4.697 -21.313 1.00 74.12 341 ASN A N 1
ATOM 2502 C CA . ASN A 1 341 ? 1.525 4.032 -21.479 1.00 74.12 341 ASN A CA 1
ATOM 2503 C C . ASN A 1 341 ? 1.763 2.921 -20.434 1.00 74.12 341 ASN A C 1
ATOM 2505 O O . ASN A 1 341 ? 2.913 2.681 -20.073 1.00 74.12 341 ASN A O 1
ATOM 2509 N N . GLY A 1 342 ? 0.699 2.266 -19.948 1.00 79.56 342 GLY A N 1
ATOM 2510 C CA . GLY A 1 342 ? 0.804 1.083 -19.075 1.00 79.56 342 GLY A CA 1
ATOM 2511 C C . GLY A 1 342 ? 1.410 1.363 -17.696 1.00 79.56 342 GLY A C 1
ATOM 2512 O O . GLY A 1 342 ? 2.138 0.554 -17.130 1.00 79.56 342 GLY A O 1
ATOM 2513 N N . GLN A 1 343 ? 1.187 2.564 -17.158 1.00 82.38 343 GLN A N 1
ATOM 2514 C CA . GLN A 1 343 ? 1.855 3.000 -15.926 1.00 82.38 343 GLN A CA 1
ATOM 2515 C C . GLN A 1 343 ? 1.182 2.481 -14.656 1.00 82.38 343 GLN A C 1
ATOM 2517 O O . GLN A 1 343 ? 1.842 2.427 -13.611 1.00 82.38 343 GLN A O 1
ATOM 2522 N N . MET A 1 344 ? -0.104 2.121 -14.734 1.00 90.62 344 MET A N 1
ATOM 2523 C CA . MET A 1 344 ? -0.774 1.386 -13.665 1.00 90.62 344 MET A CA 1
ATOM 2524 C C . MET A 1 344 ? -0.474 -0.111 -13.835 1.00 90.62 344 MET A C 1
ATOM 2526 O O . MET A 1 344 ? -0.979 -0.703 -14.791 1.00 90.62 344 MET A O 1
ATOM 2530 N N . PRO A 1 345 ? 0.341 -0.708 -12.947 1.00 90.88 345 PRO A N 1
ATOM 2531 C CA . PRO A 1 345 ? 0.661 -2.129 -13.013 1.00 90.88 345 PRO A CA 1
ATOM 2532 C C . PRO A 1 345 ? -0.570 -3.014 -12.805 1.00 90.88 345 PRO A C 1
ATOM 2534 O O . PRO A 1 345 ? -1.559 -2.581 -12.208 1.00 90.88 345 PRO A O 1
ATOM 2537 N N . GLY A 1 346 ? -0.467 -4.268 -13.241 1.00 93.69 346 GLY A N 1
ATOM 2538 C CA . GLY A 1 346 ? -1.344 -5.339 -12.771 1.00 93.69 346 GLY A CA 1
ATOM 2539 C C . GLY A 1 346 ? -0.861 -5.895 -11.435 1.00 93.69 346 GLY A C 1
ATOM 2540 O O . GLY A 1 346 ? 0.339 -5.914 -11.166 1.00 93.69 346 GLY A O 1
ATOM 2541 N N . PHE A 1 347 ? -1.798 -6.328 -10.593 1.00 97.00 347 PHE A N 1
ATOM 2542 C CA . PHE A 1 347 ? -1.500 -6.942 -9.292 1.00 97.00 347 PHE A CA 1
ATOM 2543 C C . PHE A 1 347 ? -1.817 -8.445 -9.243 1.00 97.00 347 PHE A C 1
ATOM 2545 O O . PHE A 1 347 ? -1.487 -9.106 -8.258 1.00 97.00 347 PHE A O 1
ATOM 2552 N N . GLY A 1 348 ? -2.425 -8.988 -10.301 1.00 96.31 348 GLY A N 1
ATOM 2553 C CA . GLY A 1 348 ? -2.585 -10.423 -10.522 1.00 96.31 348 GLY A CA 1
ATOM 2554 C C . GLY A 1 348 ? -1.321 -11.076 -11.081 1.00 96.31 348 GLY A C 1
ATOM 2555 O O . GLY A 1 348 ? -0.294 -10.424 -11.250 1.00 96.31 348 GLY A O 1
ATOM 2556 N N . ALA A 1 349 ? -1.396 -12.378 -11.363 1.00 95.19 349 ALA A N 1
ATOM 2557 C CA . ALA A 1 349 ? -0.294 -13.102 -11.992 1.00 95.19 349 ALA A CA 1
ATOM 2558 C C . ALA A 1 349 ? -0.052 -12.585 -13.418 1.00 95.19 349 ALA A C 1
ATOM 2560 O O . ALA A 1 349 ? -0.999 -12.214 -14.121 1.00 95.19 349 ALA A O 1
ATOM 2561 N N . LEU A 1 350 ? 1.210 -12.589 -13.847 1.00 93.81 350 LEU A N 1
ATOM 2562 C CA . LEU A 1 350 ? 1.614 -12.093 -15.158 1.00 93.81 350 LEU A CA 1
ATOM 2563 C C . LEU A 1 350 ? 2.288 -13.194 -15.973 1.00 93.81 350 LEU A C 1
ATOM 2565 O O . LEU A 1 350 ? 3.256 -13.810 -15.531 1.00 93.81 350 LEU A O 1
ATOM 2569 N N . THR A 1 351 ? 1.829 -13.354 -17.210 1.00 92.44 351 THR A N 1
ATOM 2570 C CA . THR A 1 351 ? 2.484 -14.183 -18.221 1.00 92.44 351 THR A CA 1
ATOM 2571 C C . THR A 1 351 ? 3.222 -13.288 -19.220 1.00 92.44 351 THR A C 1
ATOM 2573 O O . THR A 1 351 ? 2.594 -12.547 -19.977 1.00 92.44 351 THR A O 1
ATOM 2576 N N . GLU A 1 352 ? 4.551 -13.375 -19.266 1.00 91.31 352 GLU A N 1
ATOM 2577 C CA . GLU A 1 352 ? 5.394 -12.689 -20.251 1.00 91.31 352 GLU A CA 1
ATOM 2578 C C . GLU A 1 352 ? 5.701 -13.628 -21.424 1.00 91.31 352 GLU A C 1
ATOM 2580 O O . GLU A 1 352 ? 6.465 -14.585 -21.291 1.00 91.31 352 GLU A O 1
ATOM 2585 N N . ALA A 1 353 ? 5.099 -13.352 -22.583 1.00 88.81 353 ALA A N 1
ATOM 2586 C CA . ALA A 1 353 ? 5.222 -14.162 -23.799 1.00 88.81 353 ALA A CA 1
ATOM 2587 C C . ALA A 1 353 ? 6.141 -13.547 -24.874 1.00 88.81 353 ALA A C 1
ATOM 2589 O O . ALA A 1 353 ? 6.413 -14.183 -25.895 1.00 88.81 353 ALA A O 1
ATOM 2590 N N . ASN A 1 354 ? 6.618 -12.320 -24.660 1.00 87.88 354 ASN A N 1
ATOM 2591 C CA . ASN A 1 354 ? 7.544 -11.595 -25.524 1.00 87.88 354 ASN A CA 1
ATOM 2592 C C . ASN A 1 354 ? 8.794 -11.132 -24.747 1.00 87.88 354 ASN A C 1
ATOM 2594 O O . ASN A 1 354 ? 9.149 -9.955 -24.816 1.00 87.88 354 ASN A O 1
ATOM 2598 N N . PRO A 1 355 ? 9.509 -12.032 -24.045 1.00 89.94 355 PRO A N 1
ATOM 2599 C CA . PRO A 1 355 ? 10.658 -11.628 -23.249 1.00 89.94 355 PRO A CA 1
ATOM 2600 C C . PRO A 1 355 ? 11.777 -11.048 -24.115 1.00 89.94 355 PRO A C 1
ATOM 2602 O O . PRO A 1 355 ? 12.034 -11.503 -25.230 1.00 89.94 355 PRO A O 1
ATOM 2605 N N . VAL A 1 356 ? 12.497 -10.084 -23.567 1.00 86.25 356 VAL A N 1
ATOM 2606 C CA . VAL A 1 356 ? 13.662 -9.439 -24.159 1.00 86.25 356 VAL A CA 1
ATOM 2607 C C . VAL A 1 356 ? 14.895 -10.337 -23.997 1.00 86.25 356 VAL A C 1
ATOM 2609 O O . VAL A 1 356 ? 15.143 -10.917 -22.932 1.00 86.25 356 VAL A O 1
ATOM 2612 N N . GLY A 1 357 ? 15.687 -10.456 -25.070 1.00 81.56 357 GLY A N 1
ATOM 2613 C CA . GLY A 1 357 ? 16.998 -11.110 -25.063 1.00 81.56 357 GLY A CA 1
ATOM 2614 C C . GLY A 1 357 ? 17.348 -11.898 -26.339 1.00 81.56 357 GLY A C 1
ATOM 2615 O O . GLY A 1 357 ? 16.513 -12.084 -27.228 1.00 81.56 357 GLY A O 1
ATOM 2616 N N . PRO A 1 358 ? 18.591 -12.408 -26.453 1.00 77.81 358 PRO A N 1
ATOM 2617 C CA . PRO A 1 358 ? 19.045 -13.146 -27.631 1.00 77.81 358 PRO A CA 1
ATOM 2618 C C . PRO A 1 358 ? 18.222 -14.415 -27.893 1.00 77.81 358 PRO A C 1
ATOM 2620 O O . PRO A 1 358 ? 18.200 -15.335 -27.077 1.00 77.81 358 PRO A O 1
ATOM 2623 N N . GLY A 1 359 ? 17.570 -14.483 -29.058 1.00 80.56 359 GLY A N 1
ATOM 2624 C CA . GLY A 1 359 ? 16.688 -15.601 -29.423 1.00 80.56 359 GLY A CA 1
ATOM 2625 C C . GLY A 1 359 ? 15.335 -15.601 -28.701 1.00 80.56 359 GLY A C 1
ATOM 2626 O O . GLY A 1 359 ? 14.581 -16.562 -28.844 1.00 80.56 359 GLY A O 1
ATOM 2627 N N . MET A 1 360 ? 15.038 -14.541 -27.947 1.00 85.75 360 MET A N 1
ATOM 2628 C CA . MET A 1 360 ? 13.755 -14.285 -27.300 1.00 85.75 360 MET A CA 1
ATOM 2629 C C . MET A 1 360 ? 12.941 -13.263 -28.117 1.00 85.75 360 MET A C 1
ATOM 2631 O O . MET A 1 360 ? 13.369 -12.821 -29.186 1.00 85.75 360 MET A O 1
ATOM 2635 N N . GLY A 1 361 ? 11.746 -12.928 -27.635 1.00 78.88 361 GLY A N 1
ATOM 2636 C CA . GLY A 1 361 ? 10.839 -11.962 -28.248 1.00 78.88 361 GLY A CA 1
ATOM 2637 C C . GLY A 1 361 ? 9.656 -12.607 -28.977 1.00 78.88 361 GLY A C 1
ATOM 2638 O O . GLY A 1 361 ? 9.451 -13.826 -28.885 1.00 78.88 361 GLY A O 1
ATOM 2639 N N . PRO A 1 362 ? 8.865 -11.804 -29.709 1.00 81.25 362 PRO A N 1
ATOM 2640 C CA . PRO A 1 362 ? 7.652 -12.271 -30.367 1.00 81.25 362 PRO A CA 1
ATOM 2641 C C . PRO A 1 362 ? 7.892 -13.466 -31.291 1.00 81.25 362 PRO A C 1
ATOM 2643 O O . PRO A 1 362 ? 8.705 -13.421 -32.214 1.00 81.25 362 PRO A O 1
ATOM 2646 N N . GLY A 1 363 ? 7.159 -14.552 -31.042 1.00 81.81 363 GLY A N 1
ATOM 2647 C CA . GLY A 1 363 ? 7.270 -15.796 -31.809 1.00 81.81 363 GLY A CA 1
ATOM 2648 C C . GLY A 1 363 ? 8.422 -16.719 -31.395 1.00 81.81 363 GLY A C 1
ATOM 2649 O O . GLY A 1 363 ? 8.593 -17.762 -32.025 1.00 81.81 363 GLY A O 1
ATOM 2650 N N . SER A 1 364 ? 9.177 -16.393 -30.336 1.00 87.56 364 SER A N 1
ATOM 2651 C CA . SER A 1 364 ? 10.190 -17.296 -29.759 1.00 87.56 364 SER A CA 1
ATOM 2652 C C . SER A 1 364 ? 9.578 -18.534 -29.089 1.00 87.56 364 SER A C 1
ATOM 2654 O O . SER A 1 364 ? 10.229 -19.573 -28.999 1.00 87.56 364 SER A O 1
ATOM 2656 N N . GLY A 1 365 ? 8.325 -18.432 -28.627 1.00 88.81 365 GLY A N 1
ATOM 2657 C CA . GLY A 1 365 ? 7.649 -19.473 -27.848 1.00 88.81 365 GLY A CA 1
ATOM 2658 C C . GLY A 1 365 ? 8.162 -19.601 -26.409 1.00 88.81 365 GLY A C 1
ATOM 2659 O O . GLY A 1 365 ? 7.761 -20.529 -25.711 1.00 88.81 365 GLY A O 1
ATOM 2660 N N . ILE A 1 366 ? 9.046 -18.699 -25.972 1.00 90.38 366 ILE A N 1
ATOM 2661 C CA . ILE A 1 366 ? 9.529 -18.625 -24.593 1.00 90.38 366 ILE A CA 1
ATOM 2662 C C . ILE A 1 366 ? 8.515 -17.822 -23.785 1.00 90.38 366 ILE A C 1
ATOM 2664 O O . ILE A 1 366 ? 8.166 -16.708 -24.168 1.00 90.38 366 ILE A O 1
ATOM 2668 N N . VAL A 1 367 ? 8.066 -18.401 -22.676 1.00 91.62 367 VAL A N 1
ATOM 2669 C CA . VAL A 1 367 ? 7.083 -17.802 -21.774 1.00 91.62 367 VAL A CA 1
ATOM 2670 C C . VAL A 1 367 ? 7.635 -17.839 -20.354 1.00 91.62 367 VAL A C 1
ATOM 2672 O O . VAL A 1 367 ? 8.166 -18.868 -19.930 1.00 91.62 367 VAL A O 1
ATOM 2675 N N . PHE A 1 368 ? 7.513 -16.725 -19.638 1.00 92.94 368 PHE A N 1
ATOM 2676 C CA . PHE A 1 368 ? 7.764 -16.641 -18.203 1.00 92.94 368 PHE A CA 1
ATOM 2677 C C . PHE A 1 368 ? 6.447 -16.401 -17.471 1.00 92.94 368 PHE A C 1
ATOM 2679 O O . PHE A 1 368 ? 5.648 -15.570 -17.891 1.00 92.94 368 PHE A O 1
ATOM 2686 N N . GLU A 1 369 ? 6.243 -17.125 -16.377 1.00 94.75 369 GLU A N 1
ATOM 2687 C CA . GLU A 1 369 ? 5.108 -16.935 -15.478 1.00 94.75 369 GLU A CA 1
ATOM 2688 C C . GLU A 1 369 ? 5.626 -16.292 -14.197 1.00 94.75 369 GLU A C 1
ATOM 2690 O O . GLU A 1 369 ? 6.569 -16.804 -13.582 1.00 94.75 369 GLU A O 1
ATOM 2695 N N . TYR A 1 370 ? 5.012 -15.186 -13.801 1.00 96.06 370 TYR A N 1
ATOM 2696 C CA . TYR A 1 370 ? 5.324 -14.477 -12.571 1.00 96.06 370 TYR A CA 1
ATOM 2697 C C . TYR A 1 370 ? 4.108 -14.488 -11.640 1.00 96.06 370 TYR A C 1
ATOM 2699 O O . TYR A 1 370 ? 2.973 -14.324 -12.101 1.00 96.06 370 TYR A O 1
ATOM 2707 N N . PRO A 1 371 ? 4.324 -14.695 -10.330 1.00 96.75 371 PRO A N 1
ATOM 2708 C CA . PRO A 1 371 ? 3.236 -14.824 -9.370 1.00 96.75 371 PRO A CA 1
ATOM 2709 C C . PRO A 1 371 ? 2.474 -13.511 -9.203 1.00 96.75 371 PRO A C 1
ATOM 2711 O O . PRO A 1 371 ? 3.018 -12.431 -9.447 1.00 96.75 371 PRO A O 1
ATOM 2714 N N . ALA A 1 372 ? 1.226 -13.613 -8.745 1.00 96.88 372 ALA A N 1
ATOM 2715 C CA . ALA A 1 372 ? 0.416 -12.452 -8.401 1.00 96.88 372 ALA A CA 1
ATOM 2716 C C . ALA A 1 372 ? 1.014 -11.687 -7.216 1.00 96.88 372 ALA A C 1
ATOM 2718 O O . ALA A 1 372 ? 1.505 -12.294 -6.264 1.00 96.88 372 ALA A O 1
ATOM 2719 N N . LEU A 1 373 ? 0.918 -10.356 -7.248 1.00 96.88 373 LEU A N 1
ATOM 2720 C CA . LEU A 1 373 ? 1.327 -9.520 -6.120 1.00 96.88 373 LEU A CA 1
ATOM 2721 C C . LEU A 1 373 ? 0.308 -9.554 -4.983 1.00 96.88 373 LEU A C 1
ATOM 2723 O O . LEU A 1 373 ? 0.687 -9.604 -3.819 1.00 96.88 373 LEU A O 1
ATOM 2727 N N . LEU A 1 374 ? -0.979 -9.534 -5.326 1.00 98.00 374 LEU A N 1
ATOM 2728 C CA . LEU A 1 374 ? -2.093 -9.548 -4.383 1.00 98.00 374 LEU A CA 1
ATOM 2729 C C . LEU A 1 374 ? -3.009 -10.732 -4.676 1.00 98.00 374 LEU A C 1
ATOM 2731 O O . LEU A 1 374 ? -3.020 -11.268 -5.783 1.00 98.00 374 LEU A O 1
ATOM 2735 N N . THR A 1 375 ? -3.685 -11.235 -3.648 1.00 97.88 375 THR A N 1
ATOM 2736 C CA . THR A 1 375 ? -4.724 -12.248 -3.842 1.00 97.88 375 THR A CA 1
ATOM 2737 C C . THR A 1 375 ? -5.963 -11.577 -4.414 1.00 97.88 375 THR A C 1
ATOM 2739 O O . THR A 1 375 ? -6.150 -10.365 -4.294 1.00 97.88 375 THR A O 1
ATOM 2742 N N . ASP A 1 376 ? -6.842 -12.379 -4.999 1.00 97.69 376 ASP A N 1
ATOM 2743 C CA . ASP A 1 376 ? -8.145 -11.908 -5.454 1.00 97.69 376 ASP A CA 1
ATOM 2744 C C . ASP A 1 376 ? -8.944 -11.238 -4.331 1.00 97.69 376 ASP A C 1
ATOM 2746 O O . ASP A 1 376 ? -9.534 -10.185 -4.543 1.00 97.69 376 ASP A O 1
ATOM 2750 N N . GLU A 1 377 ? -8.887 -11.785 -3.116 1.00 98.12 377 GLU A N 1
ATOM 2751 C CA . GLU A 1 377 ? -9.567 -11.212 -1.956 1.00 98.12 377 GLU A CA 1
ATOM 2752 C C . GLU A 1 377 ? -8.940 -9.886 -1.493 1.00 98.12 377 GLU A C 1
ATOM 2754 O O . GLU A 1 377 ? -9.659 -8.956 -1.142 1.00 98.12 377 GLU A O 1
ATOM 2759 N N . GLN A 1 378 ? -7.609 -9.760 -1.540 1.00 98.75 378 GLN A N 1
ATOM 2760 C CA . GLN A 1 378 ? -6.924 -8.498 -1.239 1.00 98.75 378 GLN A CA 1
ATOM 2761 C C . GLN A 1 378 ? -7.282 -7.412 -2.267 1.00 98.75 378 GLN A C 1
ATOM 2763 O O . GLN A 1 378 ? -7.515 -6.261 -1.900 1.00 98.75 378 GLN A O 1
ATOM 2768 N N . ILE A 1 379 ? -7.362 -7.767 -3.554 1.00 98.81 379 ILE A N 1
ATOM 2769 C CA . ILE A 1 379 ? -7.820 -6.846 -4.605 1.00 98.81 379 ILE A CA 1
ATOM 2770 C C . ILE A 1 379 ? -9.280 -6.455 -4.363 1.00 98.81 379 ILE A C 1
ATOM 2772 O O . ILE A 1 379 ? -9.617 -5.277 -4.433 1.00 98.81 379 ILE A O 1
ATOM 2776 N N . ASP A 1 380 ? -10.138 -7.416 -4.037 1.00 98.81 380 ASP A N 1
ATOM 2777 C CA . ASP A 1 380 ? -11.551 -7.181 -3.748 1.00 98.81 380 ASP A CA 1
ATOM 2778 C C . ASP A 1 380 ? -11.749 -6.262 -2.528 1.00 98.81 380 ASP A C 1
ATOM 2780 O O . ASP A 1 380 ? -12.594 -5.368 -2.571 1.00 98.81 380 ASP A O 1
ATOM 2784 N N . ALA A 1 381 ? -10.929 -6.391 -1.481 1.00 98.88 381 ALA A N 1
ATOM 2785 C CA . ALA A 1 381 ? -10.927 -5.474 -0.341 1.00 98.88 381 ALA A CA 1
ATOM 2786 C C . ALA A 1 381 ? -10.538 -4.043 -0.741 1.00 98.88 381 ALA A C 1
ATOM 2788 O O . ALA A 1 381 ? -11.226 -3.093 -0.363 1.00 98.88 381 ALA A O 1
ATOM 2789 N N . ILE A 1 382 ? -9.494 -3.877 -1.564 1.00 98.81 382 ILE A N 1
ATOM 2790 C CA . ILE A 1 382 ? -9.119 -2.567 -2.125 1.00 98.81 382 ILE A CA 1
ATOM 2791 C C . ILE A 1 382 ? -10.277 -1.984 -2.942 1.00 98.81 382 ILE A C 1
ATOM 2793 O O . ILE A 1 382 ? -10.601 -0.809 -2.793 1.00 98.81 382 ILE A O 1
ATOM 2797 N N . VAL A 1 383 ? -10.933 -2.794 -3.778 1.00 98.75 383 VAL A N 1
ATOM 2798 C CA . VAL A 1 383 ? -12.091 -2.365 -4.576 1.00 98.75 383 VAL A CA 1
ATOM 2799 C C . VAL A 1 383 ? -13.248 -1.931 -3.685 1.00 98.75 383 VAL A C 1
ATOM 2801 O O . VAL A 1 383 ? -13.845 -0.884 -3.942 1.00 98.75 383 VAL A O 1
ATOM 2804 N N . ALA A 1 384 ? -13.560 -2.708 -2.647 1.00 98.62 384 ALA A N 1
ATOM 2805 C CA . ALA A 1 384 ? -14.607 -2.374 -1.694 1.00 98.62 384 ALA A CA 1
ATOM 2806 C C . ALA A 1 384 ? -14.323 -1.020 -1.037 1.00 98.62 384 ALA A C 1
ATOM 2808 O O . ALA A 1 384 ? -15.193 -0.154 -1.047 1.00 98.62 384 ALA A O 1
ATOM 2809 N N . PHE A 1 385 ? -13.091 -0.795 -0.570 1.00 98.50 385 PHE A N 1
ATOM 2810 C CA . PHE A 1 385 ? -12.647 0.495 -0.043 1.00 98.50 385 PHE A CA 1
ATOM 2811 C C . PHE A 1 385 ? -12.774 1.624 -1.079 1.00 98.50 385 PHE A C 1
ATOM 2813 O O . PHE A 1 385 ? -13.496 2.593 -0.848 1.00 98.50 385 PHE A O 1
ATOM 2820 N N . GLU A 1 386 ? -12.153 1.489 -2.253 1.00 98.06 386 GLU A N 1
ATOM 2821 C CA . GLU A 1 386 ? -12.121 2.515 -3.305 1.00 98.06 386 GLU A CA 1
ATOM 2822 C C . GLU A 1 386 ? -13.511 2.949 -3.798 1.00 98.06 386 GLU A C 1
ATOM 2824 O O . GLU A 1 386 ? -13.688 4.069 -4.280 1.00 98.06 386 GLU A O 1
ATOM 2829 N N . ARG A 1 387 ? -14.507 2.062 -3.724 1.00 97.12 387 ARG A N 1
ATOM 2830 C CA . ARG A 1 387 ? -15.891 2.347 -4.140 1.00 97.12 387 ARG A CA 1
ATOM 2831 C C . ARG A 1 387 ? -16.688 3.120 -3.089 1.00 97.12 387 ARG A C 1
ATOM 2833 O O . ARG A 1 387 ? -17.774 3.604 -3.404 1.00 97.12 387 ARG A O 1
ATOM 2840 N N . THR A 1 388 ? -16.143 3.271 -1.881 1.00 95.62 388 THR A N 1
ATOM 2841 C CA . THR A 1 388 ? -16.738 4.058 -0.787 1.00 95.62 388 THR A CA 1
ATOM 2842 C C . THR A 1 388 ? -16.218 5.501 -0.712 1.00 95.62 388 THR A C 1
ATOM 2844 O O . THR A 1 388 ? -16.755 6.285 0.073 1.00 95.62 388 THR A O 1
ATOM 2847 N N . LEU A 1 389 ? -15.222 5.858 -1.540 1.00 93.88 389 LEU A N 1
ATOM 2848 C CA . LEU A 1 389 ? -14.508 7.147 -1.532 1.00 93.88 389 LEU A CA 1
ATOM 2849 C C . LEU A 1 389 ? -15.179 8.298 -2.297 1.00 93.88 389 LEU A C 1
ATOM 2851 O O . LEU A 1 389 ? -15.884 8.084 -3.314 1.00 93.88 389 LEU A O 1
#

Foldseek 3Di:
DCPPPPVVCVAQNPLSLWHWDWDFDADPVRHTQKTFTFTGFRLLQVVQWDFLVLVVVCCQDPPPVRGHNCEVNNPHDDYPVRSLVVLVSSVVSHDDPVVLVVLLVVLLLVLLLVVCLVPPPDPLSVQLVVLVVQLVVLVVVLVVVCVVDVPDDQDPVDPSSVSNVVSVVSNVVSVVVCVVVSVVVSVVLVVLLVVLLVVLLVVLCVVPVCCVDPPNVVVSLQSSLQCLLDPCSDPSSVSLLSSLLSQCLRPGSLCNRHVCSFQKPCSSGVQQAADDCVNMVHGGHRPVQPVHIPRSCGDNHHRLPDQVLVVQAVGLVLQLVCLQQAQAQQDAGGPGHGSHSRPTIHQAKDKHQARDDDCGGPPSRDIDIRHGSDDSSSSSSNSSNSSVD